Protein AF-A0A4V1NWZ0-F1 (afdb_monomer)

Radius of gyration: 25.22 Å; Cα contacts (8 Å, |Δi|>4): 873; chains: 1; bounding box: 67×53×66 Å

Solvent-accessible surface area (backbone atoms only — not comparable to full-atom values): 23850 Å² total; per-residue (Å²): 132,84,77,78,82,65,38,36,41,28,37,28,68,91,76,72,43,52,36,43,29,41,59,64,73,57,46,64,72,64,74,50,64,58,44,67,29,23,44,36,35,49,88,63,64,45,81,28,40,55,39,69,61,80,78,58,91,82,37,52,69,23,23,23,41,78,46,86,48,96,95,44,39,34,47,27,41,24,37,26,38,34,23,40,68,46,85,96,50,65,52,63,63,62,69,62,49,51,53,42,41,57,47,22,29,73,76,27,22,42,55,36,36,34,30,72,85,38,56,40,77,89,81,48,21,22,37,33,41,39,75,39,96,90,78,41,78,44,77,39,69,74,41,63,38,32,17,24,38,44,51,47,55,79,43,72,75,62,52,67,34,68,70,45,47,52,48,52,52,52,48,56,70,36,72,68,30,40,56,30,31,84,56,76,71,52,58,59,61,50,52,56,54,42,52,70,33,87,91,47,21,89,30,42,60,60,67,42,69,56,81,46,71,65,56,46,50,53,52,56,75,74,34,52,31,32,34,36,36,41,49,88,52,60,95,70,50,73,39,31,42,37,39,50,55,98,69,38,34,41,44,34,38,64,57,90,95,44,77,48,75,46,78,33,76,44,72,66,62,47,48,53,56,50,59,75,69,57,67,90,57,34,31,40,28,54,48,79,72,52,31,58,59,95,87,28,42,37,35,42,35,33,38,36,30,24,29,54,83,67,44,81,40,78,44,34,67,39,27,30,34,25,19,91,94,49,96,55,43,55,50,100,63,66,20,47,84,42,52,51,68,78,52,48,58,75,78,34,56,72,68,56,40,54,56,45,52,55,49,51,53,50,54,53,50,54,50,49,54,58,46,35,75,76,41,70,50,61,47,45,32,29,37,38,29,38,36,28,82,90,68,49,60,32,58,73,49,69,36,40,75,58,74,89,61,85,53,64,68,34,35,52,45,46,45,52,26,57,45,31,26,43,19,35,74,53,72,56,52,72,92,85,72,78,73,85,76,129

Nearest PDB structures (foldseek):
  8evv-assembly1_C  TM=6.107E-01  e=5.336E-11  Pseudomonas aeruginosa PAO1
  1pk8-assembly1_C  TM=5.436E-01  e=6.497E-09  Rattus norvegicus
  1px2-assembly1_A-2  TM=5.408E-01  e=1.016E-08  Rattus norvegicus
  5kkn-assembly2_C  TM=4.972E-01  e=2.555E-06  Homo sapiens
  4o7n-assembly1_A  TM=4.508E-01  e=3.433E-03  Pyrococcus horikoshii OT3

Mean predicted aligned error: 6.59 Å

Foldseek 3Di:
DDDPQFWKWKAQQVVRAIEIADAPVVVVVVVDQWDFEDAFLDPGTDIHGYDNDDDDPRIFMAGAHWDADVPGIYIFQEEEAEEADDPPHTDDDPVLQVLLCVLRSVVHHHYWYFYLVFQDPVLQWGWTWGADPVPGIDIHTGHHHGLEYEYCHPDQVVCPDPSNLVSLVVQCPRPSYAYFLSHKDFPVLLLVLQCPDPLRVQQAWDKDKPPDPVVVVVLVVVAQWKWKAARNDDPRQLIWIWGHDPQKIWIWHDDPLDIDIDIDSDSVVVVVVSVVRDDPGMMITHDADFDAFPNWGKKKKWKWFQALQRAIFTLAIWIQTQAVPDPDSRVVNRIDIDHCCVGVVVVDPPVRSVVLVVVVGVSVRSSVVSVCVVPPRQGIKMWIWGAHPVRRIHTDDMTSNDDQDPPVSSNSSVSNRVSSVSCNSSVVHPPPPPDDDD

Structure (mmCIF, N/CA/C/O backbone):
data_AF-A0A4V1NWZ0-F1
#
_entry.id   AF-A0A4V1NWZ0-F1
#
loop_
_atom_site.group_PDB
_atom_site.id
_atom_site.type_symbol
_atom_site.label_atom_id
_atom_site.label_alt_id
_atom_site.label_comp_id
_atom_site.label_asym_id
_atom_site.label_entity_id
_atom_site.label_seq_id
_atom_site.pdbx_PDB_ins_code
_atom_site.Cartn_x
_atom_site.Cartn_y
_atom_site.Cartn_z
_atom_site.occupancy
_atom_site.B_iso_or_equiv
_atom_site.auth_seq_id
_atom_site.auth_comp_id
_atom_site.auth_asym_id
_atom_site.auth_atom_id
_atom_site.pdbx_PDB_model_num
ATOM 1 N N . MET A 1 1 ? -30.745 -18.644 5.878 1.00 33.47 1 MET A N 1
ATOM 2 C CA . MET A 1 1 ? -30.372 -18.356 7.282 1.00 33.47 1 MET A CA 1
ATOM 3 C C . MET A 1 1 ? -30.128 -16.860 7.404 1.00 33.47 1 MET A C 1
ATOM 5 O O . MET A 1 1 ? -29.280 -16.344 6.692 1.00 33.47 1 MET A O 1
ATOM 9 N N . THR A 1 2 ? -30.915 -16.144 8.206 1.00 36.81 2 THR A N 1
ATOM 10 C CA . THR A 1 2 ? -30.749 -14.697 8.420 1.00 36.81 2 THR A CA 1
ATOM 11 C C . THR A 1 2 ? -29.469 -14.436 9.204 1.00 36.81 2 THR A C 1
ATOM 13 O O . THR A 1 2 ? -29.329 -14.918 10.327 1.00 36.81 2 THR A O 1
ATOM 16 N N . THR A 1 3 ? -28.535 -13.682 8.629 1.00 45.06 3 THR A N 1
ATOM 17 C CA . THR A 1 3 ? -27.326 -13.227 9.321 1.00 45.06 3 THR A CA 1
ATOM 18 C C . THR A 1 3 ? -27.743 -12.478 10.593 1.00 45.06 3 THR A C 1
ATOM 20 O O . THR A 1 3 ? -28.571 -11.566 10.493 1.00 45.06 3 THR A O 1
ATOM 23 N N . PRO A 1 4 ? -27.237 -12.837 11.787 1.00 58.69 4 PRO A N 1
ATOM 24 C CA . PRO A 1 4 ? -27.611 -12.138 13.011 1.00 58.69 4 PRO A CA 1
ATOM 25 C C . PRO A 1 4 ? -27.288 -10.645 12.873 1.00 58.69 4 PRO A C 1
ATOM 27 O O . PRO A 1 4 ? -26.206 -10.274 12.409 1.00 58.69 4 PRO A O 1
ATOM 30 N N . LYS A 1 5 ? -28.247 -9.781 13.232 1.00 78.62 5 LYS A N 1
ATOM 31 C CA . LYS A 1 5 ? -28.049 -8.326 13.206 1.00 78.62 5 LYS A CA 1
ATOM 32 C C . LYS A 1 5 ? -26.896 -7.974 14.147 1.00 78.62 5 LYS A C 1
ATOM 34 O O . LYS A 1 5 ? -26.942 -8.305 15.326 1.00 78.62 5 LYS A O 1
ATOM 39 N N . LEU A 1 6 ? -25.874 -7.303 13.618 1.00 87.50 6 LEU A N 1
ATOM 40 C CA . LEU A 1 6 ? -24.752 -6.823 14.422 1.00 87.50 6 LEU A CA 1
ATOM 41 C C . LEU A 1 6 ? -25.229 -5.757 15.425 1.00 87.50 6 LEU A C 1
ATOM 43 O O . LEU A 1 6 ? -26.001 -4.877 15.024 1.00 87.50 6 LEU A O 1
ATOM 47 N N . PRO A 1 7 ? -24.757 -5.793 16.684 1.00 91.81 7 PRO A N 1
ATOM 48 C CA . PRO A 1 7 ? -25.020 -4.732 17.644 1.00 91.81 7 PRO A CA 1
ATOM 49 C C . PRO A 1 7 ? -24.374 -3.419 17.196 1.00 91.81 7 PRO A C 1
ATOM 51 O O . PRO A 1 7 ? -23.411 -3.404 16.422 1.00 91.81 7 PRO A O 1
ATOM 54 N N . ILE A 1 8 ? -24.908 -2.306 17.692 1.00 94.94 8 ILE A N 1
ATOM 55 C CA . ILE A 1 8 ? -24.397 -0.967 17.392 1.00 94.94 8 ILE A CA 1
ATOM 56 C C . ILE A 1 8 ? -23.719 -0.430 18.645 1.00 94.94 8 ILE A C 1
ATOM 58 O O . ILE A 1 8 ? -24.335 -0.365 19.700 1.00 94.94 8 ILE A O 1
ATOM 62 N N . LEU A 1 9 ? -22.461 -0.022 18.536 1.00 95.62 9 LEU A N 1
ATOM 63 C CA . LEU A 1 9 ? -21.775 0.730 19.579 1.00 95.62 9 LEU A CA 1
ATOM 64 C C . LEU A 1 9 ? -21.863 2.211 19.238 1.00 95.62 9 LEU A C 1
ATOM 66 O O . LEU A 1 9 ? -21.487 2.604 18.131 1.00 95.62 9 LEU A O 1
ATOM 70 N N . SER A 1 10 ? -22.345 3.019 20.176 1.00 95.00 10 SER A N 1
ATOM 71 C CA . SER A 1 10 ? -22.303 4.472 20.074 1.00 95.00 10 SER A CA 1
ATOM 72 C C . SER A 1 10 ? -21.384 5.080 21.125 1.00 95.00 10 SER A C 1
ATOM 74 O O . SER A 1 10 ? -21.234 4.564 22.236 1.00 95.00 10 SER A O 1
ATOM 76 N N . PHE A 1 11 ? -20.758 6.185 20.740 1.00 94.31 11 PHE A N 1
ATOM 77 C CA . PHE A 1 11 ? -19.928 7.015 21.592 1.00 94.31 11 PHE A CA 1
ATOM 78 C C . PHE A 1 11 ? -20.433 8.448 21.540 1.00 94.31 11 PHE A C 1
ATOM 80 O O . PHE A 1 11 ? -20.595 9.005 20.452 1.00 94.31 11 PHE A O 1
ATOM 87 N N . ARG A 1 12 ? -20.664 9.052 22.702 1.00 91.19 12 ARG A N 1
ATOM 88 C CA . ARG A 1 12 ? -21.011 10.468 22.823 1.00 91.19 12 ARG A CA 1
ATOM 89 C C . ARG A 1 12 ? -19.756 11.277 23.172 1.00 91.19 12 ARG A C 1
ATOM 91 O O . ARG A 1 12 ? -19.294 11.178 24.309 1.00 91.19 12 ARG A O 1
ATOM 98 N N . PRO A 1 13 ? -19.228 12.110 22.253 1.00 86.81 13 PRO A N 1
ATOM 99 C CA . PRO A 1 13 ? -18.005 12.871 22.507 1.00 86.81 13 PRO A CA 1
ATOM 100 C C . PRO A 1 13 ? -18.106 13.863 23.670 1.00 86.81 13 PRO A C 1
ATOM 102 O O . PRO A 1 13 ? -17.110 14.104 24.334 1.00 86.81 13 PRO A O 1
ATOM 105 N N . THR A 1 14 ? -19.286 14.429 23.935 1.00 85.69 14 THR A N 1
ATOM 106 C CA . THR A 1 14 ? -19.479 15.463 24.969 1.00 85.69 14 THR A CA 1
ATOM 107 C C . THR A 1 14 ? -19.440 14.923 26.397 1.00 85.69 14 THR A C 1
ATOM 109 O O . THR A 1 14 ? -18.973 15.617 27.293 1.00 85.69 14 THR A O 1
ATOM 112 N N . SER A 1 15 ? -19.918 13.696 26.618 1.00 87.94 15 SER A N 1
ATOM 113 C CA . SER A 1 15 ? -19.969 13.058 27.941 1.00 87.94 15 SER A CA 1
ATOM 114 C C . SER A 1 15 ? -19.007 11.878 28.091 1.00 87.94 15 SER A C 1
ATOM 116 O O . SER A 1 15 ? -19.007 11.228 29.133 1.00 87.94 15 SER A O 1
ATOM 118 N N . HIS A 1 16 ? -18.236 11.560 27.045 1.00 88.56 16 HIS A N 1
ATOM 119 C CA . HIS A 1 16 ? -17.372 10.377 26.959 1.00 88.56 16 HIS A CA 1
ATOM 120 C C . HIS A 1 16 ? -18.087 9.058 27.302 1.00 88.56 16 HIS A C 1
ATOM 122 O O . HIS A 1 16 ? -17.499 8.128 27.852 1.00 88.56 16 HIS A O 1
ATOM 128 N N . GLN A 1 17 ? -19.374 8.963 26.961 1.00 91.50 17 GLN A N 1
ATOM 129 C CA . GLN A 1 17 ? -20.193 7.802 27.283 1.00 91.50 17 GLN A CA 1
ATOM 130 C C . GLN A 1 17 ? -20.250 6.816 26.114 1.00 91.50 17 GLN A C 1
ATOM 132 O O . GLN A 1 17 ? -20.628 7.176 24.996 1.00 91.50 17 GLN A O 1
ATOM 137 N N . TRP A 1 18 ? -19.954 5.551 26.409 1.00 94.31 18 TRP A N 1
ATOM 138 C CA . TRP A 1 18 ? -20.180 4.419 25.514 1.00 94.31 18 TRP A CA 1
ATOM 139 C C . TRP A 1 18 ? -21.538 3.772 25.789 1.00 94.31 18 TRP A C 1
ATOM 141 O O . TRP A 1 18 ? -21.898 3.529 26.944 1.00 94.31 18 TRP A O 1
ATOM 151 N N . THR A 1 19 ? -22.283 3.455 24.730 1.00 95.25 19 THR A N 1
ATOM 152 C CA . THR A 1 19 ? -23.537 2.691 24.815 1.00 95.25 19 THR A CA 1
ATOM 153 C C . THR A 1 19 ? -23.551 1.583 23.771 1.00 95.25 19 THR A C 1
ATOM 155 O O . THR A 1 19 ? -23.341 1.830 22.582 1.00 95.25 19 THR A O 1
ATOM 158 N N . LEU A 1 20 ? -23.808 0.352 24.206 1.00 94.69 20 LEU A N 1
ATOM 159 C CA . LEU A 1 20 ? -24.002 -0.792 23.327 1.00 94.69 20 LEU A CA 1
ATOM 160 C C . LEU A 1 20 ? -25.502 -1.024 23.130 1.00 94.69 20 LEU A C 1
ATOM 162 O O . LEU A 1 20 ? -26.246 -1.318 24.066 1.00 94.69 20 LEU A O 1
ATOM 166 N N . HIS A 1 21 ? -25.931 -0.885 21.884 1.00 93.81 21 HIS A N 1
ATOM 167 C CA . HIS A 1 21 ? -27.307 -1.040 21.459 1.00 93.81 21 HIS A CA 1
ATOM 168 C C . HIS A 1 21 ? -27.534 -2.470 20.969 1.00 93.81 21 HIS A C 1
ATOM 170 O O . HIS A 1 21 ? -26.957 -2.889 19.956 1.00 93.81 21 HIS A O 1
ATOM 176 N N . VAL A 1 22 ? -28.361 -3.216 21.701 1.00 88.38 22 VAL A N 1
ATOM 177 C CA . VAL A 1 22 ? -28.631 -4.644 21.479 1.00 88.38 22 VAL A CA 1
ATOM 178 C C . VAL A 1 22 ? -30.136 -4.905 21.352 1.00 88.38 22 VAL A C 1
ATOM 180 O O . VAL A 1 22 ? -30.938 -4.132 21.879 1.00 88.38 22 VAL A O 1
ATOM 183 N N . PRO A 1 23 ? -30.560 -5.987 20.673 1.00 83.50 23 PRO A N 1
ATOM 184 C CA . PRO A 1 23 ? -31.962 -6.394 20.662 1.00 83.50 23 PRO A CA 1
ATOM 185 C C . PRO A 1 23 ? -32.497 -6.649 22.079 1.00 83.50 23 PRO A C 1
ATOM 187 O O . PRO A 1 23 ? -31.765 -7.090 22.965 1.00 83.50 23 PRO A O 1
ATOM 190 N N . GLN A 1 24 ? -33.800 -6.445 22.285 1.00 78.75 24 GLN A N 1
ATOM 191 C CA . GLN A 1 24 ? -34.430 -6.585 23.604 1.00 78.75 24 GLN A CA 1
ATOM 192 C C . GLN A 1 24 ? -34.297 -7.990 24.204 1.00 78.75 24 GLN A C 1
ATOM 194 O O . GLN A 1 24 ? -34.100 -8.129 25.408 1.00 78.75 24 GLN A O 1
ATOM 199 N N . THR A 1 25 ? -34.307 -9.020 23.358 1.00 76.88 25 THR A N 1
ATOM 200 C CA . THR A 1 25 ? -34.054 -10.414 23.749 1.00 76.88 25 THR A CA 1
ATOM 201 C C . THR A 1 25 ? -32.658 -10.609 24.345 1.00 76.88 25 THR A C 1
ATOM 203 O O . THR A 1 25 ? -32.474 -11.392 25.273 1.00 76.88 25 THR A O 1
ATOM 206 N N . GLU A 1 26 ? -31.660 -9.886 23.836 1.00 75.62 26 GLU A N 1
ATOM 207 C CA . GLU A 1 26 ? -30.279 -9.981 24.304 1.00 75.62 26 GLU A CA 1
ATOM 208 C C . GLU A 1 26 ? -30.059 -9.165 25.582 1.00 75.62 26 GLU A C 1
ATOM 210 O O . GLU A 1 26 ? -29.352 -9.622 26.479 1.00 75.62 26 GLU A O 1
ATOM 215 N N . LEU A 1 27 ? -30.747 -8.026 25.726 1.00 74.81 27 LEU A N 1
ATOM 216 C CA . LEU A 1 27 ? -30.777 -7.265 26.978 1.00 74.81 27 LEU A CA 1
ATOM 217 C C . LEU A 1 27 ? -31.394 -8.081 28.126 1.00 74.81 27 LEU A C 1
ATOM 219 O O . LEU A 1 27 ? -30.818 -8.146 29.209 1.00 74.81 27 LEU A O 1
ATOM 223 N N . GLN A 1 28 ? -32.530 -8.744 27.881 1.00 70.31 28 GLN A N 1
ATOM 224 C CA . GLN A 1 28 ? -33.180 -9.615 28.869 1.00 70.31 28 GLN A CA 1
ATOM 225 C C . GLN A 1 28 ? -32.271 -10.774 29.292 1.00 70.31 28 GLN A C 1
ATOM 227 O O . GLN A 1 28 ? -32.199 -11.088 30.477 1.00 70.31 28 GLN A O 1
ATOM 232 N N . ARG A 1 29 ? -31.519 -11.361 28.348 1.00 72.31 29 ARG A N 1
ATOM 233 C CA . ARG A 1 29 ? -30.537 -12.416 28.646 1.00 72.31 29 ARG A CA 1
ATOM 234 C C . ARG A 1 29 ? -29.391 -11.926 29.534 1.00 72.31 29 ARG A C 1
ATOM 236 O O . ARG A 1 29 ? -28.884 -12.691 30.346 1.00 72.31 29 ARG A O 1
ATOM 243 N N . LEU A 1 30 ? -28.944 -10.684 29.346 1.00 71.25 30 LEU A N 1
ATOM 244 C CA . LEU A 1 30 ? -27.822 -10.113 30.097 1.00 71.25 30 LEU A CA 1
ATOM 245 C C . LEU A 1 30 ? -28.221 -9.630 31.500 1.00 71.25 30 LEU A C 1
ATOM 247 O O . LEU A 1 30 ? -27.341 -9.486 32.345 1.00 71.25 30 LEU A O 1
ATOM 251 N N . GLY A 1 31 ? -29.510 -9.373 31.756 1.00 61.38 31 GLY A N 1
ATOM 252 C CA . GLY A 1 31 ? -30.075 -9.078 33.084 1.00 61.38 31 GLY A CA 1
ATOM 253 C C . GLY A 1 31 ? -29.642 -7.753 33.736 1.00 61.38 31 GLY A C 1
ATOM 254 O O . GLY A 1 31 ? -30.262 -7.324 34.703 1.00 61.38 31 GLY A O 1
ATOM 255 N N . ASN A 1 32 ? -28.623 -7.076 33.199 1.00 71.88 32 ASN A N 1
ATOM 256 C CA . ASN A 1 32 ? -28.036 -5.848 33.737 1.00 71.88 32 ASN A CA 1
ATOM 257 C C . ASN A 1 32 ? -28.197 -4.664 32.776 1.00 71.88 32 ASN A C 1
ATOM 259 O O . ASN A 1 32 ? -28.222 -4.832 31.561 1.00 71.88 32 ASN A O 1
ATOM 263 N N . LYS A 1 33 ? -28.242 -3.439 33.321 1.00 76.62 33 LYS A N 1
ATOM 264 C CA . LYS A 1 33 ? -28.241 -2.187 32.532 1.00 76.62 33 LYS A CA 1
ATOM 265 C C . LYS A 1 33 ? -26.848 -1.775 32.037 1.00 76.62 33 LYS A C 1
ATOM 267 O O . LYS A 1 33 ? -26.735 -0.893 31.190 1.00 76.62 33 LYS A O 1
ATOM 272 N N . GLU A 1 34 ? -25.798 -2.410 32.551 1.00 83.50 34 GLU A N 1
ATOM 273 C CA . GLU A 1 34 ? -24.405 -2.176 32.172 1.00 83.50 34 GLU A CA 1
ATOM 274 C C . GLU A 1 34 ? -23.701 -3.497 31.870 1.00 83.50 34 GLU A C 1
ATOM 276 O O . GLU A 1 34 ? -23.976 -4.525 32.496 1.00 83.50 34 GLU A O 1
ATOM 281 N N . LEU A 1 35 ? -22.743 -3.449 30.948 1.00 86.00 35 LEU A N 1
ATOM 282 C CA . LEU A 1 35 ? -21.904 -4.576 30.571 1.00 86.00 35 LEU A CA 1
ATOM 283 C C . LEU A 1 35 ? -20.430 -4.219 30.753 1.00 86.00 35 LEU A C 1
ATOM 285 O O . LEU A 1 35 ? -19.977 -3.176 30.288 1.00 86.00 35 LEU A O 1
ATOM 289 N N . SER A 1 36 ? -19.675 -5.097 31.411 1.00 89.50 36 SER A N 1
ATOM 290 C CA . SER A 1 36 ? -18.220 -4.966 31.510 1.00 89.50 36 SER A CA 1
ATOM 291 C C . SER A 1 36 ? -17.575 -5.534 30.248 1.00 89.50 36 SER A C 1
ATOM 293 O O . SER A 1 36 ? -17.667 -6.739 29.990 1.00 89.50 36 SER A O 1
ATOM 295 N N . VAL A 1 37 ? -16.951 -4.673 29.445 1.00 91.12 37 VAL A N 1
ATOM 296 C CA . VAL A 1 37 ? -16.341 -5.048 28.163 1.00 91.12 37 VAL A CA 1
ATOM 297 C C . VAL A 1 37 ? -14.958 -4.439 27.994 1.00 91.12 37 VAL A C 1
ATOM 299 O O . VAL A 1 37 ? -14.645 -3.395 28.560 1.00 91.12 37 VAL A O 1
ATOM 302 N N . ARG A 1 38 ? -14.129 -5.076 27.173 1.00 91.75 38 ARG A N 1
ATOM 303 C CA . ARG A 1 38 ? -12.860 -4.514 26.699 1.00 91.75 38 ARG A CA 1
ATOM 304 C C . ARG A 1 38 ? -13.027 -3.888 25.320 1.00 91.75 38 ARG A C 1
ATOM 306 O O . ARG A 1 38 ? -13.687 -4.478 24.459 1.00 91.75 38 ARG A O 1
ATOM 313 N N . PHE A 1 39 ? -12.371 -2.751 25.116 1.00 92.06 39 PHE A N 1
ATOM 314 C CA . PHE A 1 39 ? -12.229 -2.096 23.819 1.00 92.06 39 PHE A CA 1
ATOM 315 C C . PHE A 1 39 ? -10.767 -2.081 23.389 1.00 92.06 39 PHE A C 1
ATOM 317 O O . PHE A 1 39 ? -9.879 -1.847 24.210 1.00 92.06 39 PHE A O 1
ATOM 324 N N . GLY A 1 40 ? -10.534 -2.275 22.091 1.00 90.06 40 GLY A N 1
ATOM 325 C CA . GLY A 1 40 ? -9.213 -2.122 21.500 1.00 90.06 40 GLY A CA 1
ATOM 326 C C . GLY A 1 40 ? -8.128 -2.960 22.183 1.00 90.06 40 GLY A C 1
ATOM 327 O O . GLY A 1 40 ? -8.366 -4.061 22.685 1.00 90.06 40 GLY A O 1
ATOM 328 N N . ALA A 1 41 ? -6.926 -2.393 22.254 1.00 87.50 41 ALA A N 1
ATOM 329 C CA . ALA A 1 41 ? -5.762 -3.026 22.871 1.00 87.50 41 ALA A CA 1
ATOM 330 C C . ALA A 1 41 ? -5.737 -2.932 24.413 1.00 87.50 41 ALA A C 1
ATOM 332 O O . ALA A 1 41 ? -4.726 -3.269 25.048 1.00 87.50 41 ALA A O 1
ATOM 333 N N . GLU A 1 42 ? -6.809 -2.454 25.053 1.00 81.31 42 GLU A N 1
ATOM 334 C CA . GLU A 1 42 ? -6.842 -2.312 26.505 1.00 81.31 42 GLU A CA 1
ATOM 335 C C . GLU A 1 42 ? -6.937 -3.658 27.230 1.00 81.31 42 GLU A C 1
ATOM 337 O O . GLU A 1 42 ? -7.621 -4.600 26.826 1.00 81.31 42 GLU A O 1
ATOM 342 N N . LYS A 1 43 ? -6.240 -3.745 28.370 1.00 73.50 43 LYS A N 1
ATOM 343 C CA . LYS A 1 43 ? -6.313 -4.918 29.253 1.00 73.50 43 LYS A CA 1
ATOM 344 C C . LYS A 1 43 ? -7.484 -4.842 30.229 1.00 73.50 43 LYS A C 1
ATOM 346 O O . LYS A 1 43 ? -7.975 -5.886 30.651 1.00 73.50 43 LYS A O 1
ATOM 351 N N . LYS A 1 44 ? -7.883 -3.631 30.622 1.00 81.94 44 LYS A N 1
ATOM 352 C CA . LYS A 1 44 ? -8.931 -3.408 31.618 1.00 81.94 44 LYS A CA 1
ATOM 353 C C . LYS A 1 44 ? -10.287 -3.364 30.928 1.00 81.94 44 LYS A C 1
ATOM 355 O O . LYS A 1 44 ? -10.419 -2.798 29.849 1.00 81.94 44 LYS A O 1
ATOM 360 N N . SER A 1 45 ? -11.281 -3.975 31.558 1.00 85.75 45 SER A N 1
ATOM 361 C CA . SER A 1 45 ? -12.667 -3.814 31.135 1.00 85.75 45 SER A CA 1
ATOM 362 C C . SER A 1 45 ? -13.207 -2.484 31.645 1.00 85.75 45 SER A C 1
ATOM 364 O O . SER A 1 45 ? -12.852 -2.042 32.740 1.00 85.75 45 SER A O 1
ATOM 366 N N . GLN A 1 46 ? -14.098 -1.880 30.874 1.00 88.19 46 GLN A N 1
ATOM 367 C CA . GLN A 1 46 ? -14.874 -0.714 31.267 1.00 88.19 46 GLN A CA 1
ATOM 368 C C . GLN A 1 46 ? -16.366 -1.030 31.199 1.00 88.19 46 GLN A C 1
ATOM 370 O O . GLN A 1 46 ? -16.803 -1.920 30.465 1.00 88.19 46 GLN A O 1
ATOM 375 N N . LYS A 1 47 ? -17.146 -0.313 32.006 1.00 90.38 47 LYS A N 1
ATOM 376 C CA . LYS A 1 47 ? -18.600 -0.436 32.021 1.00 90.38 47 LYS A CA 1
ATOM 377 C C . LYS A 1 47 ? -19.188 0.338 30.851 1.00 90.38 47 LYS A C 1
ATOM 379 O O . LYS A 1 47 ? -18.866 1.503 30.646 1.00 90.38 47 LYS A O 1
ATOM 384 N N . VAL A 1 48 ? -20.062 -0.321 30.105 1.00 92.31 48 VAL A N 1
ATOM 385 C CA . VAL A 1 48 ? -20.768 0.250 28.960 1.00 92.31 48 VAL A CA 1
ATOM 386 C C . VAL A 1 48 ? -22.259 0.141 29.214 1.00 92.31 48 VAL A C 1
ATOM 388 O O . VAL A 1 48 ? -22.745 -0.927 29.593 1.00 92.31 48 VAL A O 1
ATOM 391 N N . ALA A 1 49 ? -22.984 1.238 29.004 1.00 92.31 49 ALA A N 1
ATOM 392 C CA . ALA A 1 49 ? -24.434 1.240 29.132 1.00 92.31 49 ALA A CA 1
ATOM 393 C C . ALA A 1 49 ? -25.061 0.340 28.060 1.00 92.31 49 ALA A C 1
ATOM 395 O O . ALA A 1 49 ? -24.612 0.328 26.911 1.00 92.31 49 ALA A O 1
ATOM 396 N N . LEU A 1 50 ? -26.110 -0.395 28.417 1.00 91.75 50 LEU A N 1
ATOM 397 C CA . LEU A 1 50 ? -26.908 -1.160 27.465 1.00 91.75 50 LEU A CA 1
ATOM 398 C C . LEU A 1 50 ? -28.200 -0.414 27.135 1.00 91.75 50 LEU A C 1
ATOM 400 O O . LEU A 1 50 ? -28.845 0.162 28.009 1.00 91.75 50 LEU A O 1
ATOM 404 N N . SER A 1 51 ? -28.589 -0.438 25.863 1.00 91.25 51 SER A N 1
ATOM 405 C CA . SER A 1 51 ? -29.827 0.185 25.394 1.00 91.25 51 SER A CA 1
ATOM 406 C C . SER A 1 51 ? -30.473 -0.642 24.287 1.00 91.25 51 SER A C 1
ATOM 408 O O . SER A 1 51 ? -29.787 -1.287 23.499 1.00 91.25 51 SER A O 1
ATOM 410 N N . THR A 1 52 ? -31.800 -0.619 24.213 1.00 88.81 52 THR A N 1
ATOM 411 C CA . THR A 1 52 ? -32.568 -1.144 23.069 1.00 88.81 52 THR A CA 1
ATOM 412 C C . THR A 1 52 ? -32.982 -0.040 22.098 1.00 88.81 52 THR A C 1
ATOM 414 O O . THR A 1 52 ? -33.375 -0.328 20.969 1.00 88.81 52 THR A O 1
ATOM 417 N N . SER A 1 53 ? -32.883 1.224 22.518 1.00 90.62 53 SER A N 1
ATOM 418 C CA . SER A 1 53 ? -33.216 2.391 21.703 1.00 90.62 53 SER A CA 1
ATOM 419 C C . SER A 1 53 ? -32.148 2.648 20.646 1.00 90.62 53 SER A C 1
ATOM 421 O O . SER A 1 53 ? -30.996 2.248 20.801 1.00 90.62 53 SER A O 1
ATOM 423 N N . SER A 1 54 ? -32.500 3.377 19.589 1.00 89.06 54 SER A N 1
ATOM 424 C CA . SER A 1 54 ? -31.521 3.862 18.612 1.00 89.06 54 SER A CA 1
ATOM 425 C C . SER A 1 54 ? -30.486 4.805 19.254 1.00 89.06 54 SER A C 1
ATOM 427 O O . SER A 1 54 ? -30.803 5.477 20.241 1.00 89.06 54 SER A O 1
ATOM 429 N N . PRO A 1 55 ? -29.260 4.895 18.699 1.00 91.62 55 PRO A N 1
ATOM 430 C CA . PRO A 1 55 ? -28.267 5.879 19.126 1.00 91.62 55 PRO A CA 1
ATOM 431 C C . PRO A 1 55 ? -28.806 7.312 19.089 1.00 91.62 55 PRO A C 1
ATOM 433 O O . PRO A 1 55 ? -29.586 7.670 18.204 1.00 91.62 55 PRO A O 1
ATOM 436 N N . GLN A 1 56 ? -28.365 8.134 20.040 1.00 89.06 56 GLN A N 1
ATOM 437 C CA . GLN A 1 56 ? -28.755 9.544 20.114 1.00 89.06 56 GLN A CA 1
ATOM 438 C C . GLN A 1 56 ? -28.121 10.342 18.958 1.00 89.06 56 GLN A C 1
ATOM 440 O O . GLN A 1 56 ? -27.083 9.949 18.424 1.00 89.06 56 GLN A O 1
ATOM 445 N N . ALA A 1 57 ? -28.749 11.443 18.539 1.00 86.38 57 ALA A N 1
ATOM 446 C CA . ALA A 1 57 ? -28.380 12.154 17.306 1.00 86.38 57 ALA A CA 1
ATOM 447 C C . ALA A 1 57 ? -26.964 12.762 17.319 1.00 86.38 57 ALA A C 1
ATOM 449 O O . ALA A 1 57 ? -26.336 12.880 16.271 1.00 86.38 57 ALA A O 1
ATOM 450 N N . ASP A 1 58 ? -26.464 13.117 18.498 1.00 87.25 58 ASP A N 1
ATOM 451 C CA . ASP A 1 58 ? -25.128 13.662 18.758 1.00 87.25 58 ASP A CA 1
ATOM 452 C C . ASP A 1 58 ? -24.065 12.573 19.010 1.00 87.25 58 ASP A C 1
ATOM 454 O O . ASP A 1 58 ? -22.903 12.880 19.281 1.00 87.25 58 ASP A O 1
ATOM 458 N N . SER A 1 59 ? -24.453 11.296 18.945 1.00 91.00 59 SER A N 1
ATOM 459 C CA . SER A 1 59 ? -23.547 10.165 19.133 1.00 91.00 59 SER A CA 1
ATOM 460 C C . SER A 1 59 ? -22.964 9.668 17.813 1.00 91.00 59 SER A C 1
ATOM 462 O O . SER A 1 59 ? -23.592 9.710 16.754 1.00 91.00 59 SER A O 1
ATOM 464 N N . ILE A 1 60 ? -21.748 9.140 17.891 1.00 92.69 60 ILE A N 1
ATOM 465 C CA . ILE A 1 60 ? -21.055 8.511 16.773 1.00 92.69 60 ILE A CA 1
ATOM 466 C C . ILE A 1 60 ? -21.236 7.011 16.911 1.00 92.69 60 ILE A C 1
ATOM 468 O O . ILE A 1 60 ? -20.756 6.407 17.868 1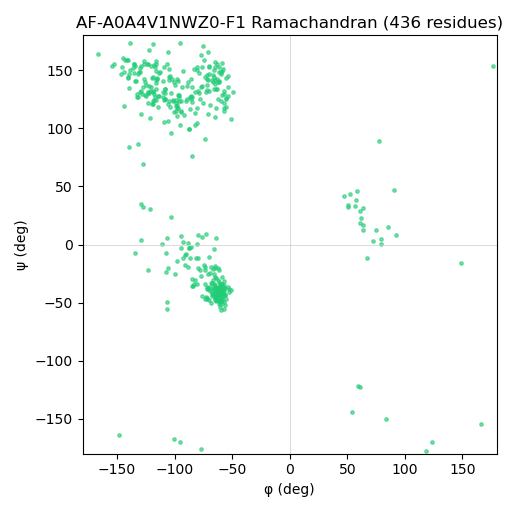.00 92.69 60 ILE A O 1
ATOM 472 N N . ALA A 1 61 ? -21.948 6.422 15.956 1.00 93.81 61 ALA A N 1
ATOM 473 C CA . ALA A 1 61 ? -22.373 5.034 16.020 1.00 93.81 61 ALA A CA 1
ATOM 474 C C . ALA A 1 61 ? -21.755 4.183 14.908 1.00 93.81 61 ALA A C 1
ATOM 476 O O . ALA A 1 61 ? -21.640 4.606 13.754 1.00 93.81 61 ALA A O 1
ATOM 477 N N . SER A 1 62 ? -21.402 2.949 15.256 1.00 94.88 62 SER A N 1
ATOM 478 C CA . SER A 1 62 ? -20.908 1.944 14.321 1.00 94.88 62 SER A CA 1
ATOM 479 C C . SER A 1 62 ? -21.474 0.572 14.658 1.00 94.88 62 SER A C 1
ATOM 481 O O . SER A 1 62 ? -21.616 0.241 15.836 1.00 94.88 62 SER A O 1
ATOM 483 N N . LYS A 1 63 ? -21.762 -0.259 13.647 1.00 94.94 63 LYS A N 1
ATOM 484 C CA . LYS A 1 63 ? -21.947 -1.690 13.916 1.00 94.94 63 LYS A CA 1
ATOM 485 C C . LYS A 1 63 ? -20.628 -2.244 14.439 1.00 94.94 63 LYS A C 1
ATOM 487 O O . LYS A 1 63 ? -19.558 -1.883 13.950 1.00 94.94 63 LYS A O 1
ATOM 492 N N . VAL A 1 64 ? -20.710 -3.152 15.395 1.00 94.62 64 VAL A N 1
ATOM 493 C CA . VAL A 1 64 ? -19.556 -3.828 15.992 1.00 94.62 64 VAL A CA 1
ATOM 494 C C . VAL A 1 64 ? -19.871 -5.301 16.197 1.00 94.62 64 VAL A C 1
ATOM 496 O O . VAL A 1 64 ? -20.997 -5.759 16.005 1.00 94.62 64 VAL A O 1
ATOM 499 N N . ARG A 1 65 ? -18.862 -6.057 16.600 1.00 92.69 65 ARG A N 1
ATOM 500 C CA . ARG A 1 65 ? -18.970 -7.450 17.006 1.00 92.69 65 ARG A CA 1
ATOM 501 C C . ARG A 1 65 ? -18.674 -7.561 18.492 1.00 92.69 65 ARG A C 1
ATOM 503 O O . ARG A 1 65 ? -17.863 -6.813 19.033 1.00 92.69 65 ARG A O 1
ATOM 510 N N . VAL A 1 66 ? -19.321 -8.526 19.131 1.00 90.88 66 VAL A N 1
ATOM 511 C CA . VAL A 1 66 ? -19.110 -8.864 20.538 1.00 90.88 66 VAL A CA 1
ATOM 512 C C . VAL A 1 66 ? -18.595 -10.293 20.588 1.00 90.88 66 VAL A C 1
ATOM 514 O O . VAL A 1 66 ? -19.216 -11.199 20.031 1.00 90.88 66 VAL A O 1
ATOM 517 N N . ILE A 1 67 ? -17.442 -10.496 21.217 1.00 89.44 67 ILE A N 1
ATOM 518 C CA . ILE A 1 67 ? -16.809 -11.810 21.341 1.00 89.44 67 ILE A CA 1
ATOM 519 C C . ILE A 1 67 ? -16.423 -12.082 22.791 1.00 89.44 67 ILE A C 1
ATOM 521 O O . ILE A 1 67 ? -16.071 -11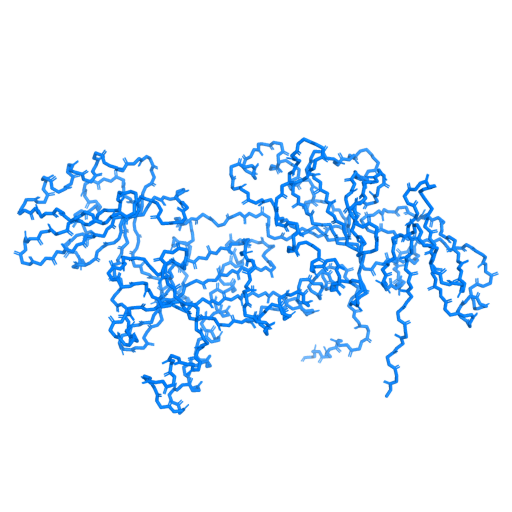.176 23.542 1.00 89.44 67 ILE A O 1
ATOM 525 N N . GLN A 1 68 ? -16.459 -13.354 23.177 1.00 86.88 68 GLN A N 1
ATOM 526 C CA . GLN A 1 68 ? -15.931 -13.811 24.456 1.00 86.88 68 GLN A CA 1
ATOM 527 C C . GLN A 1 68 ? -14.427 -14.067 24.314 1.00 86.88 68 GLN A C 1
ATOM 529 O O . GLN A 1 68 ? -14.013 -14.821 23.434 1.00 86.88 68 GLN A O 1
ATOM 534 N N . ARG A 1 69 ? -13.614 -13.471 25.189 1.00 83.50 69 ARG A N 1
ATOM 535 C CA . ARG A 1 69 ? -12.176 -13.753 25.319 1.00 83.50 69 ARG A CA 1
ATOM 536 C C . ARG A 1 69 ? -11.857 -14.211 26.745 1.00 83.50 69 ARG A C 1
ATOM 538 O O . ARG A 1 69 ? -12.663 -14.035 27.661 1.00 83.50 69 ARG A O 1
ATOM 545 N N . GLN A 1 70 ? -10.653 -14.745 26.961 1.00 75.94 70 GLN A N 1
ATOM 546 C CA . GLN A 1 70 ? -10.137 -14.972 28.316 1.00 75.94 70 GLN A CA 1
ATOM 547 C C . GLN A 1 70 ? -10.128 -13.642 29.086 1.00 75.94 70 GLN A C 1
ATOM 549 O O . GLN A 1 70 ? -9.551 -12.659 28.614 1.00 75.94 70 GLN A O 1
ATOM 554 N N . GLY A 1 71 ? -10.832 -13.583 30.219 1.00 75.88 71 GLY A N 1
ATOM 555 C CA . GLY A 1 71 ? -11.004 -12.363 31.022 1.00 75.88 71 GLY A CA 1
ATOM 556 C C . GLY A 1 71 ? -12.244 -11.514 30.703 1.00 75.88 71 GLY A C 1
ATOM 557 O O . GLY A 1 71 ? -12.350 -10.408 31.219 1.00 75.88 71 GLY A O 1
ATOM 558 N N . GLY A 1 72 ? -13.174 -11.991 29.864 1.00 85.75 72 GLY A N 1
ATOM 559 C CA . GLY A 1 72 ? -14.483 -11.353 29.657 1.00 85.75 72 GLY A CA 1
ATOM 560 C C . GLY A 1 72 ? -14.788 -10.978 28.207 1.00 85.75 72 GLY A C 1
ATOM 561 O O . GLY A 1 72 ? -14.068 -11.360 27.279 1.00 85.75 72 GLY A O 1
ATOM 562 N N . LEU A 1 73 ? -15.864 -10.214 28.023 1.00 90.56 73 LEU A N 1
ATOM 563 C CA . LEU A 1 73 ? -16.347 -9.783 26.713 1.00 90.56 73 LEU A CA 1
ATOM 564 C C . LEU A 1 73 ? -15.455 -8.693 26.107 1.00 90.56 73 LEU A C 1
ATOM 566 O O . LEU A 1 73 ? -14.942 -7.817 26.804 1.00 90.56 73 LEU A O 1
ATOM 570 N N . SER A 1 74 ? -15.301 -8.738 24.790 1.00 92.12 74 SER A N 1
ATOM 571 C CA . SER A 1 74 ? -14.629 -7.718 23.988 1.00 92.12 74 SER A CA 1
ATOM 572 C C . SER A 1 74 ? -15.564 -7.242 22.886 1.00 92.12 74 SER A C 1
ATOM 574 O O . SER A 1 74 ? -16.236 -8.053 22.243 1.00 92.12 74 SER A O 1
ATOM 576 N N . VAL A 1 75 ? -15.589 -5.933 22.661 1.00 94.12 75 VAL A N 1
ATOM 577 C CA . VAL A 1 75 ? -16.430 -5.283 21.652 1.00 94.12 75 VAL A CA 1
ATOM 578 C C . VAL A 1 75 ? -15.524 -4.589 20.643 1.00 94.12 75 VAL A C 1
ATOM 580 O O . VAL A 1 75 ? -14.621 -3.856 21.038 1.00 94.12 75 VAL A O 1
ATOM 583 N N . GLY A 1 76 ? -15.742 -4.818 19.350 1.00 94.38 76 GLY A N 1
ATOM 584 C CA . GLY A 1 76 ? -14.850 -4.298 18.315 1.00 94.38 76 GLY A CA 1
ATOM 585 C C . GLY A 1 76 ? -15.054 -4.929 16.929 1.00 94.38 76 GLY A C 1
ATOM 586 O O . GLY A 1 76 ? -16.158 -5.389 16.633 1.00 94.38 76 GLY A O 1
ATOM 587 N N . PRO A 1 77 ? -14.019 -4.937 16.068 1.00 96.62 77 PRO A N 1
ATOM 588 C CA . PRO A 1 77 ? -12.700 -4.383 16.343 1.00 96.62 77 PRO A CA 1
ATOM 589 C C . PRO A 1 77 ? -12.691 -2.860 16.253 1.00 96.62 77 PRO A C 1
ATOM 591 O O . PRO A 1 77 ? -13.469 -2.254 15.510 1.00 96.62 77 PRO A O 1
ATOM 594 N N . PHE A 1 78 ? -11.768 -2.262 16.990 1.00 98.00 78 PHE A N 1
ATOM 595 C CA . PHE A 1 78 ? -11.369 -0.874 16.853 1.00 98.00 78 PHE A CA 1
ATOM 596 C C . PHE A 1 78 ? -10.211 -0.812 15.856 1.00 98.00 78 PHE A C 1
ATOM 598 O O . PHE A 1 78 ? -9.189 -1.476 16.042 1.00 98.00 78 PHE A O 1
ATOM 605 N N . ILE A 1 79 ? -10.365 -0.020 14.796 1.00 98.62 79 ILE A N 1
ATOM 606 C CA . ILE A 1 79 ? -9.332 0.193 13.777 1.00 98.62 79 ILE A CA 1
ATOM 607 C C . ILE A 1 79 ? -8.900 1.655 13.841 1.00 98.62 79 ILE A C 1
ATOM 609 O O . ILE A 1 79 ? -9.700 2.561 13.602 1.00 98.62 79 ILE A O 1
ATOM 613 N N . GLY A 1 80 ? -7.628 1.888 14.142 1.00 98.62 80 GLY A N 1
ATOM 614 C CA . GLY A 1 80 ? -7.045 3.221 14.135 1.00 98.62 80 GLY A CA 1
ATOM 615 C C . GLY A 1 80 ? -6.285 3.467 12.840 1.00 98.62 80 GLY A C 1
ATOM 616 O O . GLY A 1 80 ? -5.303 2.785 12.548 1.00 98.62 80 GLY A O 1
ATOM 617 N N . ILE A 1 81 ? -6.706 4.469 12.075 1.00 98.75 81 ILE A N 1
ATOM 618 C CA . ILE A 1 81 ? -5.933 4.987 10.945 1.00 98.75 81 ILE A CA 1
ATOM 619 C C . ILE A 1 81 ? -4.871 5.930 11.520 1.00 98.75 81 ILE A C 1
ATOM 621 O O . ILE A 1 81 ? -5.193 7.048 11.928 1.00 98.75 81 ILE A O 1
ATOM 625 N N . LEU A 1 82 ? -3.617 5.479 11.566 1.00 98.69 82 LEU A N 1
ATOM 626 C CA . LEU A 1 82 ? -2.502 6.265 12.099 1.00 98.69 82 LEU A CA 1
ATOM 627 C C . LEU A 1 82 ? -1.966 7.228 11.038 1.00 98.69 82 LEU A C 1
ATOM 629 O O . LEU A 1 82 ? -1.671 6.831 9.908 1.00 98.69 82 LEU A O 1
ATOM 633 N N . THR A 1 83 ? -1.797 8.491 11.414 1.00 98.31 83 THR A N 1
ATOM 634 C CA . THR A 1 83 ? -1.210 9.535 10.564 1.00 98.31 83 THR A CA 1
ATOM 635 C C . THR A 1 83 ? -0.443 10.568 11.406 1.00 98.31 83 THR A C 1
ATOM 637 O O . THR A 1 83 ? -0.099 10.310 12.554 1.00 98.31 83 THR A O 1
ATOM 640 N N . MET A 1 84 ? -0.145 11.733 10.837 1.00 97.94 84 MET A N 1
ATOM 641 C CA . MET A 1 84 ? 0.530 12.855 11.494 1.00 97.94 84 MET A CA 1
ATOM 642 C C . MET A 1 84 ? -0.440 14.010 11.724 1.00 97.94 84 MET A C 1
ATOM 644 O O . MET A 1 84 ? -1.359 14.218 10.925 1.00 97.94 84 MET A O 1
ATOM 648 N N . SER A 1 85 ? -0.181 14.823 12.737 1.00 96.12 85 SER A N 1
ATOM 649 C CA . SER A 1 85 ? -0.875 16.095 12.949 1.00 96.12 85 SER A CA 1
ATOM 650 C C . SER A 1 85 ? -0.602 17.132 11.841 1.00 96.12 85 SER A C 1
ATOM 652 O O . SER A 1 85 ? 0.426 17.128 11.148 1.00 96.12 85 SER A O 1
ATOM 654 N N . ARG A 1 86 ? -1.566 18.038 11.645 1.00 93.75 86 ARG A N 1
ATOM 655 C CA . ARG A 1 86 ? -1.470 19.244 10.809 1.00 93.75 86 ARG A CA 1
ATOM 656 C C . ARG A 1 86 ? -2.177 20.396 11.525 1.00 93.75 86 ARG A C 1
ATOM 658 O O . ARG A 1 86 ? -3.343 20.682 11.257 1.00 93.75 86 ARG A O 1
ATOM 665 N N . GLY A 1 87 ? -1.468 21.052 12.440 1.00 91.31 87 GLY A N 1
ATOM 666 C CA . GLY A 1 87 ? -2.078 22.038 13.332 1.00 91.31 87 GLY A CA 1
ATOM 667 C C . GLY A 1 87 ? -3.151 21.360 14.178 1.00 91.31 87 GLY A C 1
ATOM 668 O O . GLY A 1 87 ? -2.871 20.368 14.842 1.00 91.31 87 GLY A O 1
ATOM 669 N N . SER A 1 88 ? -4.389 21.847 14.104 1.00 89.31 88 SER A N 1
ATOM 670 C CA . SER A 1 88 ? -5.509 21.200 14.790 1.00 89.31 88 SER A CA 1
ATOM 671 C C . SER A 1 88 ? -6.084 20.000 14.009 1.00 89.31 88 SER A C 1
ATOM 673 O O . SER A 1 88 ? -6.879 19.242 14.557 1.00 89.31 88 SER A O 1
ATOM 675 N N . GLU A 1 89 ? -5.709 19.799 12.746 1.00 94.50 89 GLU A N 1
ATOM 676 C CA . GLU A 1 89 ? -6.182 18.692 11.907 1.00 94.50 89 GLU A CA 1
ATOM 677 C C . GLU A 1 89 ? -5.159 17.545 11.812 1.00 94.50 89 GLU A C 1
ATOM 679 O O . GLU A 1 89 ? -4.168 17.498 12.538 1.00 94.50 89 GLU A O 1
ATOM 684 N N . PHE A 1 90 ? -5.377 16.625 10.870 1.00 96.81 90 PHE A N 1
ATOM 685 C CA . PHE A 1 90 ? -4.474 15.526 10.540 1.00 96.81 90 PHE A CA 1
ATOM 686 C C . PHE A 1 90 ? -4.071 15.542 9.056 1.00 96.81 90 PHE A C 1
ATOM 688 O O . PHE A 1 90 ? -4.790 16.054 8.191 1.00 96.81 90 PHE A O 1
ATOM 695 N N . LYS A 1 91 ? -2.912 14.958 8.737 1.00 97.31 91 LYS A N 1
ATOM 696 C CA . LYS A 1 91 ? -2.433 14.758 7.361 1.00 97.31 91 LYS A CA 1
ATOM 697 C C . LYS A 1 91 ? -3.095 13.535 6.714 1.00 97.31 91 LYS A C 1
ATOM 699 O O . LYS A 1 91 ? -3.430 12.559 7.381 1.00 97.31 91 LYS A O 1
ATOM 704 N N . GLY A 1 92 ? -3.202 13.545 5.387 1.00 94.88 92 GLY A N 1
ATOM 705 C CA . GLY A 1 92 ? -3.705 12.418 4.595 1.00 94.88 92 GLY A CA 1
ATOM 706 C C . GLY A 1 92 ? -4.969 12.751 3.806 1.00 94.88 92 GLY A C 1
ATOM 707 O O . GLY A 1 92 ? -5.442 13.885 3.797 1.00 94.88 92 GLY A O 1
ATOM 708 N N . ASN A 1 93 ? -5.502 11.755 3.098 1.00 94.38 93 ASN A N 1
ATOM 709 C CA . ASN A 1 93 ? -6.679 11.927 2.250 1.00 94.38 93 ASN A CA 1
ATOM 710 C C . ASN A 1 93 ? -7.961 11.706 3.072 1.00 94.38 93 ASN A C 1
ATOM 712 O O . ASN A 1 93 ? -8.369 10.563 3.282 1.00 94.38 93 ASN A O 1
ATOM 716 N N . LYS A 1 94 ? -8.600 12.803 3.507 1.00 95.38 94 LYS A N 1
ATOM 717 C CA . LYS A 1 94 ? -9.834 12.767 4.312 1.00 95.38 94 LYS A CA 1
ATOM 718 C C . LYS A 1 94 ? -10.952 11.979 3.624 1.00 95.38 94 LYS A C 1
ATOM 720 O O . LYS A 1 94 ? -11.563 11.143 4.274 1.00 95.38 94 LYS A O 1
ATOM 725 N N . ASN A 1 95 ? -11.158 12.164 2.317 1.00 94.81 95 ASN A N 1
ATOM 726 C CA . ASN A 1 95 ? -12.180 11.432 1.555 1.00 94.81 95 ASN A CA 1
ATOM 727 C C . ASN A 1 95 ? -11.939 9.922 1.594 1.00 94.81 95 ASN A C 1
ATOM 729 O O . ASN A 1 95 ? -12.863 9.149 1.819 1.00 94.81 95 ASN A O 1
ATOM 733 N N . ASN A 1 96 ? -10.682 9.493 1.458 1.00 96.06 96 ASN A N 1
ATOM 734 C CA . ASN A 1 96 ? -10.349 8.079 1.585 1.00 96.06 96 ASN A CA 1
ATOM 735 C C . ASN A 1 96 ? -10.661 7.532 2.986 1.00 96.06 96 ASN A C 1
ATOM 737 O O . ASN A 1 96 ? -11.142 6.409 3.095 1.00 96.06 96 ASN A O 1
ATOM 741 N N . TYR A 1 97 ? -10.395 8.302 4.043 1.00 97.44 97 TYR A N 1
ATOM 742 C CA . TYR A 1 97 ? -10.677 7.874 5.417 1.00 97.44 97 TYR A CA 1
ATOM 743 C C . TYR A 1 97 ? -12.179 7.856 5.718 1.00 97.44 97 TYR A C 1
ATOM 745 O O . TYR A 1 97 ? -12.636 6.925 6.372 1.00 97.44 97 TYR A O 1
ATOM 753 N N . MET A 1 98 ? -12.955 8.807 5.185 1.00 97.25 98 MET A N 1
ATOM 754 C CA . MET A 1 98 ? -14.421 8.792 5.275 1.00 97.25 98 MET A CA 1
ATOM 755 C C . MET A 1 98 ? -15.003 7.521 4.642 1.00 97.25 98 MET A C 1
ATOM 757 O O . MET A 1 98 ? -15.789 6.835 5.293 1.00 97.25 98 MET A O 1
ATOM 761 N N . ASP A 1 99 ? -14.553 7.153 3.437 1.00 97.12 99 ASP A N 1
ATOM 762 C CA . ASP A 1 99 ? -14.991 5.927 2.752 1.00 97.12 99 ASP A CA 1
ATOM 763 C C . ASP A 1 99 ? -14.675 4.658 3.584 1.00 97.12 99 ASP A C 1
ATOM 765 O O . ASP A 1 99 ? -15.502 3.746 3.683 1.00 97.12 99 ASP A O 1
ATOM 769 N N . ILE A 1 100 ? -13.489 4.594 4.214 1.00 98.00 100 ILE A N 1
ATOM 770 C CA . ILE A 1 100 ? -13.095 3.475 5.095 1.00 98.00 100 ILE A CA 1
ATOM 771 C C . ILE A 1 100 ? -14.002 3.418 6.327 1.00 98.00 100 ILE A C 1
ATOM 773 O O . ILE A 1 100 ? -14.528 2.352 6.645 1.00 98.00 100 ILE A O 1
ATOM 777 N N . ILE A 1 101 ? -14.223 4.553 6.997 1.00 98.06 101 ILE A N 1
ATOM 778 C CA . ILE A 1 101 ? -15.074 4.646 8.193 1.00 98.06 101 ILE A CA 1
ATOM 779 C C . ILE A 1 101 ? -16.507 4.210 7.865 1.00 98.06 101 ILE A C 1
ATOM 781 O O . ILE A 1 101 ? -17.093 3.409 8.593 1.00 98.06 101 ILE A O 1
ATOM 785 N N . GLN A 1 102 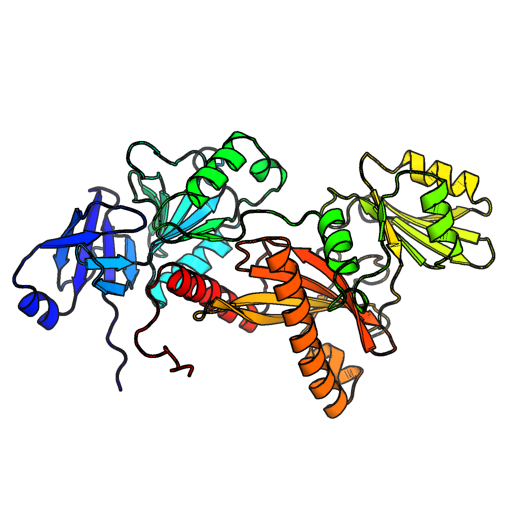? -17.069 4.681 6.752 1.00 96.81 102 GLN A N 1
ATOM 786 C CA . GLN A 1 102 ? -18.417 4.308 6.315 1.00 96.81 102 GLN A CA 1
ATOM 787 C C . GLN A 1 102 ? -18.532 2.816 5.980 1.00 96.81 102 GLN A C 1
ATOM 789 O O . GLN A 1 102 ? -19.506 2.174 6.376 1.00 96.81 102 GLN A O 1
ATOM 794 N N . THR A 1 103 ? -17.533 2.247 5.304 1.00 97.44 103 THR A N 1
ATOM 795 C CA . THR A 1 103 ? -17.513 0.811 4.987 1.00 97.44 103 THR A CA 1
ATOM 796 C C . THR A 1 103 ? -17.427 -0.026 6.261 1.00 97.44 103 THR A C 1
ATOM 798 O O . THR A 1 103 ? -18.203 -0.962 6.459 1.00 97.44 103 THR A O 1
ATOM 801 N N . ALA A 1 104 ? -16.543 0.353 7.182 1.00 97.50 104 ALA A N 1
ATOM 802 C CA . ALA A 1 104 ? -16.368 -0.333 8.455 1.00 97.50 104 ALA A CA 1
ATOM 803 C C . ALA A 1 104 ? -17.625 -0.301 9.333 1.00 97.50 104 ALA A C 1
ATOM 805 O O . ALA A 1 104 ? -17.984 -1.322 9.926 1.00 97.50 104 ALA A O 1
ATOM 806 N N . ARG A 1 105 ? -18.359 0.821 9.324 1.00 95.19 105 ARG A N 1
ATOM 807 C CA . ARG A 1 105 ? -19.667 0.940 9.987 1.00 95.19 105 ARG A CA 1
ATOM 808 C C . ARG A 1 105 ? -20.679 -0.089 9.517 1.00 95.19 105 ARG A C 1
ATOM 810 O O . ARG A 1 105 ? -21.530 -0.491 10.306 1.00 95.19 105 ARG A O 1
ATOM 817 N N . GLN A 1 106 ? -20.606 -0.518 8.260 1.00 93.94 106 GLN A N 1
ATOM 818 C CA . GLN A 1 106 ? -21.487 -1.561 7.738 1.00 93.94 106 GLN A CA 1
ATOM 819 C C . GLN A 1 106 ? -20.967 -2.967 8.024 1.00 93.94 106 GLN A C 1
ATOM 821 O O . GLN A 1 106 ? -21.768 -3.858 8.307 1.00 93.94 106 GLN A O 1
ATOM 826 N N . LEU A 1 107 ? -19.647 -3.153 7.994 1.00 95.50 107 LEU A N 1
ATOM 827 C CA . LEU A 1 107 ? -18.994 -4.454 8.154 1.00 95.50 107 LEU A CA 1
ATOM 828 C C . LEU A 1 107 ? -18.737 -4.867 9.609 1.00 95.50 107 LEU A C 1
ATOM 830 O O . LEU A 1 107 ? -18.265 -5.981 9.849 1.00 95.50 107 LEU A O 1
ATOM 834 N N . GLY A 1 108 ? -19.072 -4.016 10.579 1.00 95.69 108 GLY A N 1
ATOM 835 C CA . GLY A 1 108 ? -18.987 -4.357 11.995 1.00 95.69 108 GLY A CA 1
ATOM 836 C C . GLY A 1 108 ? -17.642 -4.019 12.624 1.00 95.69 108 GLY A C 1
ATOM 837 O O . GLY A 1 108 ? -17.072 -4.882 13.286 1.00 95.69 108 GLY A O 1
ATOM 838 N N . ALA A 1 109 ? -17.114 -2.820 12.379 1.00 97.06 109 ALA A N 1
ATOM 839 C CA . ALA A 1 109 ? -15.905 -2.308 13.019 1.00 97.06 109 ALA A CA 1
ATOM 840 C C . ALA A 1 109 ? -16.044 -0.818 13.373 1.00 97.06 109 ALA A C 1
ATOM 842 O O . ALA A 1 109 ? -16.689 -0.048 12.659 1.00 97.06 109 ALA A O 1
ATOM 843 N N . PHE A 1 110 ? -15.417 -0.396 14.470 1.00 97.62 110 PHE A N 1
ATOM 844 C CA . PHE A 1 110 ? -15.370 1.004 14.896 1.00 97.62 110 PHE A CA 1
ATOM 845 C C . PHE A 1 110 ? -14.045 1.623 14.440 1.00 97.62 110 PHE A C 1
ATOM 847 O O . PHE A 1 110 ? -12.979 1.135 14.803 1.00 97.62 110 PHE A O 1
ATOM 854 N N . VAL A 1 111 ? -14.090 2.676 13.621 1.00 98.38 111 VAL A N 1
ATOM 855 C CA . VAL A 1 111 ? -12.886 3.248 12.992 1.00 98.38 111 VAL A CA 1
ATOM 856 C C . VAL A 1 111 ? -12.733 4.710 13.348 1.00 98.38 111 VAL A C 1
ATOM 858 O O . VAL A 1 111 ? -13.697 5.473 13.283 1.00 98.38 111 VAL A O 1
ATOM 861 N N . TYR A 1 112 ? -11.506 5.099 13.665 1.00 98.25 112 TYR A N 1
ATOM 862 C CA . TYR A 1 112 ? -11.143 6.481 13.934 1.00 98.25 112 TYR A CA 1
ATOM 863 C C . TYR A 1 112 ? -9.752 6.800 13.386 1.00 98.25 112 TYR A C 1
ATOM 865 O O . TYR A 1 112 ? -8.939 5.909 13.135 1.00 98.25 112 TYR A O 1
ATOM 873 N N . VAL A 1 113 ? -9.482 8.084 13.170 1.00 98.69 113 VAL A N 1
ATOM 874 C CA . VAL A 1 113 ? -8.154 8.570 12.776 1.00 98.69 113 VAL A CA 1
ATOM 875 C C . VAL A 1 113 ? -7.464 9.111 14.019 1.00 98.69 113 VAL A C 1
ATOM 877 O O . VAL A 1 113 ? -8.090 9.816 14.805 1.00 98.69 113 VAL A O 1
ATOM 880 N N . PHE A 1 114 ? -6.187 8.809 14.200 1.00 98.50 114 PHE A N 1
ATOM 881 C CA . PHE A 1 114 ? -5.386 9.360 15.292 1.00 98.50 114 PHE A CA 1
ATOM 882 C C . PHE A 1 114 ? -3.976 9.673 14.801 1.00 98.50 114 PHE A C 1
ATOM 884 O O . PHE A 1 114 ? -3.540 9.176 13.754 1.00 98.50 114 PHE A O 1
ATOM 891 N N . THR A 1 115 ? -3.282 10.550 15.518 1.00 98.44 115 THR A N 1
ATOM 892 C CA . THR A 1 115 ? -1.946 10.993 15.121 1.00 98.44 115 THR A CA 1
ATOM 893 C C . THR A 1 115 ? -0.877 10.383 16.011 1.00 98.44 115 THR A C 1
ATOM 895 O O . THR A 1 115 ? -1.140 10.029 17.160 1.00 98.44 115 THR A O 1
ATOM 898 N N . VAL A 1 116 ? 0.343 10.270 15.483 1.00 98.00 116 VAL A N 1
ATOM 899 C CA . VAL A 1 116 ? 1.524 9.869 16.264 1.00 98.00 116 VAL A CA 1
ATOM 900 C C . VAL A 1 116 ? 1.684 10.753 17.505 1.00 98.00 116 VAL A C 1
ATOM 902 O O . VAL A 1 116 ? 2.039 10.257 18.572 1.00 98.00 116 VAL A O 1
ATOM 905 N N . GLU A 1 117 ? 1.407 12.050 17.370 1.00 97.44 117 GLU A N 1
ATOM 906 C CA . GLU A 1 117 ? 1.565 13.036 18.439 1.00 97.44 117 GLU A CA 1
ATOM 907 C C . GLU A 1 117 ? 0.493 12.933 19.539 1.00 97.44 117 GLU A C 1
ATOM 909 O O . GLU A 1 117 ? 0.727 13.366 20.665 1.00 97.44 117 GLU A O 1
ATOM 914 N N . ASP A 1 118 ? -0.665 12.344 19.239 1.00 97.12 118 ASP A N 1
ATOM 915 C CA . ASP A 1 118 ? -1.833 12.324 20.126 1.00 97.12 118 ASP A CA 1
ATOM 916 C C . ASP A 1 118 ? -1.926 11.069 21.010 1.00 97.12 118 ASP A C 1
ATOM 918 O O . ASP A 1 118 ? -2.945 10.853 21.674 1.00 97.12 118 ASP A O 1
ATOM 922 N N . ILE A 1 119 ? -0.909 10.203 21.016 1.00 97.38 119 ILE A N 1
ATOM 923 C CA . ILE A 1 119 ? -0.907 8.981 21.831 1.00 97.38 119 ILE A CA 1
ATOM 924 C C . ILE A 1 119 ? -0.521 9.309 23.276 1.00 97.38 119 ILE A C 1
ATOM 926 O O . ILE A 1 119 ? 0.613 9.692 23.569 1.00 97.38 119 ILE A O 1
ATOM 930 N N . ASN A 1 120 ? -1.441 9.063 24.208 1.00 95.88 120 ASN A N 1
ATOM 931 C CA . ASN A 1 120 ? -1.145 9.049 25.633 1.00 95.88 120 ASN A CA 1
ATOM 932 C C . ASN A 1 120 ? -0.688 7.648 26.048 1.00 95.88 120 ASN A C 1
ATOM 934 O O . ASN A 1 120 ? -1.477 6.735 26.296 1.00 95.88 120 ASN A O 1
ATOM 938 N N . TRP A 1 121 ? 0.624 7.492 26.164 1.00 94.62 121 TRP A N 1
ATOM 939 C CA . TRP A 1 121 ? 1.250 6.221 26.499 1.00 94.62 121 TRP A CA 1
ATOM 940 C C . TRP A 1 121 ? 1.023 5.736 27.932 1.00 94.62 121 TRP A C 1
ATOM 942 O O . TRP A 1 121 ? 1.114 4.529 28.170 1.00 94.62 121 TRP A O 1
ATOM 952 N N . ASN A 1 122 ? 0.743 6.645 28.868 1.00 92.50 122 ASN A N 1
ATOM 953 C CA . ASN A 1 122 ? 0.505 6.297 30.270 1.00 92.50 122 ASN A CA 1
ATOM 954 C C . ASN A 1 122 ? -0.857 5.619 30.414 1.00 92.50 122 ASN A C 1
ATOM 956 O O . ASN A 1 122 ? -0.969 4.555 31.022 1.00 92.50 122 ASN A O 1
ATOM 960 N N . ASN A 1 123 ? -1.867 6.200 29.765 1.00 89.94 123 ASN A N 1
ATOM 961 C CA . ASN A 1 123 ? -3.245 5.723 29.842 1.00 89.94 123 ASN A CA 1
ATOM 962 C C . ASN A 1 123 ? -3.595 4.731 28.725 1.00 89.94 123 ASN A C 1
ATOM 964 O O . ASN A 1 123 ? -4.620 4.068 28.811 1.00 89.94 123 ASN A O 1
ATOM 968 N N . ARG A 1 124 ? -2.732 4.589 27.706 1.00 92.69 124 ARG A N 1
ATOM 969 C CA . ARG A 1 124 ? -2.981 3.809 26.477 1.00 92.69 124 ARG A CA 1
ATOM 970 C C . ARG A 1 124 ? -4.226 4.279 25.723 1.00 92.69 124 ARG A C 1
ATOM 972 O O . ARG A 1 124 ? -4.949 3.477 25.135 1.00 92.69 124 ARG A O 1
ATOM 979 N N . THR A 1 125 ? -4.416 5.591 25.706 1.00 94.62 125 THR A N 1
ATOM 980 C CA . THR A 1 125 ? -5.492 6.269 24.990 1.00 94.62 125 THR A CA 1
ATOM 981 C C . THR A 1 125 ? -4.926 7.221 23.941 1.00 94.62 125 THR A C 1
ATOM 983 O O . THR A 1 125 ? -3.714 7.443 23.864 1.00 94.62 125 THR A O 1
ATOM 986 N N . THR A 1 126 ? -5.786 7.794 23.106 1.00 96.44 126 THR A N 1
ATOM 987 C CA . THR A 1 126 ? -5.387 8.799 22.124 1.00 96.44 126 THR A CA 1
ATOM 988 C C . THR A 1 126 ? -6.468 9.847 21.907 1.00 96.44 126 THR A C 1
ATOM 990 O O . THR A 1 126 ? -7.661 9.570 22.064 1.00 96.44 126 THR A O 1
ATOM 993 N N . LYS A 1 127 ? -6.059 11.061 21.520 1.00 96.56 127 LYS A N 1
ATOM 994 C CA . LYS A 1 127 ? -6.998 11.986 20.883 1.00 96.56 127 LYS A CA 1
ATOM 995 C C . LYS A 1 127 ? -7.298 11.475 19.480 1.00 96.56 127 LYS A C 1
ATOM 997 O O . LYS A 1 127 ? -6.396 11.116 18.726 1.00 9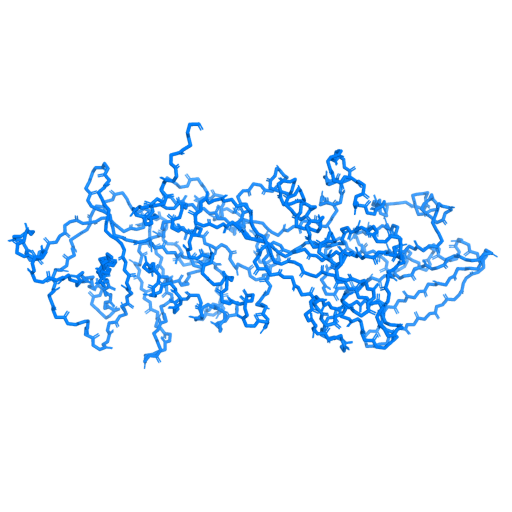6.56 127 LYS A O 1
ATOM 1002 N N . ALA A 1 128 ? -8.575 11.445 19.136 1.00 96.69 128 ALA A N 1
ATOM 1003 C CA . ALA A 1 128 ? -9.045 10.837 17.907 1.00 96.69 128 ALA A CA 1
ATOM 1004 C C . ALA A 1 128 ? -9.971 11.774 17.138 1.00 96.69 128 ALA A C 1
ATOM 1006 O O . ALA A 1 128 ? -10.695 12.596 17.704 1.00 96.69 128 ALA A O 1
ATOM 1007 N N . PHE A 1 129 ? -9.968 11.594 15.825 1.00 97.31 129 PHE A N 1
ATOM 1008 C CA . PHE A 1 129 ? -10.903 12.200 14.899 1.00 97.31 129 PHE A CA 1
ATOM 1009 C C . PHE A 1 129 ? -11.911 11.136 14.484 1.00 97.31 129 PHE A C 1
ATOM 1011 O O . PHE A 1 129 ? -11.567 10.113 13.880 1.00 97.31 129 PHE A O 1
ATOM 1018 N N . LEU A 1 130 ? -13.165 11.402 14.811 1.00 95.75 130 LEU A N 1
ATOM 1019 C CA . LEU A 1 130 ? -14.309 10.581 14.472 1.00 95.75 130 LEU A CA 1
ATOM 1020 C C . LEU A 1 130 ? -15.079 11.265 13.345 1.00 95.75 130 LEU A C 1
ATOM 1022 O O . LEU A 1 130 ? -15.198 12.486 13.327 1.00 95.75 130 LEU A O 1
ATOM 1026 N N . TYR A 1 131 ? -15.596 10.488 12.401 1.00 94.81 131 TYR A N 1
ATOM 1027 C CA . TYR A 1 131 ? -16.394 11.018 11.299 1.00 94.81 131 TYR A CA 1
ATOM 1028 C C . TYR A 1 131 ? -17.794 10.426 11.332 1.00 94.81 131 TYR A C 1
ATOM 1030 O O . TYR A 1 131 ? -17.933 9.203 11.417 1.00 94.81 131 TYR A O 1
ATOM 1038 N N . ASP A 1 132 ? -18.805 11.283 11.212 1.00 90.50 132 ASP A N 1
ATOM 1039 C CA . ASP A 1 132 ? -20.190 10.917 10.943 1.00 90.50 132 ASP A CA 1
ATOM 1040 C C . ASP A 1 132 ? -20.731 11.704 9.737 1.00 90.50 132 ASP A C 1
ATOM 1042 O O . ASP A 1 132 ? -20.513 12.909 9.670 1.00 90.50 132 ASP A O 1
ATOM 1046 N N . PRO A 1 133 ? -21.455 11.086 8.787 1.00 89.25 133 PRO A N 1
ATOM 1047 C CA . PRO A 1 133 ? -22.017 11.814 7.649 1.00 89.25 133 PRO A CA 1
ATOM 1048 C C . PRO A 1 133 ? -22.971 12.954 8.028 1.00 89.25 133 PRO A C 1
ATOM 1050 O O . PRO A 1 133 ? -23.091 13.905 7.263 1.00 89.25 133 PRO A O 1
ATOM 1053 N N . LYS A 1 134 ? -23.653 12.865 9.179 1.00 87.44 134 LYS A N 1
ATOM 1054 C CA . LYS A 1 134 ? -24.622 13.871 9.640 1.00 87.44 134 LYS A CA 1
ATOM 1055 C C . LYS A 1 134 ? -23.954 15.036 10.366 1.00 87.44 134 LYS A C 1
ATOM 1057 O O . LYS A 1 134 ? -24.421 16.161 10.251 1.00 87.44 134 LYS A O 1
ATOM 1062 N N . VAL A 1 135 ? -22.889 14.759 11.122 1.00 84.19 135 VAL A N 1
ATOM 1063 C CA . VAL A 1 135 ? -22.234 15.738 12.018 1.00 84.19 135 VAL A CA 1
ATOM 1064 C C . VAL A 1 135 ? -20.891 16.233 11.461 1.00 84.19 135 VAL A C 1
ATOM 1066 O O . VAL A 1 135 ? -20.401 17.293 11.836 1.00 84.19 135 VAL A O 1
ATOM 1069 N N . GLY A 1 136 ? -20.285 15.496 10.533 1.00 91.19 136 GLY A N 1
ATOM 1070 C CA . GLY A 1 136 ? -18.948 15.758 10.013 1.00 91.19 136 GLY A CA 1
ATOM 1071 C C . GLY A 1 136 ? -17.845 15.169 10.895 1.00 91.19 136 GLY A C 1
ATOM 1072 O O . GLY A 1 136 ? -18.005 14.116 11.514 1.00 91.19 136 GLY A O 1
ATOM 1073 N N . TRP A 1 137 ? -16.681 15.822 10.899 1.00 93.69 137 TRP A N 1
ATOM 1074 C CA . TRP A 1 137 ? -15.536 15.417 11.715 1.00 93.69 137 TRP A CA 1
ATOM 1075 C C . TRP A 1 137 ? -15.638 16.006 13.123 1.00 93.69 137 TRP A C 1
ATOM 1077 O O . TRP A 1 137 ? -15.691 17.222 13.282 1.00 93.69 137 TRP A O 1
ATOM 1087 N N . ALA A 1 138 ? -15.576 15.149 14.137 1.00 91.31 138 ALA A N 1
ATOM 1088 C CA . ALA A 1 138 ? -15.501 15.523 15.542 1.00 91.31 138 ALA A CA 1
ATOM 1089 C C . ALA A 1 138 ? -14.160 15.083 16.134 1.00 91.31 138 ALA A C 1
ATOM 1091 O O . ALA A 1 138 ? -13.643 14.013 15.805 1.00 91.31 138 ALA A O 1
ATOM 1092 N N . LYS A 1 139 ? -13.601 15.900 17.028 1.00 92.00 139 LYS A N 1
ATOM 1093 C CA . LYS A 1 139 ? -12.438 15.519 17.834 1.00 92.00 139 LYS A CA 1
ATOM 1094 C C . LYS A 1 139 ? -12.903 15.067 19.204 1.00 92.00 139 LYS A C 1
ATOM 1096 O O . LYS A 1 139 ? -13.820 15.654 19.769 1.00 92.00 139 LYS A O 1
ATOM 1101 N N . THR A 1 140 ? -12.242 14.058 19.739 1.00 92.00 140 THR A N 1
ATOM 1102 C CA . THR A 1 140 ? -12.469 13.568 21.097 1.00 92.00 140 THR A CA 1
ATOM 1103 C C . THR A 1 140 ? -11.141 13.197 21.738 1.00 92.00 140 THR A C 1
ATOM 1105 O O . THR A 1 140 ? -10.145 12.981 21.039 1.00 92.00 140 THR A O 1
ATOM 1108 N N . THR A 1 141 ? -11.112 13.163 23.063 1.00 89.31 141 THR A N 1
ATOM 1109 C CA . THR A 1 141 ? -9.956 12.721 23.836 1.00 89.31 141 THR A CA 1
ATOM 1110 C C . THR A 1 141 ? -10.216 11.334 24.409 1.00 89.31 141 THR A C 1
ATOM 1112 O O . THR A 1 141 ? -11.339 10.841 24.401 1.00 89.31 141 THR A O 1
ATOM 1115 N N . ASP A 1 142 ? -9.149 10.696 24.883 1.00 89.94 142 ASP A N 1
ATOM 1116 C CA . ASP A 1 142 ? -9.234 9.494 25.715 1.00 89.94 142 ASP A CA 1
ATOM 1117 C C . ASP A 1 142 ? -9.920 8.279 25.066 1.00 89.94 142 ASP A C 1
ATOM 1119 O O . ASP A 1 142 ? -10.452 7.409 25.754 1.00 89.94 142 ASP A O 1
ATOM 1123 N N . LEU A 1 143 ? -9.849 8.165 23.735 1.00 94.38 143 LEU A N 1
ATOM 1124 C CA . LEU A 1 143 ? -10.256 6.945 23.036 1.00 94.38 143 LEU A CA 1
ATOM 1125 C C . LEU A 1 143 ? -9.232 5.830 23.287 1.00 94.38 143 LEU A C 1
ATOM 1127 O O . LEU A 1 143 ? -8.029 6.098 23.204 1.00 94.38 143 LEU A O 1
ATOM 1131 N N . PRO A 1 144 ? -9.671 4.584 23.546 1.00 94.81 144 PRO A N 1
ATOM 1132 C CA . PRO A 1 144 ? -8.766 3.457 23.744 1.00 94.81 144 PRO A CA 1
ATOM 1133 C C . PRO A 1 144 ? -7.937 3.229 22.483 1.00 94.81 144 PRO A C 1
ATOM 1135 O O . PRO A 1 144 ? -8.476 3.294 21.372 1.00 94.81 144 PRO A O 1
ATOM 1138 N N . LEU A 1 145 ? -6.646 2.916 22.634 1.00 97.19 145 LEU A N 1
ATOM 1139 C CA . LEU A 1 145 ? -5.824 2.485 21.499 1.00 97.19 145 LEU A CA 1
ATOM 1140 C C . LEU A 1 145 ? -6.459 1.270 20.793 1.00 97.19 145 LEU A C 1
ATOM 1142 O O . LEU A 1 145 ? -7.058 0.417 21.451 1.00 97.19 145 LEU A O 1
ATOM 1146 N N . PRO A 1 146 ? -6.359 1.181 19.456 1.00 97.88 146 PRO A N 1
ATOM 1147 C CA . PRO A 1 146 ? -7.187 0.273 18.667 1.00 97.88 146 PRO A CA 1
ATOM 1148 C C . PRO A 1 146 ? -6.687 -1.174 18.757 1.00 97.88 146 PRO A C 1
ATOM 1150 O O . PRO A 1 146 ? -5.531 -1.412 19.100 1.00 97.88 146 PRO A O 1
ATOM 1153 N N . ASP A 1 147 ? -7.525 -2.142 18.375 1.00 97.62 147 ASP A N 1
ATOM 1154 C CA . ASP A 1 147 ? -7.081 -3.529 18.162 1.00 97.62 147 ASP A CA 1
ATOM 1155 C C . ASP A 1 147 ? -6.089 -3.607 16.989 1.00 97.62 147 ASP A C 1
ATOM 1157 O O . ASP A 1 147 ? -5.135 -4.387 17.006 1.00 97.62 147 ASP A O 1
ATOM 1161 N N . VAL A 1 148 ? -6.324 -2.796 15.950 1.00 98.62 148 VAL A N 1
ATOM 1162 C CA . VAL A 1 148 ? -5.500 -2.754 14.737 1.00 98.62 148 VAL A CA 1
ATOM 1163 C C . VAL A 1 148 ? -5.143 -1.321 14.380 1.00 98.62 148 VAL A C 1
ATOM 1165 O O . VAL A 1 148 ? -6.015 -0.471 14.200 1.00 98.62 148 VAL A O 1
ATOM 1168 N N . VAL A 1 149 ? -3.852 -1.064 14.205 1.00 98.81 149 VAL A N 1
ATOM 1169 C CA . VAL A 1 149 ? -3.324 0.169 13.637 1.00 98.81 149 VAL A CA 1
ATOM 1170 C C . VAL A 1 149 ? -3.038 -0.039 12.155 1.00 98.81 149 VAL A C 1
ATOM 1172 O O . VAL A 1 149 ? -2.180 -0.829 11.758 1.00 98.81 149 VAL A O 1
ATOM 1175 N N . TYR A 1 150 ? -3.742 0.727 11.331 1.00 98.62 150 TYR A N 1
ATOM 1176 C CA . TYR A 1 150 ? -3.482 0.855 9.907 1.00 98.62 150 TYR A CA 1
ATOM 1177 C C . TYR A 1 150 ? -2.598 2.084 9.676 1.00 98.62 150 TYR A C 1
ATOM 1179 O O . TYR A 1 150 ? -3.074 3.222 9.732 1.00 98.62 150 TYR A O 1
ATOM 1187 N N . ASN A 1 151 ? -1.298 1.870 9.444 1.00 98.38 151 ASN A N 1
ATOM 1188 C CA . ASN A 1 151 ? -0.362 2.973 9.225 1.00 98.38 151 ASN A CA 1
ATOM 1189 C C . ASN A 1 151 ? -0.603 3.641 7.862 1.00 98.38 151 ASN A C 1
ATOM 1191 O O . ASN A 1 151 ? -0.316 3.074 6.804 1.00 98.38 151 ASN A O 1
ATOM 1195 N N . ARG A 1 152 ? -1.076 4.891 7.898 1.00 97.69 152 ARG A N 1
ATOM 1196 C CA . ARG A 1 152 ? -1.327 5.749 6.734 1.00 97.69 152 ARG A CA 1
ATOM 1197 C C . ARG A 1 152 ? -0.651 7.111 6.837 1.00 97.69 152 ARG A C 1
ATOM 1199 O O . ARG A 1 152 ? -1.135 8.082 6.250 1.00 97.69 152 ARG A O 1
ATOM 1206 N N . ILE A 1 153 ? 0.513 7.168 7.488 1.00 97.69 153 ILE A N 1
ATOM 1207 C CA . ILE A 1 153 ? 1.407 8.327 7.413 1.00 97.69 153 ILE A CA 1
ATOM 1208 C C . ILE A 1 153 ? 1.718 8.601 5.928 1.00 97.69 153 ILE A C 1
ATOM 1210 O O . ILE A 1 153 ? 2.245 7.729 5.234 1.00 97.69 153 ILE A O 1
ATOM 1214 N N . PRO A 1 154 ? 1.356 9.781 5.388 1.00 94.31 154 PRO A N 1
ATOM 1215 C CA . PRO A 1 154 ? 1.326 9.989 3.939 1.00 94.31 154 PRO A CA 1
ATOM 1216 C C . PRO A 1 154 ? 2.705 10.228 3.315 1.00 94.31 154 PRO A C 1
ATOM 1218 O O . PRO A 1 154 ? 2.878 10.037 2.110 1.00 94.31 154 PRO A O 1
ATOM 1221 N N . TYR A 1 155 ? 3.687 10.657 4.110 1.00 93.19 155 TYR A N 1
ATOM 1222 C CA . TYR A 1 155 ? 4.992 11.085 3.620 1.00 93.19 155 TYR A CA 1
ATOM 1223 C C . TYR A 1 155 ? 6.114 10.282 4.273 1.00 93.19 155 TYR A C 1
ATOM 1225 O O . TYR A 1 155 ? 6.187 10.182 5.495 1.00 93.19 155 TYR A O 1
ATOM 1233 N N . ARG A 1 156 ? 7.025 9.754 3.445 1.00 91.69 156 ARG A N 1
ATOM 1234 C CA . ARG A 1 156 ? 8.215 9.017 3.898 1.00 91.69 156 ARG A CA 1
ATOM 1235 C C . ARG A 1 156 ? 9.071 9.845 4.856 1.00 91.69 156 ARG A C 1
ATOM 1237 O O . ARG A 1 156 ? 9.610 9.302 5.805 1.00 91.69 156 ARG A O 1
ATOM 1244 N N . GLU A 1 157 ? 9.182 11.145 4.614 1.00 92.25 157 GLU A N 1
ATOM 1245 C CA . GLU A 1 157 ? 9.989 12.065 5.416 1.00 92.25 157 GLU A CA 1
ATOM 1246 C C . GLU A 1 157 ? 9.407 12.252 6.820 1.00 92.25 157 GLU A C 1
ATOM 1248 O O . GLU A 1 157 ? 10.159 12.407 7.773 1.00 92.25 157 GLU A O 1
ATOM 1253 N N . ASP A 1 158 ? 8.078 12.209 6.955 1.00 95.62 158 ASP A N 1
ATOM 1254 C CA . ASP A 1 158 ? 7.429 12.209 8.264 1.00 95.62 158 ASP A CA 1
ATOM 1255 C C . ASP A 1 158 ? 7.626 10.862 8.964 1.00 95.62 158 ASP A C 1
ATOM 1257 O O . ASP A 1 158 ? 8.021 10.839 10.124 1.00 95.62 158 ASP A O 1
ATOM 1261 N N . GLU A 1 159 ? 7.408 9.749 8.254 1.00 95.81 159 GLU A N 1
ATOM 1262 C CA . GLU A 1 159 ? 7.566 8.407 8.826 1.00 95.81 159 GLU A CA 1
ATOM 1263 C C . GLU A 1 159 ? 8.992 8.162 9.333 1.00 95.81 159 GLU A C 1
ATOM 1265 O O . GLU A 1 159 ? 9.168 7.495 10.345 1.00 95.81 159 GLU A O 1
ATOM 1270 N N . MET A 1 160 ? 10.006 8.733 8.675 1.00 94.50 160 MET A N 1
ATOM 1271 C CA . MET A 1 160 ? 11.416 8.528 9.022 1.00 94.50 160 MET A CA 1
ATOM 1272 C C . MET A 1 160 ? 11.938 9.370 10.185 1.00 94.50 160 MET A C 1
ATOM 1274 O O . MET A 1 160 ? 13.102 9.228 10.544 1.00 94.50 160 MET A O 1
ATOM 1278 N N . LYS A 1 161 ? 11.108 10.212 10.802 1.00 97.19 161 LYS A N 1
ATOM 1279 C CA . LYS A 1 161 ? 11.494 10.938 12.018 1.00 97.19 161 LYS A CA 1
ATOM 1280 C C . LYS A 1 161 ? 11.677 9.967 13.187 1.00 97.19 161 LYS A C 1
ATOM 1282 O O . LYS A 1 161 ? 10.862 9.063 13.374 1.00 97.19 161 LYS A O 1
ATOM 1287 N N . ASP A 1 162 ? 12.682 10.204 14.025 1.00 98.00 162 ASP A N 1
ATOM 1288 C CA . ASP A 1 162 ? 13.044 9.292 15.122 1.00 98.00 162 ASP A CA 1
ATOM 1289 C C . ASP A 1 162 ? 11.894 9.031 16.102 1.00 98.00 162 ASP A C 1
ATOM 1291 O O . ASP A 1 162 ? 11.643 7.885 16.485 1.00 98.00 162 ASP A O 1
ATOM 1295 N N . TYR A 1 163 ? 11.131 10.068 16.467 1.00 97.69 163 TYR A N 1
ATOM 1296 C CA . TYR A 1 163 ? 9.977 9.911 17.361 1.00 97.69 163 TYR A CA 1
ATOM 1297 C C . TYR A 1 163 ? 8.844 9.089 16.722 1.00 97.69 163 TYR A C 1
ATOM 1299 O O . TYR A 1 163 ? 8.133 8.359 17.418 1.00 97.69 163 TYR A O 1
ATOM 1307 N N . VAL A 1 164 ? 8.697 9.159 15.395 1.00 98.25 164 VAL A N 1
ATOM 1308 C CA . VAL A 1 164 ? 7.709 8.378 14.642 1.00 98.25 164 VAL A CA 1
ATOM 1309 C C . VAL A 1 164 ? 8.146 6.923 14.570 1.00 98.25 164 VAL A C 1
ATOM 1311 O O . VAL A 1 164 ? 7.363 6.037 14.901 1.00 98.25 164 VAL A O 1
ATOM 1314 N N . GLN A 1 165 ? 9.414 6.662 14.246 1.00 98.00 165 GLN A N 1
ATOM 1315 C CA . GLN A 1 165 ? 9.980 5.310 14.275 1.00 98.00 165 GLN A CA 1
ATOM 1316 C C . GLN A 1 165 ? 9.893 4.683 15.673 1.00 98.00 165 GLN A C 1
ATOM 1318 O O . GLN A 1 165 ? 9.537 3.512 15.806 1.00 98.00 165 GLN A O 1
ATOM 1323 N N . THR A 1 166 ? 10.147 5.464 16.724 1.00 97.94 166 THR A N 1
ATOM 1324 C CA . THR A 1 166 ? 9.989 5.029 18.121 1.00 97.94 166 THR A CA 1
ATOM 1325 C C . THR A 1 166 ? 8.535 4.678 18.435 1.00 97.94 166 THR A C 1
ATOM 1327 O O . THR A 1 166 ? 8.265 3.627 19.016 1.00 97.94 166 THR A O 1
ATOM 1330 N N . THR A 1 167 ? 7.588 5.509 17.995 1.00 98.19 167 THR A N 1
ATOM 1331 C CA . THR A 1 167 ? 6.149 5.256 18.159 1.00 98.19 167 THR A CA 1
ATOM 1332 C C . THR A 1 167 ? 5.711 3.983 17.444 1.00 98.19 167 THR A C 1
ATOM 1334 O O . THR A 1 167 ? 5.052 3.142 18.049 1.00 98.19 167 THR A O 1
ATOM 1337 N N . LEU A 1 168 ? 6.114 3.800 16.187 1.00 97.81 168 LEU A N 1
ATOM 1338 C CA . LEU A 1 168 ? 5.784 2.616 15.396 1.00 97.81 168 LEU A CA 1
ATOM 1339 C C . LEU A 1 168 ? 6.337 1.333 16.029 1.00 97.81 168 LEU A C 1
ATOM 1341 O O . LEU A 1 168 ? 5.597 0.362 16.175 1.00 97.81 168 LEU A O 1
ATOM 1345 N N . LYS A 1 169 ? 7.597 1.344 16.487 1.00 97.19 169 LYS A N 1
ATOM 1346 C CA . LYS A 1 169 ? 8.196 0.218 17.228 1.00 97.19 169 LYS A CA 1
ATOM 1347 C C . LYS A 1 169 ? 7.433 -0.087 18.515 1.00 97.19 169 LYS A C 1
ATOM 1349 O O . LYS A 1 169 ? 7.204 -1.252 18.829 1.00 97.19 169 LYS A O 1
ATOM 1354 N N . ARG A 1 170 ? 7.022 0.951 19.251 1.00 97.25 170 ARG A N 1
ATOM 1355 C CA . ARG A 1 170 ? 6.256 0.794 20.491 1.00 97.25 170 ARG A CA 1
ATOM 1356 C C . ARG A 1 170 ? 4.860 0.233 20.235 1.00 97.25 170 ARG A C 1
ATOM 1358 O O . ARG A 1 170 ? 4.445 -0.649 20.970 1.00 97.25 170 ARG A O 1
ATOM 1365 N N . LEU A 1 171 ? 4.159 0.695 19.199 1.00 97.19 171 LEU A N 1
ATOM 1366 C CA . LEU A 1 171 ? 2.879 0.113 18.780 1.00 97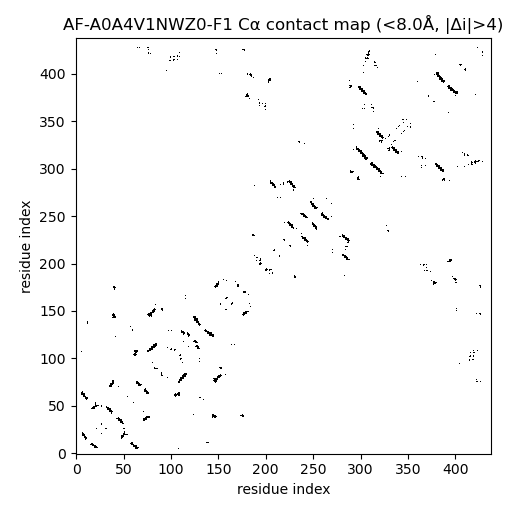.19 171 LEU A CA 1
ATOM 1367 C C . LEU A 1 171 ? 3.056 -1.355 18.375 1.00 97.19 171 LEU A C 1
ATOM 1369 O O . LEU A 1 171 ? 2.301 -2.206 18.827 1.00 97.19 171 LEU A O 1
ATOM 1373 N N . GLN A 1 172 ? 4.082 -1.671 17.584 1.00 96.06 172 GLN A N 1
ATOM 1374 C CA . GLN A 1 172 ? 4.346 -3.035 17.123 1.00 96.06 172 GLN A CA 1
ATOM 1375 C C . GLN A 1 172 ? 4.622 -4.022 18.268 1.00 96.06 172 GLN A C 1
ATOM 1377 O O . GLN A 1 172 ? 4.281 -5.195 18.151 1.00 96.06 172 GLN A O 1
ATOM 1382 N N . SER A 1 173 ? 5.231 -3.569 19.367 1.00 95.25 173 SER A N 1
ATOM 1383 C CA . SER A 1 173 ? 5.520 -4.414 20.532 1.00 95.25 173 SER A CA 1
ATOM 1384 C C . SER A 1 173 ? 4.376 -4.488 21.550 1.00 95.25 173 SER A C 1
ATOM 1386 O O . SER A 1 173 ? 4.485 -5.213 22.544 1.00 95.25 173 SER A O 1
ATOM 1388 N N . MET A 1 174 ? 3.276 -3.755 21.345 1.00 93.88 174 MET A N 1
ATOM 1389 C CA . MET A 1 174 ? 2.154 -3.773 22.279 1.00 93.88 174 MET A CA 1
ATOM 1390 C C . MET A 1 174 ? 1.371 -5.092 22.200 1.00 93.88 174 MET A C 1
ATOM 1392 O O . MET A 1 174 ? 0.945 -5.502 21.122 1.00 93.88 174 MET A O 1
ATOM 1396 N N . PRO A 1 175 ? 1.078 -5.737 23.346 1.00 89.75 175 PRO A N 1
ATOM 1397 C CA . PRO A 1 175 ? 0.207 -6.903 23.355 1.00 89.75 175 PRO A CA 1
ATOM 1398 C C . PRO A 1 175 ? -1.216 -6.504 22.953 1.00 89.75 175 PRO A C 1
ATOM 1400 O O . PRO A 1 175 ? -1.701 -5.451 23.367 1.00 89.75 175 PRO A O 1
ATOM 1403 N N . ASN A 1 176 ? -1.901 -7.387 22.223 1.00 88.88 176 ASN A N 1
ATOM 1404 C CA . ASN A 1 176 ? -3.275 -7.204 21.733 1.00 88.88 176 ASN A CA 1
ATOM 1405 C C . ASN A 1 176 ? -3.472 -6.045 20.738 1.00 88.88 176 ASN A C 1
ATOM 1407 O O . ASN A 1 176 ? -4.615 -5.698 20.455 1.00 88.88 176 ASN A O 1
ATOM 1411 N N . LEU A 1 177 ? -2.391 -5.476 20.198 1.00 95.94 177 LEU A N 1
ATOM 1412 C CA . LEU A 1 177 ? -2.431 -4.492 19.122 1.00 95.94 177 LEU A CA 1
ATOM 1413 C C . LEU A 1 177 ? -1.686 -5.050 17.912 1.00 95.94 177 LEU A C 1
ATOM 1415 O O . LEU A 1 177 ? -0.561 -5.526 18.040 1.00 95.94 177 LEU A O 1
ATOM 1419 N N . GLN A 1 178 ? -2.298 -4.981 16.735 1.00 97.62 178 GLN A N 1
ATOM 1420 C CA . GLN A 1 178 ? -1.650 -5.353 15.478 1.00 97.62 178 GLN A CA 1
ATOM 1421 C C . GLN A 1 178 ? -1.357 -4.105 14.650 1.00 97.62 178 GLN A C 1
ATOM 1423 O O . GLN A 1 178 ? -2.241 -3.285 14.432 1.00 97.62 178 GLN A O 1
ATOM 1428 N N . LEU A 1 179 ? -0.128 -3.964 14.158 1.00 97.94 179 LEU A N 1
ATOM 1429 C CA . LEU A 1 179 ? 0.282 -2.879 13.264 1.00 97.94 179 LEU A CA 1
ATOM 1430 C C . LEU A 1 179 ? 0.633 -3.466 11.898 1.00 97.94 179 LEU A C 1
ATOM 1432 O O . LEU A 1 179 ? 1.472 -4.363 11.821 1.00 97.94 179 LEU A O 1
ATOM 1436 N N . TYR A 1 180 ? 0.045 -2.933 10.825 1.00 97.56 180 TYR A N 1
ATOM 1437 C CA . TYR A 1 180 ? 0.416 -3.319 9.462 1.00 97.56 180 TYR A CA 1
ATOM 1438 C C . TYR A 1 180 ? 0.785 -2.120 8.580 1.00 97.56 180 TYR A C 1
ATOM 1440 O O . TYR A 1 180 ? 0.417 -0.973 8.852 1.00 97.56 180 TYR A O 1
ATOM 1448 N N . ASN A 1 181 ? 1.548 -2.408 7.522 1.00 95.81 181 ASN A N 1
ATOM 1449 C CA . ASN A 1 181 ? 2.173 -1.453 6.603 1.00 95.81 181 ASN A CA 1
ATOM 1450 C C . ASN A 1 181 ? 3.125 -0.472 7.300 1.00 95.81 181 ASN A C 1
ATOM 1452 O O . ASN A 1 181 ? 3.119 0.739 7.047 1.00 95.81 181 ASN A O 1
ATOM 1456 N N . ASN A 1 182 ? 3.975 -1.019 8.170 1.00 92.31 182 ASN A N 1
ATOM 1457 C CA . ASN A 1 182 ? 4.842 -0.249 9.058 1.00 92.31 182 ASN A CA 1
ATOM 1458 C C . ASN A 1 182 ? 5.851 0.657 8.322 1.00 92.31 182 ASN A C 1
ATOM 1460 O O . ASN A 1 182 ? 6.296 1.661 8.868 1.00 92.31 182 ASN A O 1
ATOM 1464 N N . HIS A 1 183 ? 6.172 0.351 7.062 1.00 90.06 183 HIS A N 1
ATOM 1465 C CA . HIS A 1 183 ? 7.222 1.047 6.322 1.00 90.06 183 HIS A CA 1
ATOM 1466 C C . HIS A 1 183 ? 6.813 1.380 4.886 1.00 90.06 183 HIS A C 1
ATOM 1468 O O . HIS A 1 183 ? 6.008 0.688 4.260 1.00 90.06 183 HIS A O 1
ATOM 1474 N N . PHE A 1 184 ? 7.387 2.444 4.330 1.00 92.38 184 PHE A N 1
ATOM 1475 C CA . PHE A 1 184 ? 7.493 2.601 2.879 1.00 92.38 184 PHE A CA 1
ATOM 1476 C C . PHE A 1 184 ? 8.525 1.627 2.305 1.00 92.38 184 PHE A C 1
ATOM 1478 O O . PHE A 1 184 ? 9.588 1.424 2.889 1.00 92.38 184 PHE A O 1
ATOM 1485 N N . PHE A 1 185 ? 8.285 1.123 1.094 1.00 91.75 185 PHE A N 1
ATOM 1486 C CA . PHE A 1 185 ? 9.322 0.392 0.369 1.00 91.75 185 PHE A CA 1
ATOM 1487 C C . PHE A 1 185 ? 10.523 1.285 0.067 1.00 91.75 185 PHE A C 1
ATOM 1489 O O . PHE A 1 185 ? 10.369 2.454 -0.312 1.00 91.75 185 PHE A O 1
ATOM 1496 N N . ASN A 1 186 ? 11.722 0.720 0.198 1.00 88.06 186 ASN A N 1
ATOM 1497 C CA . ASN A 1 186 ? 12.944 1.310 -0.328 1.00 88.06 186 ASN A CA 1
ATOM 1498 C C . ASN A 1 186 ? 13.199 0.714 -1.713 1.00 88.06 186 ASN A C 1
ATOM 1500 O O . ASN A 1 186 ? 13.291 -0.498 -1.857 1.00 88.06 186 ASN A O 1
ATOM 1504 N N . LYS A 1 187 ? 13.319 1.576 -2.724 1.00 86.88 187 LYS A N 1
ATOM 1505 C CA . LYS A 1 187 ? 13.431 1.165 -4.126 1.00 86.88 187 LYS A CA 1
ATOM 1506 C C . LYS A 1 187 ? 14.619 0.239 -4.385 1.00 86.88 187 LYS A C 1
ATOM 1508 O O . LYS A 1 187 ? 14.459 -0.749 -5.086 1.00 86.88 187 LYS A O 1
ATOM 1513 N N . TRP A 1 188 ? 15.790 0.560 -3.833 1.00 89.56 188 TRP A N 1
ATOM 1514 C CA . TRP A 1 188 ? 16.977 -0.270 -4.025 1.00 89.56 188 TRP A CA 1
ATOM 1515 C C . TRP A 1 188 ? 16.822 -1.613 -3.318 1.00 89.56 188 TRP A C 1
ATOM 1517 O O . TRP A 1 188 ? 16.986 -2.642 -3.961 1.00 89.56 188 TRP A O 1
ATOM 1527 N N . ASN A 1 189 ? 16.450 -1.595 -2.034 1.00 90.19 189 ASN A N 1
ATOM 1528 C CA . ASN A 1 189 ? 16.284 -2.830 -1.266 1.00 90.19 189 ASN A CA 1
ATOM 1529 C C . ASN A 1 189 ? 15.252 -3.745 -1.926 1.00 90.19 189 ASN A C 1
ATOM 1531 O O . ASN A 1 189 ? 15.449 -4.946 -1.967 1.00 90.19 189 ASN A O 1
ATOM 1535 N N . LEU A 1 190 ? 14.188 -3.179 -2.500 1.00 91.69 190 LEU A N 1
ATOM 1536 C CA . LEU A 1 190 ? 13.184 -3.954 -3.209 1.00 91.69 190 LEU A CA 1
ATOM 1537 C C . LEU A 1 190 ? 13.793 -4.708 -4.402 1.00 91.69 190 LEU A C 1
ATOM 1539 O O . LEU A 1 190 ? 13.635 -5.923 -4.481 1.00 91.69 190 LEU A O 1
ATOM 1543 N N . TYR A 1 191 ? 14.499 -4.026 -5.312 1.00 92.00 191 TYR A N 1
ATOM 1544 C CA . TYR A 1 191 ? 15.118 -4.705 -6.459 1.00 92.00 191 TYR A CA 1
ATOM 1545 C C . TYR A 1 191 ? 16.219 -5.674 -6.032 1.00 92.00 191 TYR A C 1
ATOM 1547 O O . TYR A 1 191 ? 16.324 -6.755 -6.599 1.00 92.00 191 TYR A O 1
ATOM 1555 N N . GLU A 1 192 ? 17.014 -5.312 -5.026 1.00 91.75 192 GLU A N 1
ATOM 1556 C CA . GLU A 1 192 ? 18.063 -6.179 -4.498 1.00 91.75 192 GLU A CA 1
ATOM 1557 C C . GLU A 1 192 ? 17.483 -7.459 -3.883 1.00 91.75 192 GLU A C 1
ATOM 1559 O O . GLU A 1 192 ? 17.980 -8.550 -4.153 1.00 91.75 192 GLU A O 1
ATOM 1564 N N . THR A 1 193 ? 16.427 -7.346 -3.077 1.00 92.25 193 THR A N 1
ATOM 1565 C CA . THR A 1 193 ? 15.799 -8.498 -2.430 1.00 92.25 193 THR A CA 1
ATOM 1566 C C . THR A 1 193 ? 15.065 -9.376 -3.437 1.00 92.25 193 THR A C 1
ATOM 1568 O O . THR A 1 193 ? 15.266 -10.588 -3.436 1.00 92.25 193 THR A O 1
ATOM 1571 N N . LEU A 1 194 ? 14.249 -8.795 -4.323 1.00 95.00 194 LEU A N 1
ATOM 1572 C CA . LEU A 1 194 ? 13.517 -9.587 -5.314 1.00 95.00 194 LEU A CA 1
ATOM 1573 C C . LEU A 1 194 ? 14.448 -10.187 -6.377 1.00 95.00 194 LEU A C 1
ATOM 1575 O O . LEU A 1 194 ? 14.244 -11.327 -6.776 1.00 95.00 194 LEU A O 1
ATOM 1579 N N . GLY A 1 195 ? 15.492 -9.466 -6.793 1.00 94.38 195 GLY A N 1
ATOM 1580 C CA . GLY A 1 195 ? 16.472 -9.958 -7.766 1.00 94.38 195 GLY A CA 1
ATOM 1581 C C . GLY A 1 195 ? 17.327 -11.119 -7.248 1.00 94.38 195 GLY A C 1
ATOM 1582 O O . GLY A 1 195 ? 17.854 -11.886 -8.045 1.00 94.38 195 GLY A O 1
ATOM 1583 N N . LYS A 1 196 ? 17.441 -11.285 -5.923 1.00 93.44 196 LYS A N 1
ATOM 1584 C CA . LYS A 1 196 ? 18.117 -12.431 -5.285 1.00 93.44 196 LYS A CA 1
ATOM 1585 C C . LYS A 1 196 ? 17.175 -13.599 -4.975 1.00 93.44 196 LYS A C 1
ATOM 1587 O O . LYS A 1 196 ? 17.648 -14.660 -4.578 1.00 93.44 196 LYS A O 1
ATOM 1592 N N . ASN A 1 197 ? 15.859 -13.426 -5.116 1.00 95.19 197 ASN A N 1
ATOM 1593 C CA . ASN A 1 197 ? 14.885 -14.471 -4.817 1.00 95.19 197 ASN A CA 1
ATOM 1594 C C . ASN A 1 197 ? 14.585 -15.287 -6.087 1.00 95.19 197 ASN A C 1
ATOM 1596 O O . ASN A 1 197 ? 13.926 -14.770 -6.991 1.00 95.19 197 ASN A O 1
ATOM 1600 N N . PRO A 1 198 ? 14.989 -16.569 -6.158 1.00 95.19 198 PRO A N 1
ATOM 1601 C CA . PRO A 1 198 ? 14.877 -17.371 -7.377 1.00 95.19 198 PRO A CA 1
ATOM 1602 C C . PRO A 1 198 ? 13.431 -17.585 -7.844 1.00 95.19 198 PRO A C 1
ATOM 1604 O O . PRO A 1 198 ? 13.216 -17.863 -9.017 1.00 95.19 198 PRO A O 1
ATOM 1607 N N . ARG A 1 199 ? 12.426 -17.418 -6.969 1.00 95.50 199 ARG A N 1
ATOM 1608 C CA . ARG A 1 199 ? 11.007 -17.532 -7.353 1.00 95.50 199 ARG A CA 1
ATOM 1609 C C . ARG A 1 199 ? 10.530 -16.374 -8.226 1.00 95.50 199 ARG A C 1
ATOM 1611 O O . ARG A 1 199 ? 9.546 -16.523 -8.937 1.00 95.50 199 ARG A O 1
ATOM 1618 N N . VAL A 1 200 ? 11.175 -15.210 -8.132 1.00 96.81 200 VAL A N 1
ATOM 1619 C CA . VAL A 1 200 ? 10.689 -13.978 -8.773 1.00 96.81 200 VAL A CA 1
ATOM 1620 C C . VAL A 1 200 ? 11.761 -13.184 -9.516 1.00 96.81 200 VAL A C 1
ATOM 1622 O O . VAL A 1 200 ? 11.409 -12.230 -10.207 1.00 96.81 200 VAL A O 1
ATOM 1625 N N . ALA A 1 201 ? 13.037 -13.570 -9.412 1.00 96.50 201 ALA A N 1
ATOM 1626 C CA . ALA A 1 201 ? 14.171 -12.872 -10.018 1.00 96.50 201 ALA A CA 1
ATOM 1627 C C . ALA A 1 201 ? 13.998 -12.654 -11.529 1.00 96.50 201 ALA A C 1
ATOM 1629 O O . ALA A 1 201 ? 14.307 -11.574 -12.024 1.00 96.50 201 ALA A O 1
ATOM 1630 N N . ASP A 1 202 ? 13.400 -13.614 -12.241 1.00 96.19 202 ASP A N 1
ATOM 1631 C CA . ASP A 1 202 ? 13.162 -13.532 -13.689 1.00 96.19 202 ASP A CA 1
ATOM 1632 C C . ASP A 1 202 ? 12.197 -12.416 -14.111 1.00 96.19 202 ASP A C 1
ATOM 1634 O O . ASP A 1 202 ? 12.177 -12.028 -15.286 1.00 96.19 202 ASP A O 1
ATOM 1638 N N . TYR A 1 203 ? 11.401 -11.895 -13.172 1.00 97.19 203 TYR A N 1
ATOM 1639 C CA . TYR A 1 203 ? 10.518 -10.752 -13.390 1.00 97.19 203 TYR A CA 1
ATOM 1640 C C . TYR A 1 203 ? 11.202 -9.415 -13.077 1.00 97.19 203 TYR A C 1
ATOM 1642 O O . TYR A 1 203 ? 10.608 -8.366 -13.322 1.00 97.19 203 TYR A O 1
ATOM 1650 N N . ILE A 1 204 ? 12.405 -9.403 -12.499 1.00 96.44 204 ILE A N 1
ATOM 1651 C CA . ILE A 1 204 ? 13.057 -8.180 -12.019 1.00 96.44 204 ILE A CA 1
ATOM 1652 C C . ILE A 1 204 ? 14.072 -7.689 -13.060 1.00 96.44 204 ILE A C 1
ATOM 1654 O O . ILE A 1 204 ? 15.002 -8.423 -13.381 1.00 96.44 204 ILE A O 1
ATOM 1658 N N . PRO A 1 205 ? 13.951 -6.448 -13.574 1.00 95.50 205 PRO A N 1
ATOM 1659 C CA . PRO A 1 205 ? 14.960 -5.879 -14.464 1.00 95.50 205 PRO A CA 1
ATOM 1660 C C . PRO A 1 205 ? 16.315 -5.777 -13.767 1.00 95.50 205 PRO A C 1
ATOM 1662 O O . PRO A 1 205 ? 16.379 -5.355 -12.600 1.00 95.50 205 PRO A O 1
ATOM 1665 N N . GLU A 1 206 ? 17.401 -6.072 -14.482 1.00 95.31 206 GLU A N 1
ATOM 1666 C CA . GLU A 1 206 ? 18.734 -5.967 -13.892 1.00 95.31 206 GLU A CA 1
ATOM 1667 C C . GLU A 1 206 ? 18.986 -4.538 -13.401 1.00 95.31 206 GLU A C 1
ATOM 1669 O O . GLU A 1 206 ? 18.752 -3.553 -14.107 1.00 95.31 206 GLU A O 1
ATOM 1674 N N . SER A 1 207 ? 19.405 -4.412 -12.143 1.00 93.69 207 SER A N 1
ATOM 1675 C CA . SER A 1 207 ? 19.480 -3.132 -11.444 1.00 93.69 207 SER A CA 1
ATOM 1676 C C . SER A 1 207 ? 20.745 -3.055 -10.606 1.00 93.69 207 SER A C 1
ATOM 1678 O O . SER A 1 207 ? 21.053 -3.979 -9.858 1.00 93.69 207 SER A O 1
ATOM 1680 N N . GLN A 1 208 ? 21.449 -1.927 -10.674 1.00 92.38 208 GLN A N 1
ATOM 1681 C CA . GLN A 1 208 ? 22.671 -1.691 -9.905 1.00 92.38 208 GLN A CA 1
ATOM 1682 C C . GLN A 1 208 ? 22.665 -0.291 -9.294 1.00 92.38 208 GLN A C 1
ATOM 1684 O O . GLN A 1 208 ? 22.129 0.659 -9.875 1.00 92.38 208 GLN A O 1
ATOM 1689 N N . LYS A 1 209 ? 23.273 -0.137 -8.114 1.00 92.38 209 LYS A N 1
ATOM 1690 C CA . LYS A 1 209 ? 23.559 1.196 -7.573 1.00 92.38 209 LYS A CA 1
ATOM 1691 C C . LYS A 1 209 ? 24.525 1.907 -8.513 1.00 92.38 209 LYS A C 1
ATOM 1693 O O . LYS A 1 209 ? 25.527 1.340 -8.927 1.00 92.38 209 LYS A O 1
ATOM 1698 N N . LEU A 1 210 ? 24.225 3.160 -8.825 1.00 91.31 210 LEU A N 1
ATOM 1699 C CA . LEU A 1 210 ? 25.096 4.011 -9.622 1.00 91.31 210 LEU A CA 1
ATOM 1700 C C . LEU A 1 210 ? 26.140 4.662 -8.706 1.00 91.31 210 LEU A C 1
ATOM 1702 O O . LEU A 1 210 ? 25.997 5.829 -8.337 1.00 91.31 210 LEU A O 1
ATOM 1706 N N . SER A 1 211 ? 27.149 3.897 -8.292 1.00 88.06 211 SER A N 1
ATOM 1707 C CA . SER A 1 211 ? 28.175 4.345 -7.334 1.00 88.06 211 SER A CA 1
ATOM 1708 C C . SER A 1 211 ? 29.464 4.772 -8.034 1.00 88.06 211 SER A C 1
ATOM 1710 O O . SER A 1 211 ? 30.214 5.599 -7.518 1.00 88.06 211 SER A O 1
ATOM 1712 N N . SER A 1 212 ? 29.728 4.235 -9.227 1.00 90.69 212 SER A N 1
ATOM 1713 C CA . SER A 1 212 ? 30.957 4.486 -9.976 1.00 90.69 212 SER A CA 1
ATOM 1714 C C . SER A 1 212 ? 30.744 4.533 -11.491 1.00 90.69 212 SER A C 1
ATOM 1716 O O . SER A 1 212 ? 29.789 3.980 -12.037 1.00 90.69 212 SER A O 1
ATOM 1718 N N . ARG A 1 213 ? 31.709 5.141 -12.193 1.00 93.88 213 ARG A N 1
ATOM 1719 C CA . ARG A 1 213 ? 31.774 5.130 -13.664 1.00 93.88 213 ARG A CA 1
ATOM 1720 C C . ARG A 1 213 ? 31.848 3.706 -14.226 1.00 93.88 213 ARG A C 1
ATOM 1722 O O . ARG A 1 213 ? 31.296 3.435 -15.284 1.00 93.88 213 ARG A O 1
ATOM 1729 N N . ARG A 1 214 ? 32.520 2.796 -13.511 1.00 94.06 214 ARG A N 1
ATOM 1730 C CA . ARG A 1 214 ? 32.681 1.394 -13.918 1.00 94.06 214 ARG A CA 1
ATOM 1731 C C . ARG A 1 214 ? 31.336 0.667 -13.972 1.00 94.06 214 ARG A C 1
ATOM 1733 O O . ARG A 1 214 ? 31.043 0.033 -14.975 1.00 94.06 214 ARG A O 1
ATOM 1740 N N . GLU A 1 215 ? 30.522 0.789 -12.925 1.00 89.88 215 GLU A N 1
ATOM 1741 C CA . GLU A 1 215 ? 29.178 0.182 -12.868 1.00 89.88 215 GLU A CA 1
ATOM 1742 C C . GLU A 1 215 ? 28.257 0.755 -13.951 1.00 89.88 215 GLU A C 1
ATOM 1744 O O . GLU A 1 215 ? 27.511 0.021 -14.596 1.00 89.88 215 GLU A O 1
ATOM 1749 N N . PHE A 1 216 ? 28.351 2.066 -14.200 1.00 94.62 216 PHE A N 1
ATOM 1750 C CA . PHE A 1 216 ? 27.619 2.702 -15.290 1.00 94.62 216 PHE A CA 1
ATOM 1751 C C . PHE A 1 216 ? 27.983 2.104 -16.653 1.00 94.62 216 PHE A C 1
ATOM 1753 O O . PHE A 1 216 ? 27.090 1.701 -17.395 1.00 94.62 216 PHE A O 1
ATOM 1760 N N . TYR A 1 217 ? 29.278 2.015 -16.974 1.00 95.19 217 TYR A N 1
ATOM 1761 C CA . TYR A 1 217 ? 29.729 1.462 -18.252 1.00 95.19 217 TYR A CA 1
ATOM 1762 C C . TYR A 1 217 ? 29.421 -0.025 -18.402 1.00 95.19 217 TYR A C 1
ATOM 1764 O O . TYR A 1 217 ? 29.086 -0.453 -19.502 1.00 95.19 217 TYR 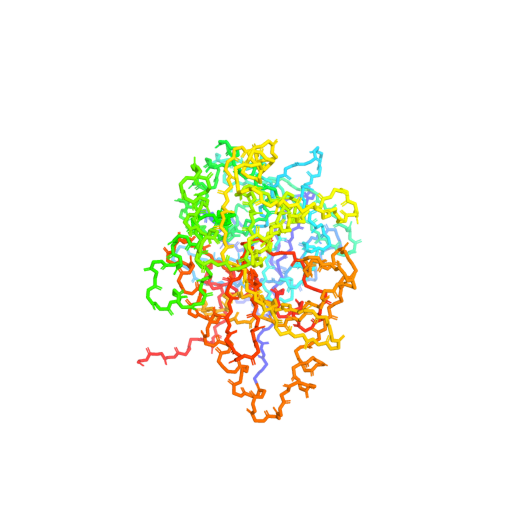A O 1
ATOM 1772 N N . TYR A 1 218 ? 29.459 -0.800 -17.314 1.00 95.31 218 TYR A N 1
ATOM 1773 C CA . TYR A 1 218 ? 29.005 -2.189 -17.343 1.00 95.31 218 TYR A CA 1
ATOM 1774 C C . TYR A 1 218 ? 27.556 -2.288 -17.844 1.00 95.31 218 TYR A C 1
ATOM 1776 O O . TYR A 1 218 ? 27.284 -2.997 -18.811 1.00 95.31 218 TYR A O 1
ATOM 1784 N N . MET A 1 219 ? 26.639 -1.520 -17.244 1.00 96.69 219 MET A N 1
ATOM 1785 C CA . MET A 1 219 ? 25.232 -1.510 -17.659 1.00 96.69 219 MET A CA 1
ATOM 1786 C C . MET A 1 219 ? 25.047 -0.955 -19.075 1.00 96.69 219 MET A C 1
ATOM 1788 O O . MET A 1 219 ? 24.230 -1.478 -19.829 1.00 96.69 219 MET A O 1
ATOM 1792 N N . LEU A 1 220 ? 25.805 0.083 -19.444 1.00 95.44 220 LEU A N 1
ATOM 1793 C CA . LEU A 1 220 ? 25.742 0.724 -20.763 1.00 95.44 220 LEU A CA 1
ATOM 1794 C C . LEU A 1 220 ? 26.152 -0.217 -21.898 1.00 95.44 220 LEU A C 1
ATOM 1796 O O . LEU A 1 220 ? 25.547 -0.187 -22.964 1.00 95.44 220 LEU A O 1
ATOM 1800 N N . ASN A 1 221 ? 27.166 -1.050 -21.664 1.00 94.38 221 ASN A N 1
ATOM 1801 C CA . ASN A 1 221 ? 27.647 -2.012 -22.653 1.00 94.38 221 ASN A CA 1
ATOM 1802 C C . ASN A 1 221 ? 26.729 -3.233 -22.765 1.00 94.38 221 ASN A C 1
ATOM 1804 O O . ASN A 1 221 ? 26.681 -3.871 -23.813 1.00 94.38 221 ASN A O 1
ATOM 1808 N N . LYS A 1 222 ? 26.015 -3.570 -21.686 1.00 96.44 222 LYS A N 1
ATOM 1809 C CA . LYS A 1 222 ? 25.128 -4.735 -21.633 1.00 96.44 222 LYS A CA 1
ATOM 1810 C C . LYS A 1 222 ? 23.745 -4.461 -22.223 1.00 96.44 222 LYS A C 1
ATOM 1812 O O . LYS A 1 222 ? 23.158 -5.357 -22.820 1.00 96.44 222 LYS A O 1
ATOM 1817 N N . TYR A 1 223 ? 23.229 -3.240 -22.073 1.00 96.94 223 TYR A N 1
ATOM 1818 C CA . TYR A 1 223 ? 21.860 -2.898 -22.456 1.00 96.94 223 TYR A CA 1
ATOM 1819 C C . TYR A 1 223 ? 21.791 -1.647 -23.331 1.00 96.94 223 TYR A C 1
ATOM 1821 O O . TYR A 1 223 ? 22.319 -0.592 -22.986 1.00 96.94 223 TYR A O 1
ATOM 1829 N N . SER A 1 224 ? 21.038 -1.735 -24.430 1.00 95.00 224 SER A N 1
ATOM 1830 C CA . SER A 1 224 ? 20.785 -0.606 -25.336 1.00 95.00 224 SER A CA 1
ATOM 1831 C C . SER A 1 224 ? 19.796 0.421 -24.776 1.00 95.00 224 SER A C 1
ATOM 1833 O O . SER A 1 224 ? 19.751 1.559 -25.239 1.00 95.00 224 SER A O 1
ATOM 1835 N N . LEU A 1 225 ? 19.006 0.056 -23.764 1.00 95.50 225 LEU A N 1
ATOM 1836 C CA . LEU A 1 225 ? 18.090 0.958 -23.074 1.00 95.50 225 LEU A CA 1
ATOM 1837 C C . LEU A 1 225 ? 18.333 0.869 -21.570 1.00 95.50 225 LEU A C 1
ATOM 1839 O O . LEU A 1 225 ? 18.313 -0.216 -20.996 1.00 95.50 225 LEU A O 1
ATOM 1843 N N . LEU A 1 226 ? 18.501 2.019 -20.925 1.00 96.31 226 LEU A N 1
ATOM 1844 C CA . LEU A 1 226 ? 18.678 2.139 -19.482 1.00 96.31 226 LEU A CA 1
ATOM 1845 C C . LEU A 1 226 ? 17.764 3.216 -18.900 1.00 96.31 226 LEU A C 1
ATOM 1847 O O . LEU A 1 226 ? 17.520 4.266 -19.505 1.00 96.31 226 LEU A O 1
ATOM 1851 N N . TYR A 1 227 ? 17.320 2.988 -17.669 1.00 93.56 227 TYR A N 1
ATOM 1852 C CA . TYR A 1 227 ? 16.709 4.007 -16.827 1.00 93.56 227 TYR A CA 1
ATOM 1853 C C . TYR A 1 227 ? 17.592 4.296 -15.622 1.00 93.56 227 TYR A C 1
ATOM 1855 O O . TYR A 1 227 ? 17.938 3.400 -14.856 1.00 93.56 227 TYR A O 1
ATOM 1863 N N . LEU A 1 228 ? 17.891 5.573 -15.405 1.00 93.19 228 LEU A N 1
ATOM 1864 C CA . LEU A 1 228 ? 18.547 6.046 -14.195 1.00 93.19 228 LEU A CA 1
ATOM 1865 C C . LEU A 1 228 ? 17.485 6.668 -13.294 1.00 93.19 228 LEU A C 1
ATOM 1867 O O . LEU A 1 228 ? 16.756 7.570 -13.715 1.00 93.19 228 LEU A O 1
ATOM 1871 N N . LYS A 1 229 ? 17.363 6.171 -12.062 1.00 90.44 229 LYS A N 1
ATOM 1872 C CA . LYS A 1 229 ? 16.283 6.533 -11.134 1.00 90.44 229 LYS A CA 1
ATOM 1873 C C . LYS A 1 229 ? 16.861 6.909 -9.762 1.00 90.44 229 LYS A C 1
ATOM 1875 O O . LYS A 1 229 ? 17.619 6.117 -9.203 1.00 90.44 229 LYS A O 1
ATOM 1880 N N . PRO A 1 230 ? 16.463 8.041 -9.152 1.00 89.38 230 PRO A N 1
ATOM 1881 C CA . PRO A 1 230 ? 16.852 8.340 -7.778 1.00 89.38 230 PRO A CA 1
ATOM 1882 C C . PRO A 1 230 ? 16.212 7.343 -6.801 1.00 89.38 230 PRO A C 1
ATOM 1884 O O . PRO A 1 230 ? 15.023 7.012 -6.931 1.00 89.38 230 PRO A O 1
ATOM 1887 N N . ILE A 1 231 ? 16.963 6.901 -5.789 1.00 87.38 231 ILE A N 1
ATOM 1888 C CA . ILE A 1 231 ? 16.487 5.942 -4.772 1.00 87.38 231 ILE A CA 1
ATOM 1889 C C . ILE A 1 231 ? 15.333 6.549 -3.960 1.00 87.38 231 ILE A C 1
ATOM 1891 O O . ILE A 1 231 ? 14.282 5.925 -3.794 1.00 87.38 231 ILE A O 1
ATOM 1895 N N . SER A 1 232 ? 15.486 7.799 -3.520 1.00 78.94 232 SER A N 1
ATOM 1896 C CA . SER A 1 232 ? 14.502 8.537 -2.715 1.00 78.94 232 SER A CA 1
ATOM 1897 C C . SER A 1 232 ? 13.450 9.293 -3.542 1.00 78.94 232 SER A C 1
ATOM 1899 O O . SER A 1 232 ? 12.526 9.875 -2.975 1.00 78.94 232 SER A O 1
ATOM 1901 N N . GLY A 1 233 ? 13.547 9.269 -4.876 1.00 71.69 233 GLY A N 1
ATOM 1902 C CA . GLY A 1 233 ? 12.675 10.037 -5.767 1.00 71.69 233 GLY A CA 1
ATOM 1903 C C . GLY A 1 233 ? 11.209 9.585 -5.748 1.00 71.69 233 GLY A C 1
ATOM 1904 O O . GLY A 1 233 ? 10.919 8.391 -5.646 1.00 71.69 233 GLY A O 1
ATOM 1905 N N . LYS A 1 234 ? 10.288 10.546 -5.915 1.00 70.38 234 LYS A N 1
ATOM 1906 C CA . LYS A 1 234 ? 8.829 10.345 -6.008 1.00 70.38 234 LYS A CA 1
ATOM 1907 C C . LYS A 1 234 ? 8.292 10.797 -7.368 1.00 70.38 234 LYS A C 1
ATOM 1909 O O . LYS A 1 234 ? 8.877 11.670 -8.014 1.00 70.38 234 LYS A O 1
ATOM 1914 N N . ALA A 1 235 ? 7.162 10.223 -7.792 1.00 66.44 235 ALA A N 1
ATOM 1915 C CA . ALA A 1 235 ? 6.430 10.605 -9.007 1.00 66.44 235 ALA A CA 1
ATOM 1916 C C . ALA A 1 235 ? 7.311 10.675 -10.274 1.00 66.44 235 ALA A C 1
ATOM 1918 O O . ALA A 1 235 ? 7.127 11.535 -11.134 1.00 66.44 235 ALA A O 1
ATOM 1919 N N . GLY A 1 236 ? 8.340 9.836 -10.380 1.00 72.56 236 GLY A N 1
ATOM 1920 C CA . GLY A 1 236 ? 9.287 9.850 -11.498 1.00 72.56 236 GLY A CA 1
ATOM 1921 C C . GLY A 1 236 ? 10.095 11.144 -11.689 1.00 72.56 236 GLY A C 1
ATOM 1922 O O . GLY A 1 236 ? 10.620 11.368 -12.778 1.00 72.56 236 GLY A O 1
ATOM 1923 N N . LYS A 1 237 ? 10.191 12.021 -10.678 1.00 77.00 237 LYS A N 1
ATOM 1924 C CA . LYS A 1 237 ? 11.112 13.169 -10.713 1.00 77.00 237 LYS A CA 1
ATOM 1925 C C . LYS A 1 237 ? 12.557 12.655 -10.703 1.00 77.00 237 LYS A C 1
ATOM 1927 O O . LYS A 1 237 ? 12.881 11.777 -9.910 1.00 77.00 237 LYS A O 1
ATOM 1932 N N . GLY A 1 238 ? 13.400 13.202 -11.579 1.00 83.19 238 GLY A N 1
ATOM 1933 C CA . GLY A 1 238 ? 14.812 12.816 -11.698 1.00 83.19 238 GLY A CA 1
ATOM 1934 C C . GLY A 1 238 ? 15.067 11.521 -12.476 1.00 83.19 238 GLY A C 1
ATOM 1935 O O . GLY A 1 238 ? 16.212 11.096 -12.552 1.00 83.19 238 GLY A O 1
ATOM 1936 N N . ILE A 1 239 ? 14.038 10.891 -13.063 1.00 87.31 239 ILE A N 1
ATOM 1937 C CA . ILE A 1 239 ? 14.253 9.747 -13.958 1.00 87.31 239 ILE A CA 1
ATOM 1938 C C . ILE A 1 239 ? 14.893 10.234 -15.260 1.00 87.31 239 ILE A C 1
ATOM 1940 O O . ILE A 1 239 ? 14.401 11.180 -15.883 1.00 87.31 239 ILE A O 1
ATOM 1944 N N . MET A 1 240 ? 15.952 9.548 -15.679 1.00 91.62 240 MET A N 1
ATOM 1945 C CA . MET A 1 240 ? 16.598 9.732 -16.975 1.00 91.62 240 MET A CA 1
ATOM 1946 C C . MET A 1 240 ? 16.462 8.448 -17.786 1.00 91.62 240 MET A C 1
ATOM 1948 O O . MET A 1 240 ? 16.588 7.353 -17.237 1.00 91.62 240 MET A O 1
ATOM 1952 N N . ARG A 1 241 ? 16.190 8.584 -19.082 1.00 93.69 241 ARG A N 1
ATOM 1953 C CA . ARG A 1 241 ? 16.150 7.476 -20.040 1.00 93.69 241 ARG A CA 1
ATOM 1954 C C . ARG A 1 241 ? 17.342 7.610 -20.967 1.00 93.69 241 ARG A C 1
ATOM 1956 O O . ARG A 1 241 ? 17.528 8.672 -21.555 1.00 93.69 241 ARG A O 1
ATOM 1963 N N . LEU A 1 242 ? 18.124 6.555 -21.085 1.00 95.44 242 LEU A N 1
ATOM 1964 C CA . LEU A 1 242 ? 19.326 6.510 -21.897 1.00 95.44 242 LEU A CA 1
ATOM 1965 C C . LEU A 1 242 ? 19.164 5.417 -22.949 1.00 95.44 242 LEU A C 1
ATOM 1967 O O . LEU A 1 242 ? 18.936 4.264 -22.604 1.00 95.44 242 LEU A O 1
ATOM 1971 N N . GLU A 1 243 ? 19.245 5.805 -24.214 1.00 95.69 243 GLU A N 1
ATOM 1972 C CA . GLU A 1 243 ? 19.250 4.903 -25.368 1.00 95.69 243 GLU A CA 1
ATOM 1973 C C . GLU A 1 243 ? 20.658 4.895 -25.967 1.00 95.69 243 GLU A C 1
ATOM 1975 O O . GLU A 1 243 ? 21.248 5.962 -26.132 1.00 95.69 243 GLU A O 1
ATOM 1980 N N . SER A 1 244 ? 21.185 3.715 -26.271 1.00 94.56 244 SER A N 1
ATOM 1981 C CA . SER A 1 244 ? 22.468 3.496 -26.936 1.00 94.56 244 SER A CA 1
ATOM 1982 C C . SER A 1 244 ? 22.217 2.772 -28.252 1.00 94.56 244 SER A C 1
ATOM 1984 O O . SER A 1 244 ? 21.596 1.707 -28.259 1.00 94.56 244 SER A O 1
ATOM 1986 N N . ASP A 1 245 ? 22.678 3.359 -29.352 1.00 93.06 245 ASP A N 1
ATOM 1987 C CA . ASP A 1 245 ? 22.577 2.790 -30.693 1.00 93.06 245 ASP A CA 1
ATOM 1988 C C . ASP A 1 245 ? 23.836 3.136 -31.495 1.00 93.06 245 ASP A C 1
ATOM 1990 O O . ASP A 1 245 ? 24.156 4.310 -31.666 1.00 93.06 245 ASP A O 1
ATOM 1994 N N . GLN A 1 246 ? 24.580 2.117 -31.933 1.00 89.19 246 GLN A N 1
ATOM 1995 C CA . GLN A 1 246 ? 25.793 2.257 -32.757 1.00 89.19 246 GLN A CA 1
ATOM 1996 C C . GLN A 1 246 ? 26.794 3.324 -32.254 1.00 89.19 246 GLN A C 1
ATOM 1998 O O . GLN A 1 246 ? 27.348 4.100 -33.028 1.00 89.19 246 GLN A O 1
ATOM 2003 N N . GLY A 1 247 ? 27.018 3.392 -30.935 1.00 86.75 247 GLY A N 1
ATOM 2004 C CA . GLY A 1 247 ? 27.937 4.361 -30.315 1.00 86.75 247 GLY A CA 1
ATOM 2005 C C . GLY A 1 247 ? 27.367 5.776 -30.140 1.00 86.75 247 GLY A C 1
ATOM 2006 O O . GLY A 1 247 ? 28.042 6.648 -29.594 1.00 86.75 247 GLY A O 1
ATOM 2007 N N . ILE A 1 248 ? 26.117 6.008 -30.546 1.00 94.69 248 ILE A N 1
ATOM 2008 C CA . ILE A 1 248 ? 25.369 7.235 -30.276 1.00 94.69 248 ILE A CA 1
ATOM 2009 C C . ILE A 1 248 ? 24.490 7.018 -29.046 1.00 94.69 248 ILE A C 1
ATOM 2011 O O . ILE A 1 248 ? 23.616 6.151 -29.007 1.00 94.69 248 ILE A O 1
ATOM 2015 N N . TYR A 1 249 ? 24.670 7.877 -28.051 1.00 96.31 249 TYR A N 1
ATOM 2016 C CA . TYR A 1 249 ? 23.917 7.849 -26.808 1.00 96.31 249 TYR A CA 1
ATOM 2017 C C . TYR A 1 249 ? 22.903 8.986 -26.770 1.00 96.31 249 TYR A C 1
ATOM 2019 O O . TYR A 1 249 ? 23.269 10.160 -26.817 1.00 96.31 249 TYR A O 1
ATOM 2027 N N . THR A 1 250 ? 21.621 8.665 -26.632 1.00 96.00 250 THR A N 1
ATOM 2028 C CA . THR A 1 250 ? 20.548 9.649 -26.461 1.00 96.00 250 THR A CA 1
ATOM 2029 C C . THR A 1 250 ? 20.073 9.655 -25.011 1.00 96.00 25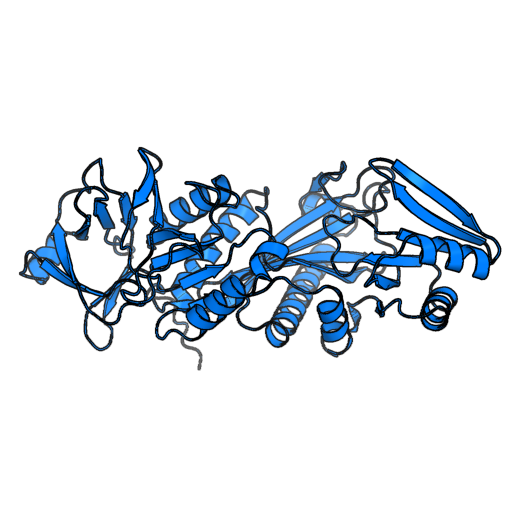0 THR A C 1
ATOM 2031 O O . THR A 1 250 ? 19.356 8.757 -24.571 1.00 96.00 250 THR A O 1
ATOM 2034 N N . LEU A 1 251 ? 20.436 10.701 -24.268 1.00 94.88 251 LEU A N 1
ATOM 2035 C CA . LEU A 1 251 ? 19.995 10.929 -22.895 1.00 94.88 251 LEU A CA 1
ATOM 2036 C C . LEU A 1 251 ? 18.761 11.834 -22.886 1.00 94.88 251 LEU A C 1
ATOM 2038 O O . LEU A 1 251 ? 18.825 13.011 -23.244 1.00 94.88 251 LEU A O 1
ATOM 2042 N N . LYS A 1 252 ? 17.631 11.294 -22.439 1.00 92.06 252 LYS A N 1
ATOM 2043 C CA . LYS A 1 252 ? 16.369 12.014 -22.266 1.00 92.06 252 LYS A CA 1
ATOM 2044 C C . LYS A 1 252 ? 16.114 12.274 -20.786 1.00 92.06 252 LYS A C 1
ATOM 2046 O O . LYS A 1 252 ? 16.042 11.347 -19.979 1.00 92.06 252 LYS A O 1
ATOM 2051 N N . ILE A 1 253 ? 15.937 13.544 -20.436 1.00 86.75 253 ILE A N 1
ATOM 2052 C CA . ILE A 1 253 ? 15.710 14.003 -19.063 1.00 86.75 253 ILE A CA 1
ATOM 2053 C C . ILE A 1 253 ? 14.439 14.836 -19.024 1.00 86.75 253 ILE A C 1
ATOM 2055 O O . ILE A 1 253 ? 14.180 15.663 -19.900 1.00 86.75 253 ILE A O 1
ATOM 2059 N N . ARG A 1 254 ? 13.651 14.654 -17.968 1.00 74.62 254 ARG A N 1
ATOM 2060 C CA . ARG A 1 254 ? 12.479 15.489 -17.728 1.00 74.62 254 ARG A CA 1
ATOM 2061 C C . ARG A 1 254 ? 12.866 16.773 -16.993 1.00 74.62 254 ARG A C 1
ATOM 2063 O O . ARG A 1 254 ? 13.381 16.709 -15.879 1.00 74.62 254 ARG A O 1
ATOM 2070 N N . GLN A 1 255 ? 12.552 17.924 -17.584 1.00 71.31 255 GLN A N 1
ATOM 2071 C CA . GLN A 1 255 ? 12.679 19.247 -16.966 1.00 71.31 255 GLN A CA 1
ATOM 2072 C C . GLN A 1 255 ? 11.302 19.925 -16.945 1.00 71.31 255 GLN A C 1
ATOM 2074 O O . GLN A 1 255 ? 10.739 20.276 -17.982 1.00 71.31 255 GLN A O 1
ATOM 2079 N N . GLY A 1 256 ? 10.713 20.051 -15.751 1.00 70.25 256 GLY A N 1
ATOM 2080 C CA . GLY A 1 256 ? 9.331 20.514 -15.597 1.00 70.25 256 GLY A CA 1
ATOM 2081 C C . GLY A 1 256 ? 8.334 19.601 -16.327 1.00 70.25 256 GLY A C 1
ATOM 2082 O O . GLY A 1 256 ? 8.266 18.398 -16.053 1.00 70.25 256 GLY A O 1
ATOM 2083 N N . ASN A 1 257 ? 7.574 20.175 -17.264 1.00 65.62 257 ASN A N 1
ATOM 2084 C CA . ASN A 1 257 ? 6.608 19.455 -18.104 1.00 65.62 257 ASN A CA 1
ATOM 2085 C C . ASN A 1 257 ? 7.172 19.005 -19.460 1.00 65.62 257 ASN A C 1
ATOM 2087 O O . ASN A 1 257 ? 6.464 18.326 -20.199 1.00 65.62 257 ASN A O 1
ATOM 2091 N N . LYS A 1 258 ? 8.428 19.338 -19.783 1.00 69.06 258 LYS A N 1
ATOM 2092 C CA . LYS A 1 258 ? 9.066 18.980 -21.055 1.00 69.06 258 LYS A CA 1
ATOM 2093 C C . LYS A 1 258 ? 10.075 17.845 -20.872 1.00 69.06 258 LYS A C 1
ATOM 2095 O O . LYS A 1 258 ? 10.690 17.687 -19.815 1.00 69.06 258 LYS A O 1
ATOM 2100 N N . THR A 1 259 ? 10.250 17.066 -21.931 1.00 78.38 259 THR A N 1
ATOM 2101 C CA . THR A 1 259 ? 11.335 16.093 -22.071 1.00 78.38 259 THR A CA 1
ATOM 2102 C C . THR A 1 259 ? 12.396 16.710 -22.967 1.00 78.38 259 THR A C 1
ATOM 2104 O O . THR A 1 259 ? 12.087 17.103 -24.088 1.00 78.38 259 THR A O 1
ATOM 2107 N N . ILE A 1 260 ? 13.633 16.782 -22.486 1.00 84.69 260 ILE A N 1
ATOM 2108 C CA . ILE A 1 260 ? 14.780 17.264 -23.255 1.00 84.69 260 ILE A CA 1
ATOM 2109 C C . ILE A 1 260 ? 15.656 16.062 -23.586 1.00 84.69 260 ILE A C 1
ATOM 2111 O O . ILE A 1 260 ? 16.041 15.319 -22.684 1.00 84.69 260 ILE A O 1
ATOM 2115 N N . GLY A 1 261 ? 15.945 15.863 -24.871 1.00 89.31 261 GLY A N 1
ATOM 2116 C CA . GLY A 1 261 ? 16.887 14.859 -25.355 1.00 89.31 261 GLY A CA 1
ATOM 2117 C C . GLY A 1 261 ? 18.205 15.512 -25.752 1.00 89.31 261 GLY A C 1
ATOM 2118 O O . GLY A 1 261 ? 18.197 16.484 -26.501 1.00 89.31 261 GLY A O 1
ATOM 2119 N N . LYS A 1 262 ? 19.324 14.975 -25.269 1.00 93.31 262 LYS A N 1
ATOM 2120 C CA . LYS A 1 262 ? 20.676 15.326 -25.715 1.00 93.31 262 LYS A CA 1
ATOM 2121 C C . LYS A 1 262 ? 21.360 14.086 -26.280 1.00 93.31 262 LYS A C 1
ATOM 2123 O O . LYS A 1 262 ? 21.152 12.989 -25.761 1.00 93.31 262 LYS A O 1
ATOM 2128 N N . ARG A 1 263 ? 22.159 14.263 -27.331 1.00 95.38 263 ARG A N 1
ATOM 2129 C CA . ARG A 1 263 ? 22.957 13.195 -27.942 1.00 95.38 263 ARG A CA 1
ATOM 2130 C C . ARG A 1 263 ? 24.426 13.348 -27.568 1.00 95.38 263 ARG A C 1
ATOM 2132 O O . ARG A 1 263 ? 24.916 14.469 -27.477 1.00 95.38 263 ARG A O 1
ATOM 2139 N N . TYR A 1 264 ? 25.100 12.224 -27.386 1.00 96.00 264 TYR A N 1
ATOM 2140 C CA . TYR A 1 264 ? 26.524 12.125 -27.089 1.00 96.00 264 TYR A CA 1
ATOM 2141 C C . TYR A 1 264 ? 27.124 11.038 -27.981 1.00 96.00 264 TYR A C 1
ATOM 2143 O O . TYR A 1 264 ? 26.493 10.007 -28.186 1.00 96.00 264 TYR A O 1
ATOM 2151 N N . GLN A 1 265 ? 28.328 11.266 -28.498 1.00 94.44 265 GLN A N 1
ATOM 2152 C CA . GLN A 1 265 ? 29.121 10.255 -29.219 1.00 94.44 265 GLN A CA 1
ATOM 2153 C C . GLN A 1 265 ? 30.315 9.762 -28.381 1.00 94.44 265 GLN A C 1
ATOM 2155 O O . GLN A 1 265 ? 30.987 8.809 -28.748 1.00 94.44 265 GLN A O 1
ATOM 2160 N N . ASP A 1 266 ? 30.553 10.391 -27.224 1.00 93.75 266 ASP A N 1
ATOM 2161 C CA . ASP A 1 266 ? 31.561 9.996 -26.243 1.00 93.75 266 ASP A CA 1
ATOM 2162 C C . ASP A 1 266 ? 30.882 9.585 -24.928 1.00 93.75 266 ASP A C 1
ATOM 2164 O O . ASP A 1 266 ? 30.126 10.353 -24.318 1.00 93.75 266 ASP A O 1
ATOM 2168 N N . ALA A 1 267 ? 31.174 8.364 -24.479 1.00 93.06 267 ALA A N 1
ATOM 2169 C CA . ALA A 1 267 ? 30.659 7.814 -23.230 1.00 93.06 267 ALA A CA 1
ATOM 2170 C C . ALA A 1 267 ? 31.172 8.585 -21.998 1.00 93.06 267 ALA A C 1
ATOM 2172 O O . ALA A 1 267 ? 30.469 8.661 -20.986 1.00 93.06 267 ALA A O 1
ATOM 2173 N N . THR A 1 268 ? 32.356 9.204 -22.079 1.00 94.31 268 THR A N 1
ATOM 2174 C CA . THR A 1 268 ? 32.921 10.007 -20.984 1.00 94.31 268 THR A CA 1
ATOM 2175 C C . THR A 1 268 ? 32.173 11.325 -20.820 1.00 94.31 268 THR A C 1
ATOM 2177 O O . THR A 1 268 ? 31.773 11.662 -19.702 1.00 94.31 268 THR A O 1
ATOM 2180 N N . ALA A 1 269 ? 31.898 12.037 -21.914 1.00 94.88 269 ALA A N 1
ATOM 2181 C CA . ALA A 1 269 ? 31.036 13.216 -21.908 1.00 94.88 269 ALA A CA 1
ATOM 2182 C C . ALA A 1 269 ? 29.625 12.898 -21.378 1.00 94.88 269 ALA A C 1
ATOM 2184 O O . ALA A 1 269 ? 29.103 13.630 -20.532 1.00 94.88 269 ALA A O 1
ATOM 2185 N N . LEU A 1 270 ? 29.037 11.774 -21.806 1.00 95.94 270 LEU A N 1
ATOM 2186 C CA . LEU A 1 270 ? 27.751 11.294 -21.290 1.00 95.94 270 LEU A CA 1
ATOM 2187 C C . LEU A 1 270 ? 27.796 11.063 -19.774 1.00 95.94 270 LEU A C 1
ATOM 2189 O O . LEU A 1 270 ? 26.911 11.521 -19.046 1.00 95.94 270 LEU A O 1
ATOM 2193 N N . TRP A 1 271 ? 28.823 10.360 -19.291 1.00 95.31 271 TRP A N 1
ATOM 2194 C CA . TRP A 1 271 ? 29.004 10.103 -17.866 1.00 95.31 271 TRP A CA 1
ATOM 2195 C C . TRP A 1 271 ? 29.124 11.404 -17.068 1.00 95.31 271 TRP A C 1
ATOM 2197 O O . TRP A 1 271 ? 28.487 11.534 -16.024 1.00 95.31 271 TRP A O 1
ATOM 2207 N N . ASN A 1 272 ? 29.884 12.383 -17.561 1.00 93.81 272 ASN A N 1
ATOM 2208 C CA . ASN A 1 272 ? 30.036 13.678 -16.899 1.00 93.81 272 ASN A CA 1
ATOM 2209 C C . ASN A 1 272 ? 28.705 14.447 -16.828 1.00 93.81 272 ASN A C 1
ATOM 2211 O O . ASN A 1 272 ? 28.375 14.994 -15.771 1.00 93.81 272 ASN A O 1
ATOM 2215 N N . GLU A 1 273 ? 27.893 14.429 -17.895 1.00 93.19 273 GLU A N 1
ATOM 2216 C CA . GLU A 1 273 ? 26.542 15.005 -17.858 1.00 93.19 273 GLU A CA 1
ATOM 2217 C C . GLU A 1 273 ? 25.684 14.304 -16.797 1.00 93.19 273 GLU A C 1
ATOM 2219 O O . GLU A 1 273 ? 25.075 14.980 -15.967 1.00 93.19 273 GLU A O 1
ATOM 2224 N N . ILE A 1 274 ? 25.643 12.968 -16.783 1.00 92.75 274 ILE A N 1
ATOM 2225 C CA . ILE A 1 274 ? 24.867 12.199 -15.798 1.00 92.75 274 ILE A CA 1
ATOM 2226 C C . ILE A 1 274 ? 25.341 12.525 -14.381 1.00 92.75 274 ILE A C 1
ATOM 2228 O O . ILE A 1 274 ? 24.518 12.873 -13.533 1.00 92.75 274 ILE A O 1
ATOM 2232 N N . LYS A 1 275 ? 26.656 12.489 -14.138 1.00 91.50 275 LYS A N 1
ATOM 2233 C CA . LYS A 1 275 ? 27.272 12.769 -12.836 1.00 91.50 275 LYS A CA 1
ATOM 2234 C C . LYS A 1 275 ? 26.901 14.160 -12.314 1.00 91.50 275 LYS A C 1
ATOM 2236 O O . LYS A 1 275 ? 26.649 14.307 -11.125 1.00 91.50 275 LYS A O 1
ATOM 2241 N N . SER A 1 276 ? 26.796 15.159 -13.196 1.00 90.44 276 SER A N 1
ATOM 2242 C CA . SER A 1 276 ? 26.374 16.519 -12.821 1.00 90.44 276 SER A CA 1
ATOM 2243 C C . SER A 1 276 ? 24.904 16.625 -12.386 1.00 90.44 276 SER A C 1
ATOM 2245 O O . SER A 1 276 ? 24.520 17.605 -11.750 1.00 90.44 276 SER A O 1
ATOM 2247 N N . LYS A 1 277 ? 24.061 15.644 -12.740 1.00 86.88 277 LYS A N 1
ATOM 2248 C CA . LYS A 1 277 ? 22.609 15.655 -12.473 1.00 86.88 277 LYS A CA 1
ATOM 2249 C C . LYS A 1 277 ? 22.171 14.689 -11.387 1.00 86.88 277 LYS A C 1
ATOM 2251 O O . LYS A 1 277 ? 21.097 14.870 -10.810 1.00 86.88 277 LYS A O 1
ATOM 2256 N N . VAL A 1 278 ? 22.950 13.643 -11.142 1.00 85.75 278 VAL A N 1
ATOM 2257 C CA . VAL A 1 278 ? 22.662 12.691 -10.072 1.00 85.75 278 VAL A CA 1
ATOM 2258 C C . VAL A 1 278 ? 23.013 13.321 -8.727 1.00 85.75 278 VAL A C 1
ATOM 2260 O O . VAL A 1 278 ? 24.138 13.737 -8.478 1.00 85.75 278 VAL A O 1
ATOM 2263 N N . SER A 1 279 ? 22.022 13.402 -7.845 1.00 76.00 279 SER A N 1
ATOM 2264 C CA . SER A 1 279 ? 22.241 13.632 -6.417 1.00 76.00 279 SER A CA 1
ATOM 2265 C C . SER A 1 279 ? 22.710 12.338 -5.735 1.00 76.00 279 SER A C 1
ATOM 2267 O O . SER A 1 279 ? 22.865 11.299 -6.380 1.00 76.00 279 SER A O 1
ATOM 2269 N N . THR A 1 280 ? 22.873 12.356 -4.412 1.00 76.62 280 THR A N 1
ATOM 2270 C CA . THR A 1 280 ? 23.167 11.144 -3.637 1.00 76.62 280 THR A CA 1
ATOM 2271 C C . THR A 1 280 ? 22.092 10.064 -3.849 1.00 76.62 280 THR A C 1
ATOM 2273 O O . THR A 1 280 ? 20.892 10.321 -3.740 1.00 76.62 280 THR A O 1
ATOM 2276 N N . GLY A 1 281 ? 22.537 8.843 -4.171 1.00 85.12 281 GLY A N 1
ATOM 2277 C CA . GLY A 1 281 ? 21.701 7.642 -4.284 1.00 85.12 281 GLY A CA 1
ATOM 2278 C C . GLY A 1 281 ? 20.879 7.525 -5.576 1.00 85.12 281 GLY A C 1
ATOM 2279 O O . GLY A 1 281 ? 19.701 7.890 -5.611 1.00 85.12 281 GLY A O 1
ATOM 2280 N N . TYR A 1 282 ? 21.461 6.910 -6.610 1.00 91.81 282 TYR A N 1
ATOM 2281 C CA . TYR A 1 282 ? 20.789 6.543 -7.865 1.00 91.81 282 TYR A CA 1
ATOM 2282 C C . TYR A 1 282 ? 20.926 5.048 -8.167 1.00 91.81 282 TYR A C 1
ATOM 2284 O O . TYR A 1 282 ? 21.870 4.394 -7.731 1.00 91.81 282 TYR A O 1
ATOM 2292 N N . VAL A 1 283 ? 19.976 4.527 -8.940 1.00 92.50 283 VAL A N 1
ATOM 2293 C CA . VAL A 1 283 ? 19.996 3.178 -9.517 1.00 92.50 283 VAL A CA 1
ATOM 2294 C C . VAL A 1 283 ? 20.043 3.311 -11.032 1.00 92.50 283 VAL A C 1
ATOM 2296 O O . VAL A 1 283 ? 19.281 4.101 -11.595 1.00 92.50 283 VAL A O 1
ATOM 2299 N N . VAL A 1 284 ? 20.917 2.543 -11.676 1.00 94.56 284 VAL A N 1
ATOM 2300 C CA . VAL A 1 284 ? 20.882 2.270 -13.115 1.00 94.56 284 VAL A CA 1
ATOM 2301 C C . VAL A 1 284 ? 20.187 0.929 -13.320 1.00 94.56 284 VAL A C 1
ATOM 2303 O O . VAL A 1 284 ? 20.505 -0.051 -12.651 1.00 94.56 284 VAL A O 1
ATOM 2306 N N . GLN A 1 285 ? 19.187 0.908 -14.189 1.00 95.12 285 GLN A N 1
ATOM 2307 C CA . GLN A 1 285 ? 18.317 -0.241 -14.396 1.00 95.12 285 GLN A CA 1
ATOM 2308 C C . GLN A 1 285 ? 18.144 -0.515 -15.887 1.00 95.12 285 GLN A C 1
ATOM 2310 O O . GLN A 1 285 ? 17.992 0.426 -16.669 1.00 95.12 285 GLN A O 1
ATOM 2315 N N . GLU A 1 286 ? 18.120 -1.794 -16.250 1.00 96.19 286 GLU A N 1
ATOM 2316 C CA . GLU A 1 286 ? 17.733 -2.282 -17.569 1.00 96.19 286 GLU A CA 1
ATOM 2317 C C . GLU A 1 286 ? 16.400 -1.667 -18.025 1.00 96.19 286 GLU A C 1
ATOM 2319 O O . GLU A 1 286 ? 15.397 -1.618 -17.306 1.00 96.19 286 GLU A O 1
ATOM 2324 N N . GLY A 1 287 ? 16.387 -1.169 -19.254 1.00 94.44 287 GLY A N 1
ATOM 2325 C CA . GLY A 1 287 ? 15.198 -0.641 -19.884 1.00 94.44 287 GLY A CA 1
ATOM 2326 C C . GLY A 1 287 ? 14.380 -1.714 -20.578 1.00 94.44 287 GLY A C 1
ATOM 2327 O O . GLY A 1 287 ? 14.788 -2.260 -21.595 1.00 94.44 287 GLY A O 1
ATOM 2328 N N . ILE A 1 288 ? 13.161 -1.923 -20.089 1.00 94.56 288 ILE A N 1
ATOM 2329 C CA . ILE A 1 288 ? 12.221 -2.874 -20.680 1.00 94.56 288 ILE A CA 1
ATOM 2330 C C . ILE A 1 288 ? 11.370 -2.196 -21.760 1.00 94.56 288 ILE A C 1
ATOM 2332 O O . ILE A 1 288 ? 10.699 -1.188 -21.511 1.00 94.56 288 ILE A O 1
ATOM 2336 N N . THR A 1 289 ? 11.373 -2.769 -22.967 1.00 92.00 289 THR A N 1
ATOM 2337 C CA . THR A 1 289 ? 10.543 -2.296 -24.085 1.00 92.00 289 THR A CA 1
ATOM 2338 C C . THR A 1 289 ? 9.130 -2.858 -23.975 1.00 92.00 289 THR A C 1
ATOM 2340 O O . THR A 1 289 ? 8.868 -4.017 -24.290 1.00 92.00 289 THR A O 1
ATOM 2343 N N . LEU A 1 290 ? 8.209 -2.009 -23.530 1.00 92.56 290 LEU A N 1
ATOM 2344 C CA . LEU A 1 290 ? 6.819 -2.375 -23.287 1.00 92.56 290 LEU A CA 1
ATOM 2345 C C . LEU A 1 290 ? 6.031 -2.654 -24.569 1.00 92.56 290 LEU A C 1
ATOM 2347 O O . LEU A 1 290 ? 6.204 -1.996 -25.597 1.00 92.56 290 LEU A O 1
ATOM 2351 N N . LEU A 1 291 ? 5.093 -3.590 -24.456 1.00 93.12 291 LEU A N 1
ATOM 2352 C CA . LEU A 1 291 ? 3.995 -3.772 -25.387 1.00 93.12 291 LEU A CA 1
ATOM 2353 C C . LEU A 1 291 ? 3.149 -2.495 -25.433 1.00 93.12 291 LEU A C 1
ATOM 2355 O O . LEU A 1 291 ? 3.009 -1.763 -24.449 1.00 93.12 291 LEU A O 1
ATOM 2359 N N . THR A 1 292 ? 2.593 -2.219 -26.606 1.00 91.75 292 THR A N 1
ATOM 2360 C CA . THR A 1 292 ? 1.824 -1.007 -26.855 1.00 91.75 292 THR A CA 1
ATOM 2361 C C . THR A 1 292 ? 0.372 -1.330 -27.168 1.00 91.75 292 THR A C 1
ATOM 2363 O O . THR A 1 292 ? 0.045 -2.365 -27.745 1.00 91.75 292 THR A O 1
ATOM 2366 N N . TYR A 1 293 ? -0.506 -0.407 -26.794 1.00 89.12 293 TYR A N 1
ATOM 2367 C CA . TYR A 1 293 ? -1.905 -0.368 -27.187 1.00 89.12 293 TYR A CA 1
ATOM 2368 C C . TYR A 1 293 ? -2.138 0.927 -27.963 1.00 89.12 293 TYR A C 1
ATOM 2370 O O . TYR A 1 293 ? -1.863 2.017 -27.455 1.00 89.12 293 TYR A O 1
ATOM 2378 N N . GLN A 1 294 ? -2.584 0.815 -29.219 1.00 88.81 294 GLN A N 1
ATOM 2379 C CA . GLN A 1 294 ? -2.725 1.959 -30.134 1.00 88.81 294 GLN A CA 1
ATOM 2380 C C . GLN A 1 294 ? -1.430 2.793 -30.238 1.00 88.81 294 GLN A C 1
ATOM 2382 O O . GLN A 1 294 ? -1.447 4.019 -30.136 1.00 88.81 294 GLN A O 1
ATOM 2387 N N . GLY A 1 295 ? -0.280 2.115 -30.339 1.00 86.69 295 GLY A N 1
ATOM 2388 C CA . GLY A 1 295 ? 1.038 2.755 -30.421 1.00 86.69 295 GLY A CA 1
ATOM 2389 C C . GLY A 1 295 ? 1.545 3.387 -29.118 1.00 86.69 295 GLY A C 1
ATOM 2390 O O . GLY A 1 295 ? 2.622 3.978 -29.114 1.00 86.69 295 GLY A O 1
ATOM 2391 N N . ARG A 1 296 ? 0.814 3.261 -28.001 1.00 86.31 296 ARG A N 1
ATOM 2392 C CA . ARG A 1 296 ? 1.199 3.823 -26.698 1.00 86.31 296 ARG A CA 1
ATOM 2393 C C . ARG A 1 296 ? 1.575 2.718 -25.711 1.00 86.31 296 ARG A C 1
ATOM 2395 O O . ARG A 1 296 ? 0.807 1.767 -25.575 1.00 86.31 296 ARG A O 1
ATOM 2402 N N . PRO A 1 297 ? 2.720 2.813 -25.015 1.00 88.88 297 PRO A N 1
ATOM 2403 C CA . PRO A 1 297 ? 3.081 1.834 -23.997 1.00 88.88 297 PRO A CA 1
ATOM 2404 C C . PRO A 1 297 ? 2.100 1.892 -22.825 1.00 88.88 297 PRO A C 1
ATOM 2406 O O . PRO A 1 297 ? 1.554 2.956 -22.514 1.00 88.88 297 PRO A O 1
ATOM 2409 N N . PHE A 1 298 ? 1.898 0.758 -22.164 1.00 91.44 298 PHE A N 1
ATOM 2410 C CA . PHE A 1 298 ? 1.077 0.675 -20.963 1.00 91.44 298 PHE A CA 1
ATOM 2411 C C . PHE A 1 298 ? 1.754 -0.162 -19.877 1.00 91.44 298 PHE A C 1
ATOM 2413 O O . PHE A 1 298 ? 2.582 -1.022 -20.176 1.00 91.44 298 PHE A O 1
ATOM 2420 N N . ASP A 1 299 ? 1.384 0.091 -18.624 1.00 92.00 299 ASP A N 1
ATOM 2421 C CA . ASP A 1 299 ? 1.682 -0.792 -17.495 1.00 92.00 299 ASP A CA 1
ATOM 2422 C C . ASP A 1 299 ? 0.398 -1.353 -16.879 1.00 92.00 299 ASP A C 1
ATOM 2424 O O . ASP A 1 299 ? -0.698 -0.807 -17.051 1.00 92.00 299 ASP A O 1
ATOM 2428 N N . ILE A 1 300 ? 0.555 -2.478 -16.192 1.00 95.50 300 ILE A N 1
ATOM 2429 C CA . ILE A 1 300 ? -0.478 -3.169 -15.438 1.00 95.50 300 ILE A CA 1
ATOM 2430 C C . ILE A 1 300 ? -0.278 -2.813 -13.973 1.00 95.50 300 ILE A C 1
ATOM 2432 O O . ILE A 1 300 ? 0.702 -3.218 -13.349 1.00 95.50 300 ILE A O 1
ATOM 2436 N N . ARG A 1 301 ? -1.234 -2.094 -13.399 1.00 95.50 301 ARG A N 1
ATOM 2437 C CA . ARG A 1 301 ? -1.241 -1.770 -11.981 1.00 95.50 301 ARG A CA 1
ATOM 2438 C C . ARG A 1 301 ? -2.157 -2.715 -11.235 1.00 95.50 301 ARG A C 1
ATOM 2440 O O . ARG A 1 301 ? -3.351 -2.780 -11.510 1.00 95.50 301 ARG A O 1
ATOM 2447 N N . VAL A 1 302 ? -1.618 -3.385 -10.230 1.00 97.38 302 VAL A N 1
ATOM 2448 C CA . VAL A 1 302 ? -2.362 -4.338 -9.411 1.00 97.38 302 VAL A CA 1
ATOM 2449 C C . VAL A 1 302 ? -2.405 -3.839 -7.977 1.00 97.38 302 VAL A C 1
ATOM 2451 O O . VAL A 1 302 ? -1.365 -3.538 -7.392 1.00 97.38 302 VAL A O 1
ATOM 2454 N N . LEU A 1 303 ? -3.602 -3.743 -7.401 1.00 98.19 303 LEU A N 1
ATOM 2455 C CA . LEU A 1 303 ? -3.770 -3.615 -5.954 1.00 98.19 303 LEU A CA 1
ATOM 2456 C C . LEU A 1 303 ? -3.801 -5.017 -5.353 1.00 98.19 303 LEU A C 1
ATOM 2458 O O . LEU A 1 303 ? -4.615 -5.841 -5.771 1.00 98.19 303 LEU A O 1
ATOM 2462 N N . VAL A 1 304 ? -2.958 -5.276 -4.359 1.00 98.19 304 VAL A N 1
ATOM 2463 C CA . VAL A 1 304 ? -2.906 -6.553 -3.644 1.00 98.19 304 VAL A CA 1
ATOM 2464 C C . VAL A 1 304 ? -3.140 -6.286 -2.166 1.00 98.19 304 VAL A C 1
ATOM 2466 O O . VAL A 1 304 ? -2.534 -5.385 -1.584 1.00 98.19 304 VAL A O 1
ATOM 2469 N N . GLN A 1 305 ? -4.050 -7.041 -1.564 1.00 98.56 305 GLN A N 1
ATOM 2470 C CA . GLN A 1 305 ? -4.393 -6.918 -0.150 1.00 98.56 305 GLN A CA 1
ATOM 2471 C C . GLN A 1 305 ? -4.555 -8.300 0.456 1.00 98.56 305 GLN A C 1
ATOM 2473 O O . GLN A 1 305 ? -4.964 -9.240 -0.233 1.00 98.56 305 GLN A O 1
ATOM 2478 N N . LYS A 1 306 ? -4.259 -8.411 1.747 1.00 98.12 306 LYS A N 1
ATOM 2479 C CA . LYS A 1 306 ? -4.721 -9.552 2.523 1.00 98.12 306 LYS A CA 1
ATOM 2480 C C . LYS A 1 306 ? -6.228 -9.452 2.730 1.00 98.12 306 LYS A C 1
ATOM 2482 O O . LYS A 1 306 ? -6.771 -8.357 2.873 1.00 98.12 306 LYS A O 1
ATOM 2487 N N . ASP A 1 307 ? -6.905 -10.587 2.674 1.00 96.81 307 ASP A N 1
ATOM 2488 C CA . ASP A 1 307 ? -8.345 -10.686 2.899 1.00 96.81 307 ASP A CA 1
ATOM 2489 C C . ASP A 1 307 ? -8.678 -11.053 4.357 1.00 96.81 307 ASP A C 1
ATOM 2491 O O . ASP A 1 307 ? -7.822 -11.033 5.245 1.00 96.81 307 ASP A O 1
ATOM 2495 N N . GLY A 1 308 ? -9.949 -11.375 4.616 1.00 96.31 308 GLY A N 1
ATOM 2496 C CA . GLY A 1 308 ? -10.440 -11.783 5.936 1.00 96.31 308 GLY A CA 1
ATOM 2497 C C . GLY A 1 308 ? -9.895 -13.115 6.458 1.00 96.31 308 GLY A C 1
ATOM 2498 O O . GLY A 1 308 ? -10.185 -13.467 7.600 1.00 96.31 308 GLY A O 1
ATOM 2499 N N . THR A 1 309 ? -9.100 -13.840 5.666 1.00 96.44 309 THR A N 1
ATOM 2500 C CA . THR A 1 309 ? -8.376 -15.041 6.108 1.00 96.44 309 THR A CA 1
ATOM 2501 C C . THR A 1 309 ? -6.877 -14.778 6.261 1.00 96.44 309 THR A C 1
ATOM 2503 O O . THR A 1 309 ? -6.108 -15.712 6.472 1.00 96.44 309 THR A O 1
ATOM 2506 N N . GLY A 1 310 ? -6.439 -13.524 6.106 1.00 96.06 310 GLY A N 1
ATOM 2507 C CA . GLY A 1 310 ? -5.033 -13.143 6.183 1.00 96.06 310 GLY A CA 1
ATOM 2508 C C . GLY A 1 310 ? -4.204 -13.533 4.959 1.00 96.06 310 GLY A C 1
ATOM 2509 O O . GLY A 1 310 ? -2.976 -13.459 5.025 1.00 96.06 310 GLY A O 1
ATOM 2510 N N . THR A 1 311 ? -4.837 -13.930 3.849 1.00 97.12 311 THR A N 1
ATOM 2511 C CA . THR A 1 311 ? -4.134 -14.400 2.645 1.00 97.12 311 THR A CA 1
ATOM 2512 C C . THR A 1 311 ? -4.099 -13.335 1.557 1.00 97.12 311 THR A C 1
ATOM 2514 O O . THR A 1 311 ? -5.061 -12.594 1.364 1.00 97.12 311 THR A O 1
ATOM 2517 N N . TRP A 1 312 ? -2.988 -13.245 0.821 1.00 98.19 312 TRP A N 1
ATOM 2518 C CA . TRP A 1 312 ? -2.851 -12.296 -0.283 1.00 98.19 312 TRP A CA 1
ATOM 2519 C C . TRP A 1 312 ? -3.837 -12.591 -1.415 1.00 98.19 312 TRP A C 1
ATOM 2521 O O . TRP A 1 312 ? -3.951 -13.727 -1.881 1.00 98.19 312 TRP A O 1
ATOM 2531 N N . LYS A 1 313 ? -4.510 -11.546 -1.904 1.00 97.94 313 LYS A N 1
ATOM 2532 C CA . LYS A 1 313 ? -5.379 -11.584 -3.086 1.00 97.94 313 LYS A CA 1
ATOM 2533 C C . LYS A 1 313 ? -5.202 -10.308 -3.918 1.00 97.94 313 LYS A C 1
ATOM 2535 O O . LYS A 1 313 ? -5.129 -9.214 -3.350 1.00 97.94 313 LYS A O 1
ATOM 2540 N N . PRO A 1 314 ? -5.241 -10.387 -5.260 1.00 97.50 314 PRO A N 1
ATOM 2541 C CA . PRO A 1 314 ? -5.462 -9.204 -6.083 1.00 97.50 314 PRO A CA 1
ATOM 2542 C C . PRO A 1 314 ? -6.847 -8.622 -5.771 1.00 97.50 314 PRO A C 1
ATOM 2544 O O . PRO A 1 314 ? -7.850 -9.340 -5.800 1.00 97.50 314 PRO A O 1
ATOM 2547 N N . SER A 1 315 ? -6.915 -7.344 -5.407 1.00 96.81 315 SER A N 1
ATOM 2548 C CA . SER A 1 315 ? -8.167 -6.591 -5.194 1.00 96.81 315 SER A CA 1
ATOM 2549 C C . SER A 1 315 ? -8.648 -5.896 -6.455 1.00 96.81 315 SER A C 1
ATOM 2551 O O . SER A 1 315 ? -9.810 -5.514 -6.545 1.00 96.81 315 SER A O 1
ATOM 2553 N N . GLY A 1 316 ? -7.757 -5.739 -7.427 1.00 95.38 316 GLY A N 1
ATOM 2554 C CA . GLY A 1 316 ? -8.086 -5.174 -8.718 1.00 95.38 316 GLY A CA 1
ATOM 2555 C C . GLY A 1 316 ? -6.863 -5.042 -9.603 1.00 95.38 316 GLY A C 1
ATOM 2556 O O . GLY A 1 316 ? -5.740 -4.907 -9.112 1.00 95.38 316 GLY A O 1
ATOM 2557 N N . VAL A 1 317 ? -7.111 -5.075 -10.906 1.00 95.94 317 VAL A N 1
ATOM 2558 C CA . VAL A 1 317 ? -6.111 -4.875 -11.951 1.00 95.94 317 VAL A CA 1
ATOM 2559 C C . VAL A 1 317 ? -6.596 -3.723 -12.820 1.00 95.94 317 VAL A C 1
ATOM 2561 O O . VAL A 1 317 ? -7.692 -3.785 -13.373 1.00 95.94 317 VAL A O 1
ATOM 2564 N N . GLY A 1 318 ? -5.788 -2.677 -12.928 1.00 93.31 318 GLY A N 1
ATOM 2565 C CA . GLY A 1 318 ? -5.997 -1.555 -13.835 1.00 93.31 318 GLY A CA 1
ATOM 2566 C C . GLY A 1 318 ? -4.870 -1.481 -14.859 1.00 93.31 318 GLY A C 1
ATOM 2567 O O . GLY A 1 318 ? -3.757 -1.945 -14.611 1.00 93.31 318 GLY A O 1
ATOM 2568 N N . ILE A 1 319 ? -5.144 -0.881 -16.012 1.00 92.12 319 ILE A N 1
ATOM 2569 C CA . ILE A 1 319 ? -4.136 -0.571 -17.025 1.00 92.12 319 ILE A CA 1
ATOM 2570 C C . ILE A 1 319 ? -3.900 0.932 -17.048 1.00 92.12 319 ILE A C 1
ATOM 2572 O O . ILE A 1 319 ? -4.846 1.722 -17.097 1.00 92.12 319 ILE A O 1
ATOM 2576 N N . ARG A 1 320 ? -2.630 1.334 -17.060 1.00 87.44 320 ARG A N 1
ATOM 2577 C CA . ARG A 1 320 ? -2.214 2.724 -17.250 1.00 87.44 320 ARG A CA 1
ATOM 2578 C C . ARG A 1 320 ? -1.580 2.878 -18.615 1.00 87.44 320 ARG A C 1
ATOM 2580 O O . ARG A 1 320 ? -0.446 2.463 -18.835 1.00 87.44 320 ARG A O 1
ATOM 2587 N N . VAL A 1 321 ? -2.308 3.499 -19.536 1.00 85.00 321 VAL A N 1
ATOM 2588 C CA . VAL A 1 321 ? -1.789 3.803 -20.874 1.00 85.00 321 VAL A CA 1
ATOM 2589 C C . VAL A 1 321 ? -1.042 5.131 -20.816 1.00 85.00 321 VAL A C 1
ATOM 2591 O O . VAL A 1 321 ? -1.593 6.125 -20.342 1.00 85.00 321 VAL A O 1
ATOM 2594 N N . ALA A 1 322 ? 0.202 5.172 -21.295 1.00 76.00 322 ALA A N 1
ATOM 2595 C CA . ALA A 1 322 ? 0.998 6.394 -21.308 1.00 76.00 322 ALA A CA 1
ATOM 2596 C C . ALA A 1 322 ? 0.352 7.500 -22.162 1.00 76.00 322 ALA A C 1
ATOM 2598 O O . ALA A 1 322 ? -0.282 7.243 -23.190 1.00 76.00 322 ALA A O 1
ATOM 2599 N N . GLY A 1 323 ? 0.571 8.757 -21.765 1.00 65.00 323 GLY A N 1
ATOM 2600 C CA . GLY A 1 323 ? 0.273 9.911 -22.615 1.00 65.00 323 GLY A CA 1
ATOM 2601 C C . GLY A 1 323 ? 1.134 9.913 -23.885 1.00 65.00 323 GLY A C 1
ATOM 2602 O O . GLY A 1 323 ? 2.229 9.341 -23.904 1.00 65.00 323 GLY A O 1
ATOM 2603 N N . LYS A 1 324 ? 0.659 10.571 -24.954 1.00 54.75 324 LYS A N 1
ATOM 2604 C CA . LYS A 1 324 ? 1.424 10.724 -26.207 1.00 54.75 324 LYS A CA 1
ATOM 2605 C C . LYS A 1 324 ? 2.809 11.325 -25.892 1.00 54.75 324 LYS A C 1
ATOM 2607 O O . LYS A 1 324 ? 2.892 12.342 -25.212 1.00 54.75 324 LYS A O 1
ATOM 2612 N N . ASN A 1 325 ? 3.885 10.688 -26.366 1.00 54.09 325 ASN A N 1
ATOM 2613 C CA . ASN A 1 325 ? 5.291 11.098 -26.178 1.00 54.09 325 ASN A CA 1
ATOM 2614 C C . ASN A 1 325 ? 5.829 11.111 -24.726 1.00 54.09 325 ASN A C 1
ATOM 2616 O O . ASN A 1 325 ? 6.881 11.700 -24.464 1.00 54.09 325 ASN A O 1
ATOM 2620 N N . SER A 1 326 ? 5.158 10.459 -23.769 1.00 54.88 326 SER A N 1
ATOM 2621 C CA . SER A 1 326 ? 5.643 10.384 -22.384 1.00 54.88 326 SER A CA 1
ATOM 2622 C C . SER A 1 326 ? 6.638 9.238 -22.171 1.00 54.88 326 SER A C 1
ATOM 2624 O O . SER A 1 326 ? 6.397 8.103 -22.569 1.00 54.88 326 SER A O 1
ATOM 2626 N N . ILE A 1 327 ? 7.736 9.522 -21.462 1.00 53.19 327 ILE A N 1
ATOM 2627 C CA . ILE A 1 327 ? 8.726 8.517 -21.025 1.00 53.19 327 ILE A CA 1
ATOM 2628 C C . ILE A 1 327 ? 8.186 7.658 -19.869 1.00 53.19 327 ILE A C 1
ATOM 2630 O O . ILE A 1 327 ? 8.696 6.572 -19.611 1.00 53.19 327 ILE A O 1
ATOM 2634 N N . THR A 1 328 ? 7.160 8.136 -19.159 1.00 52.62 328 THR A N 1
ATOM 2635 C CA . THR A 1 328 ? 6.560 7.426 -18.023 1.00 52.62 328 THR A CA 1
ATOM 2636 C C . THR A 1 328 ? 5.056 7.280 -18.208 1.00 52.62 328 THR A C 1
ATOM 2638 O O . THR A 1 328 ? 4.389 8.231 -18.609 1.00 52.62 328 THR A O 1
ATOM 2641 N N . THR A 1 329 ? 4.503 6.147 -17.808 1.00 49.00 329 THR A N 1
ATOM 2642 C CA . THR A 1 329 ? 3.064 5.835 -17.789 1.00 49.00 329 THR A CA 1
ATOM 2643 C C . THR A 1 329 ? 2.288 6.506 -16.639 1.00 49.00 329 THR A C 1
ATOM 2645 O O . THR A 1 329 ? 1.100 6.262 -16.449 1.00 49.00 329 THR A O 1
ATOM 2648 N N . HIS A 1 330 ? 2.925 7.393 -15.864 1.00 53.75 330 HIS A N 1
ATOM 2649 C CA . HIS A 1 330 ? 2.294 8.084 -14.738 1.00 53.75 330 HIS A CA 1
ATOM 2650 C C . HIS A 1 330 ? 1.036 8.881 -15.146 1.00 53.75 330 HIS A C 1
ATOM 2652 O O . HIS A 1 330 ? 1.123 9.903 -15.827 1.00 53.75 330 HIS A O 1
ATOM 2658 N N . VAL A 1 331 ? -0.118 8.452 -14.623 1.00 48.19 331 VAL A N 1
ATOM 2659 C CA . VAL A 1 331 ? -1.472 8.992 -14.878 1.00 48.19 331 VAL A CA 1
ATOM 2660 C C . VAL A 1 331 ? -1.613 10.514 -14.698 1.00 48.19 331 VAL A C 1
ATOM 2662 O O . VAL A 1 331 ? -2.228 11.127 -15.567 1.00 48.19 331 VAL A O 1
ATOM 2665 N N . PRO A 1 332 ? -0.986 11.192 -13.707 1.00 42.09 332 PRO A N 1
ATOM 2666 C CA . PRO A 1 332 ? -1.087 12.655 -13.571 1.00 42.09 332 PRO A CA 1
ATOM 2667 C C . PRO A 1 332 ? -0.483 13.467 -14.735 1.00 42.09 332 PRO A C 1
ATOM 2669 O O . PRO A 1 332 ? -0.339 14.682 -14.630 1.00 42.09 332 PRO A O 1
ATOM 2672 N N . ARG A 1 333 ? -0.031 12.811 -15.810 1.00 48.38 333 ARG A N 1
ATOM 2673 C CA . ARG A 1 333 ? 0.698 13.398 -16.944 1.00 48.38 333 ARG A CA 1
ATOM 2674 C C . ARG A 1 333 ? 0.084 13.008 -18.290 1.00 48.38 333 ARG A C 1
ATOM 2676 O O . ARG A 1 333 ? 0.806 12.809 -19.262 1.00 48.38 333 ARG A O 1
ATOM 2683 N N . GLY A 1 334 ? -1.245 12.883 -18.328 1.00 49.78 334 GLY A N 1
ATOM 2684 C CA . GLY A 1 334 ? -2.009 12.596 -19.548 1.00 49.78 334 GLY A CA 1
ATOM 2685 C C . GLY A 1 334 ? -2.118 11.111 -19.896 1.00 49.78 334 GLY A C 1
ATOM 2686 O O . GLY A 1 334 ? -2.451 10.781 -21.032 1.00 49.78 334 GLY A O 1
ATOM 2687 N N . GLY A 1 335 ? -1.809 10.222 -18.946 1.00 60.12 335 GLY A N 1
ATOM 2688 C CA . GLY A 1 335 ? -2.122 8.802 -19.074 1.00 60.12 335 GLY A CA 1
ATOM 2689 C C . GLY A 1 335 ? -3.583 8.533 -18.714 1.00 60.12 335 GLY A C 1
ATOM 2690 O O . GLY A 1 335 ? -4.159 9.251 -17.900 1.00 60.12 335 GLY A O 1
ATOM 2691 N N . SER A 1 336 ? -4.182 7.510 -19.315 1.00 72.44 336 SER A N 1
ATOM 2692 C CA . SER A 1 336 ? -5.570 7.111 -19.054 1.00 72.44 336 SER A CA 1
ATOM 2693 C C . SER A 1 336 ? -5.628 5.783 -18.311 1.00 72.44 336 SER A C 1
ATOM 2695 O O . SER A 1 336 ? -4.865 4.865 -18.625 1.00 72.44 336 SER A O 1
ATOM 2697 N N . ILE A 1 337 ? -6.562 5.681 -17.366 1.00 81.00 337 ILE A N 1
ATOM 2698 C CA . ILE A 1 337 ? -6.925 4.420 -16.721 1.00 81.00 337 ILE A CA 1
ATOM 2699 C C . ILE A 1 337 ? -7.854 3.659 -17.669 1.00 81.00 337 ILE A C 1
ATOM 2701 O O . ILE A 1 337 ? -8.803 4.234 -18.202 1.00 81.00 337 ILE A O 1
ATOM 2705 N N . ALA A 1 338 ? -7.575 2.380 -17.888 1.00 83.56 338 ALA A N 1
ATOM 2706 C CA . ALA A 1 338 ? -8.420 1.480 -18.659 1.00 83.56 338 ALA A CA 1
ATOM 2707 C C . ALA A 1 338 ? -8.575 0.146 -17.923 1.00 83.56 338 ALA A C 1
ATOM 2709 O O . ALA A 1 338 ? -7.700 -0.254 -17.151 1.00 83.56 338 ALA A O 1
ATOM 2710 N N . SER A 1 339 ? -9.680 -0.559 -18.169 1.00 90.31 339 SER A N 1
ATOM 2711 C CA . SER A 1 339 ? -9.813 -1.933 -17.689 1.00 90.31 339 SER A CA 1
ATOM 2712 C C . SER A 1 339 ? -8.876 -2.865 -18.472 1.00 90.31 339 SER A C 1
ATOM 2714 O O . SER A 1 339 ? -8.581 -2.598 -19.645 1.00 90.31 339 SER A O 1
ATOM 2716 N N . PRO A 1 340 ? -8.429 -3.980 -17.867 1.00 91.56 340 PRO A N 1
ATOM 2717 C CA . PRO A 1 340 ? -7.687 -5.016 -18.579 1.00 91.56 340 PRO A CA 1
ATOM 2718 C C . PRO A 1 340 ? -8.421 -5.493 -19.832 1.00 91.56 340 PRO A C 1
ATOM 2720 O O . PRO A 1 340 ? -7.801 -5.608 -20.881 1.00 91.56 340 PRO A O 1
ATOM 2723 N N . ASP A 1 341 ? -9.744 -5.659 -19.765 1.00 92.00 341 ASP A N 1
ATOM 2724 C CA . ASP A 1 341 ? -10.560 -6.087 -20.905 1.00 92.00 341 ASP A CA 1
ATOM 2725 C C . ASP A 1 341 ? -10.496 -5.107 -22.080 1.00 92.00 341 ASP A C 1
ATOM 2727 O O . ASP A 1 341 ? -10.350 -5.524 -23.227 1.00 92.00 341 ASP A O 1
ATOM 2731 N N . ALA A 1 342 ? -10.558 -3.800 -21.807 1.00 91.50 342 ALA A N 1
ATOM 2732 C CA . ALA A 1 342 ? -10.555 -2.774 -22.847 1.00 91.50 342 ALA A CA 1
ATOM 2733 C C . ALA A 1 342 ? -9.235 -2.719 -23.635 1.00 91.50 342 ALA A C 1
ATOM 2735 O O . ALA A 1 342 ? -9.224 -2.264 -24.779 1.00 91.50 342 ALA A O 1
ATOM 2736 N N . VAL A 1 343 ? -8.132 -3.168 -23.030 1.00 93.31 343 VAL A N 1
ATOM 2737 C CA . VAL A 1 343 ? -6.791 -3.110 -23.625 1.00 93.31 343 VAL A CA 1
ATOM 2738 C C . VAL A 1 343 ? -6.322 -4.487 -24.082 1.00 93.31 343 VAL A C 1
ATOM 2740 O O . VAL A 1 343 ? -5.977 -4.667 -25.247 1.00 93.31 343 VAL A O 1
ATOM 2743 N N . LEU A 1 344 ? -6.310 -5.469 -23.183 1.00 93.75 344 LEU A N 1
ATOM 2744 C CA . LEU A 1 344 ? -5.692 -6.769 -23.418 1.00 93.75 344 LEU A CA 1
ATOM 2745 C C . LEU A 1 344 ? -6.485 -7.619 -24.417 1.00 93.75 344 LEU A C 1
ATOM 2747 O O . LEU A 1 344 ? -5.867 -8.225 -25.285 1.00 93.75 344 LEU A O 1
ATOM 2751 N N . LYS A 1 345 ? -7.827 -7.582 -24.407 1.00 93.81 345 LYS A N 1
ATOM 2752 C CA . LYS A 1 345 ? -8.646 -8.296 -25.413 1.00 93.81 345 LYS A CA 1
ATOM 2753 C C . LYS A 1 345 ? -8.567 -7.694 -26.821 1.00 93.81 345 LYS A C 1
ATOM 2755 O O . LYS A 1 345 ? -9.050 -8.283 -27.778 1.00 93.81 345 LYS A O 1
ATOM 2760 N N . LYS A 1 346 ? -7.973 -6.506 -26.975 1.00 93.06 346 LYS A N 1
ATOM 2761 C CA . LYS A 1 346 ? -7.677 -5.919 -28.295 1.00 93.06 346 LYS A CA 1
ATOM 2762 C C . LYS A 1 346 ? -6.329 -6.375 -28.857 1.00 93.06 346 LYS A C 1
ATOM 2764 O O . LYS A 1 346 ? -6.049 -6.106 -30.019 1.00 93.06 346 LYS A O 1
ATOM 2769 N N . ILE A 1 347 ? -5.493 -7.019 -28.041 1.00 91.56 347 ILE A N 1
ATOM 2770 C CA . ILE A 1 347 ? -4.117 -7.425 -28.385 1.00 91.56 347 ILE A CA 1
ATOM 2771 C C . ILE A 1 347 ? -3.832 -8.911 -28.087 1.00 91.56 347 ILE A C 1
ATOM 2773 O O . ILE A 1 347 ? -2.680 -9.346 -28.188 1.00 91.56 347 ILE A O 1
ATOM 2777 N N . MET A 1 348 ? -4.850 -9.652 -27.648 1.00 93.19 348 MET A N 1
ATOM 2778 C CA . MET A 1 348 ? -4.857 -11.081 -27.324 1.00 93.19 348 MET A CA 1
ATOM 2779 C C . MET A 1 348 ? -6.233 -11.638 -27.689 1.00 93.19 348 MET A C 1
ATOM 2781 O O . MET A 1 348 ? -7.231 -10.927 -27.538 1.00 93.19 348 MET A O 1
ATOM 2785 N N . ASN A 1 349 ? -6.296 -12.895 -28.122 1.00 94.69 349 ASN A N 1
ATOM 2786 C CA . ASN A 1 349 ? -7.575 -13.604 -28.225 1.00 94.69 349 ASN A CA 1
ATOM 2787 C C . ASN A 1 349 ? -8.092 -14.028 -26.830 1.00 94.69 349 ASN A C 1
ATOM 2789 O O . ASN A 1 349 ? -7.379 -13.910 -25.832 1.00 94.69 349 ASN A O 1
ATOM 2793 N N . ASP A 1 350 ? -9.333 -14.518 -26.740 1.00 94.69 350 ASP A N 1
ATOM 2794 C CA . ASP A 1 350 ? -9.967 -14.823 -25.446 1.00 94.69 350 ASP A CA 1
ATOM 2795 C C . ASP A 1 350 ? -9.237 -15.916 -24.644 1.00 94.69 350 ASP A C 1
ATOM 2797 O O . ASP A 1 350 ? -9.093 -15.793 -23.425 1.00 94.69 350 ASP A O 1
ATOM 2801 N N . SER A 1 351 ? -8.722 -16.953 -25.314 1.00 96.25 351 SER A N 1
ATOM 2802 C CA . SER A 1 351 ? -7.967 -18.030 -24.658 1.00 96.25 351 SER A CA 1
ATOM 2803 C C . SER A 1 351 ? -6.629 -17.524 -24.116 1.00 96.25 351 SER A C 1
ATOM 2805 O O . SER A 1 351 ? -6.258 -17.813 -22.976 1.00 96.25 351 SER A O 1
ATOM 2807 N N . GLU A 1 352 ? -5.907 -16.734 -24.911 1.00 95.06 352 GLU A N 1
ATOM 2808 C CA . GLU A 1 352 ? -4.661 -16.087 -24.494 1.00 95.06 352 GLU A CA 1
ATOM 2809 C C . GLU A 1 352 ? -4.887 -15.127 -23.327 1.00 95.06 352 GLU A C 1
ATOM 2811 O O . GLU A 1 352 ? -4.097 -15.111 -22.382 1.00 95.06 352 GLU A O 1
ATOM 2816 N N . TYR A 1 353 ? -5.967 -14.346 -23.376 1.00 95.75 353 TYR A N 1
ATOM 2817 C CA . TYR A 1 353 ? -6.341 -13.417 -22.319 1.00 95.75 353 TYR A CA 1
ATOM 2818 C C . TYR A 1 353 ? -6.615 -14.152 -21.001 1.00 95.75 353 TYR A C 1
ATOM 2820 O O . TYR A 1 353 ? -6.050 -13.785 -19.969 1.00 95.75 353 TYR A O 1
ATOM 2828 N N . ALA A 1 354 ? -7.421 -15.218 -21.026 1.00 96.31 354 ALA A N 1
ATOM 2829 C CA . ALA A 1 354 ? -7.719 -16.011 -19.835 1.00 96.31 354 ALA A CA 1
ATOM 2830 C C . ALA A 1 354 ? -6.445 -16.630 -19.232 1.00 96.31 354 ALA A C 1
ATOM 2832 O O . ALA A 1 354 ? -6.168 -16.464 -18.041 1.00 96.31 354 ALA A O 1
ATOM 2833 N N . ALA A 1 355 ? -5.610 -17.258 -20.067 1.00 96.69 355 ALA A N 1
ATOM 2834 C CA . ALA A 1 355 ? -4.337 -17.831 -19.635 1.00 96.69 355 ALA A CA 1
ATOM 2835 C C . ALA A 1 355 ? -3.368 -16.765 -19.087 1.00 96.69 355 ALA A C 1
ATOM 2837 O O . ALA A 1 355 ? -2.642 -17.007 -18.115 1.00 96.69 355 ALA A O 1
ATOM 2838 N N . 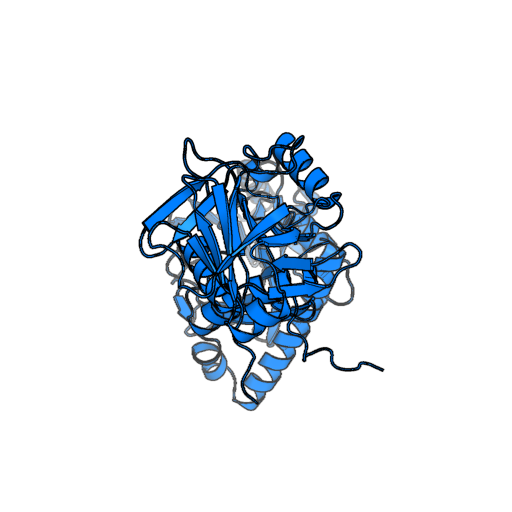PHE A 1 356 ? -3.355 -15.572 -19.688 1.00 96.56 356 PHE A N 1
ATOM 2839 C CA . PHE A 1 356 ? -2.560 -14.443 -19.217 1.00 96.56 356 PHE A CA 1
ATOM 2840 C C . PHE A 1 356 ? -3.023 -13.951 -17.845 1.00 96.56 356 PHE A C 1
ATOM 2842 O O . PHE A 1 356 ? -2.179 -13.750 -16.975 1.00 96.56 356 PHE A O 1
ATOM 2849 N N . MET A 1 357 ? -4.328 -13.786 -17.624 1.00 97.06 357 MET A N 1
ATOM 2850 C CA . MET A 1 357 ? -4.859 -13.309 -16.342 1.00 97.06 357 MET A CA 1
ATOM 2851 C C . MET A 1 357 ? -4.576 -14.291 -15.197 1.00 97.06 357 MET A C 1
ATOM 2853 O O . MET A 1 357 ? -4.205 -13.858 -14.104 1.00 97.06 357 MET A O 1
ATOM 2857 N N . GLU A 1 358 ? -4.636 -15.600 -15.454 1.00 97.25 358 GLU A N 1
ATOM 2858 C CA . GLU A 1 358 ? -4.233 -16.622 -14.477 1.00 97.25 358 GLU A CA 1
ATOM 2859 C C . GLU A 1 358 ? -2.724 -16.605 -14.193 1.00 97.25 358 GLU A C 1
ATOM 2861 O O . GLU A 1 358 ? -2.292 -16.723 -13.041 1.00 97.25 358 GLU A O 1
ATOM 2866 N N . ARG A 1 359 ? -1.887 -16.406 -15.221 1.00 96.94 359 ARG A N 1
ATOM 2867 C CA . ARG A 1 359 ? -0.439 -16.217 -15.031 1.00 96.94 359 ARG A CA 1
ATOM 2868 C C . ARG A 1 359 ? -0.145 -14.957 -14.220 1.00 96.94 359 ARG A C 1
ATOM 2870 O O . ARG A 1 359 ? 0.584 -15.037 -13.238 1.00 96.94 359 ARG A O 1
ATOM 2877 N N . LEU A 1 360 ? -0.760 -13.830 -14.577 1.00 97.69 360 LEU A N 1
ATOM 2878 C CA . LEU A 1 360 ? -0.641 -12.562 -13.862 1.00 97.69 360 LEU A CA 1
ATOM 2879 C C . LEU A 1 360 ? -1.009 -12.732 -12.387 1.00 97.69 360 LEU A C 1
ATOM 2881 O O . LEU A 1 360 ? -0.257 -12.297 -11.519 1.00 97.69 360 LEU A O 1
ATOM 2885 N N . ARG A 1 361 ? -2.131 -13.399 -12.093 1.00 97.94 361 ARG A N 1
ATOM 2886 C CA . ARG A 1 361 ? -2.560 -13.682 -10.720 1.00 97.94 361 ARG A CA 1
ATOM 2887 C C . ARG A 1 361 ? -1.494 -14.455 -9.943 1.00 97.94 361 ARG A C 1
ATOM 2889 O O . ARG A 1 361 ? -1.167 -14.043 -8.834 1.00 97.94 361 ARG A O 1
ATOM 2896 N N . ARG A 1 362 ? -0.948 -15.539 -10.505 1.00 97.56 362 ARG A N 1
ATOM 2897 C CA . ARG A 1 362 ? 0.109 -16.338 -9.854 1.00 97.56 362 ARG A CA 1
ATOM 2898 C C . ARG A 1 362 ? 1.371 -15.514 -9.601 1.00 97.56 362 ARG A C 1
ATOM 2900 O O . ARG A 1 362 ? 1.793 -15.415 -8.454 1.00 97.56 362 ARG A O 1
ATOM 2907 N N . THR A 1 363 ? 1.880 -14.823 -10.623 1.00 97.69 363 THR A N 1
ATOM 2908 C CA . THR A 1 363 ? 3.066 -13.958 -10.513 1.00 97.69 363 THR A CA 1
ATOM 2909 C C . THR A 1 363 ? 2.888 -12.869 -9.450 1.00 97.69 363 THR A C 1
ATOM 2911 O O . THR A 1 363 ? 3.780 -12.632 -8.640 1.00 97.69 363 THR A O 1
ATOM 2914 N N . VAL A 1 364 ? 1.722 -12.217 -9.403 1.00 97.88 364 VAL A N 1
ATOM 2915 C CA . VAL A 1 364 ? 1.407 -11.191 -8.394 1.00 97.88 364 VAL A CA 1
ATOM 2916 C C . VAL A 1 364 ? 1.450 -11.770 -6.978 1.00 97.88 364 VAL A C 1
ATOM 2918 O O . VAL A 1 364 ? 1.956 -11.114 -6.069 1.00 97.88 364 VAL A O 1
ATOM 2921 N N . LEU A 1 365 ? 0.920 -12.977 -6.773 1.00 98.00 365 LEU A N 1
ATOM 2922 C CA . LEU A 1 365 ? 0.910 -13.624 -5.460 1.00 98.00 365 LEU A CA 1
ATOM 2923 C C . LEU A 1 365 ? 2.312 -14.076 -5.027 1.00 98.00 365 LEU A C 1
ATOM 2925 O O . LEU A 1 365 ? 2.669 -13.894 -3.864 1.00 98.00 365 LEU A O 1
ATOM 2929 N N . GLU A 1 366 ? 3.130 -14.580 -5.950 1.00 97.50 366 GLU A N 1
ATOM 2930 C CA . GLU A 1 366 ? 4.537 -14.924 -5.694 1.00 97.50 366 GLU A CA 1
ATOM 2931 C C . GLU A 1 366 ? 5.371 -13.688 -5.330 1.00 97.50 366 GLU A C 1
ATOM 2933 O O . GLU A 1 366 ? 6.132 -13.707 -4.355 1.00 97.50 366 GLU A O 1
ATOM 2938 N N . LEU A 1 367 ? 5.182 -12.582 -6.059 1.00 97.44 367 LEU A N 1
ATOM 2939 C CA . LEU A 1 367 ? 5.789 -11.288 -5.739 1.00 97.44 367 LEU A CA 1
ATOM 2940 C C . LEU A 1 367 ? 5.325 -10.774 -4.373 1.00 97.44 367 LEU A C 1
ATOM 2942 O O . LEU A 1 367 ? 6.141 -10.265 -3.608 1.00 97.44 367 LEU A O 1
ATOM 2946 N N . ALA A 1 368 ? 4.039 -10.920 -4.041 1.00 96.94 368 ALA A N 1
ATOM 2947 C CA . ALA A 1 368 ? 3.501 -10.494 -2.752 1.00 96.94 368 ALA A CA 1
ATOM 2948 C C . ALA A 1 368 ? 4.091 -11.276 -1.579 1.00 96.94 368 ALA A C 1
ATOM 2950 O O . ALA A 1 368 ? 4.532 -10.663 -0.609 1.00 96.94 368 ALA A O 1
ATOM 2951 N N . SER A 1 369 ? 4.170 -12.602 -1.701 1.00 95.81 369 SER A N 1
ATOM 2952 C CA . SER A 1 369 ? 4.814 -13.452 -0.698 1.00 95.81 369 SER A CA 1
ATOM 2953 C C . SER A 1 369 ? 6.292 -13.092 -0.528 1.00 95.81 369 SER A C 1
ATOM 2955 O O . SER A 1 369 ? 6.764 -12.921 0.591 1.00 95.81 369 SER A O 1
ATOM 2957 N N . SER A 1 370 ? 7.012 -12.899 -1.637 1.00 95.75 370 SER A N 1
ATOM 2958 C CA . SER A 1 370 ? 8.436 -12.535 -1.623 1.00 95.75 370 SER A CA 1
ATOM 2959 C C . SER A 1 370 ? 8.691 -11.154 -1.004 1.00 95.75 370 SER A C 1
ATOM 2961 O O . SER A 1 370 ? 9.702 -10.943 -0.337 1.00 95.75 370 SER A O 1
ATOM 2963 N N . LEU A 1 371 ? 7.780 -10.198 -1.210 1.00 94.44 371 LEU A N 1
ATOM 2964 C CA . LEU A 1 371 ? 7.852 -8.878 -0.581 1.00 94.44 371 LEU A CA 1
ATOM 2965 C C . LEU A 1 371 ? 7.544 -8.934 0.913 1.00 94.44 371 LEU A C 1
ATOM 2967 O O . LEU A 1 371 ? 8.185 -8.216 1.672 1.00 94.44 371 LEU A O 1
ATOM 2971 N N . GLU A 1 372 ? 6.589 -9.753 1.345 1.00 94.06 372 GLU A N 1
ATOM 2972 C CA . GLU A 1 372 ? 6.279 -9.914 2.767 1.00 94.06 372 GLU A CA 1
ATOM 2973 C C . GLU A 1 372 ? 7.453 -10.504 3.558 1.00 94.06 372 GLU A C 1
ATOM 2975 O O . GLU A 1 372 ? 7.729 -10.046 4.665 1.00 94.06 372 GLU A O 1
ATOM 2980 N N . GLU A 1 373 ? 8.191 -11.452 2.980 1.00 92.62 373 GLU A N 1
ATOM 2981 C CA . GLU A 1 373 ? 9.412 -11.991 3.596 1.00 92.62 373 GLU A CA 1
ATOM 2982 C C . GLU A 1 373 ? 10.463 -10.895 3.847 1.00 92.62 373 GLU A C 1
ATOM 2984 O O . GLU A 1 373 ? 11.145 -10.897 4.870 1.00 92.62 373 GLU A O 1
ATOM 2989 N N . ALA A 1 374 ? 10.565 -9.9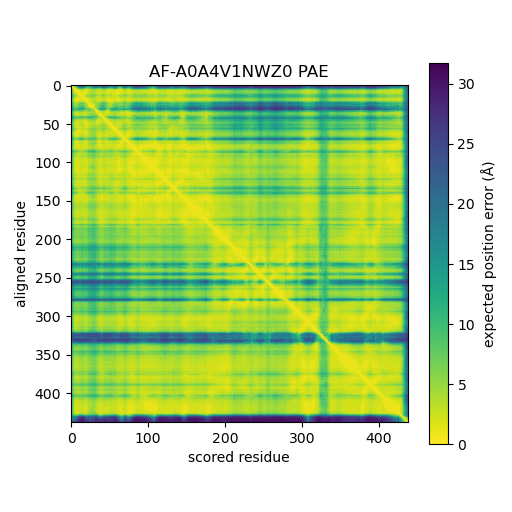25 2.935 1.00 89.94 374 ALA A N 1
ATOM 2990 C CA . ALA A 1 374 ? 11.490 -8.796 3.035 1.00 89.94 374 ALA A CA 1
ATOM 2991 C C . ALA A 1 374 ? 10.970 -7.653 3.923 1.00 89.94 374 ALA A C 1
ATOM 2993 O O . ALA A 1 374 ? 11.745 -6.907 4.525 1.00 89.94 374 ALA A O 1
ATOM 2994 N N . TYR A 1 375 ? 9.650 -7.491 3.966 1.00 90.81 375 TYR A N 1
ATOM 2995 C CA . TYR A 1 375 ? 8.941 -6.429 4.662 1.00 90.81 375 TYR A CA 1
ATOM 2996 C C . TYR A 1 375 ? 7.817 -7.056 5.493 1.00 90.81 375 TYR A C 1
ATOM 2998 O O . TYR A 1 375 ? 6.677 -7.140 5.029 1.00 90.81 375 TYR A O 1
ATOM 3006 N N . PRO A 1 376 ? 8.111 -7.485 6.731 1.00 89.94 376 PRO A N 1
ATOM 3007 C CA . PRO A 1 376 ? 7.106 -8.075 7.600 1.00 89.94 376 PRO A CA 1
ATOM 3008 C C . PRO A 1 376 ? 5.937 -7.122 7.874 1.00 89.94 376 PRO A C 1
ATOM 3010 O O . PRO A 1 376 ? 6.067 -5.894 7.817 1.00 89.94 376 PRO A O 1
ATOM 3013 N N . SER A 1 377 ? 4.788 -7.701 8.221 1.00 91.69 377 SER A N 1
ATOM 3014 C CA . SER A 1 377 ? 3.567 -6.962 8.567 1.00 91.69 377 SER A CA 1
ATOM 3015 C C . SER A 1 377 ? 2.983 -6.131 7.415 1.00 91.69 377 SER A C 1
ATOM 3017 O O . SER A 1 377 ? 2.362 -5.092 7.646 1.00 91.69 377 SER A O 1
ATOM 3019 N N . LEU A 1 378 ? 3.139 -6.571 6.165 1.00 95.69 378 LEU A N 1
ATOM 3020 C CA . LEU A 1 378 ? 2.373 -6.028 5.043 1.00 95.69 378 LEU A CA 1
ATOM 3021 C C . LEU A 1 378 ? 0.929 -6.562 5.056 1.00 95.69 378 LEU A C 1
ATOM 3023 O O . LEU A 1 378 ? 0.677 -7.748 5.260 1.00 95.69 378 LEU A O 1
ATOM 3027 N N . GLY A 1 379 ? -0.026 -5.667 4.821 1.00 96.94 379 GLY A N 1
ATOM 3028 C CA . GLY A 1 379 ? -1.450 -5.966 4.635 1.00 96.94 379 GLY A CA 1
ATOM 3029 C C . GLY A 1 379 ? -2.008 -5.465 3.305 1.00 96.94 379 GLY A C 1
ATOM 3030 O O . GLY A 1 379 ? -3.000 -5.992 2.808 1.00 96.94 379 GLY A O 1
ATOM 3031 N N . GLU A 1 380 ? -1.355 -4.478 2.693 1.00 97.94 380 GLU A N 1
ATOM 3032 C CA . GLU A 1 380 ? -1.685 -4.007 1.351 1.00 97.94 380 GLU A CA 1
ATOM 3033 C C . GLU A 1 380 ? -0.473 -3.413 0.646 1.00 97.94 380 GLU A C 1
ATOM 3035 O O . GLU A 1 380 ? 0.435 -2.894 1.295 1.00 97.94 380 GLU A O 1
ATOM 3040 N N . PHE A 1 381 ? -0.496 -3.414 -0.680 1.00 97.69 381 PHE A N 1
ATOM 3041 C CA . PHE A 1 381 ? 0.335 -2.549 -1.508 1.00 97.69 381 PHE A CA 1
ATOM 3042 C C . PHE A 1 381 ? -0.180 -2.569 -2.953 1.00 97.69 381 PHE A C 1
ATOM 3044 O O . PHE A 1 381 ? -0.953 -3.440 -3.349 1.00 97.69 381 PHE A O 1
ATOM 3051 N N . SER A 1 382 ? 0.244 -1.604 -3.767 1.00 97.00 382 SER A N 1
ATOM 3052 C CA . SER A 1 382 ? 0.081 -1.696 -5.224 1.00 97.00 382 SER A CA 1
ATOM 3053 C C . SER A 1 382 ? 1.405 -2.036 -5.885 1.00 97.00 382 SER A C 1
ATOM 3055 O O . SER A 1 382 ? 2.419 -1.490 -5.454 1.00 97.00 382 SER A O 1
ATOM 3057 N N . MET A 1 383 ? 1.392 -2.820 -6.955 1.00 95.50 383 MET A N 1
ATOM 3058 C CA . MET A 1 383 ? 2.542 -3.024 -7.837 1.00 95.50 383 MET A CA 1
ATOM 3059 C C . MET A 1 383 ? 2.218 -2.567 -9.258 1.00 95.50 383 MET A C 1
ATOM 3061 O O . MET A 1 383 ? 1.085 -2.724 -9.711 1.00 95.50 383 MET A O 1
ATOM 3065 N N . ASP A 1 384 ? 3.211 -2.011 -9.940 1.00 94.62 384 ASP A N 1
ATOM 3066 C CA . ASP A 1 384 ? 3.150 -1.636 -11.348 1.00 94.62 384 ASP A CA 1
ATOM 3067 C C . ASP A 1 384 ? 4.049 -2.623 -12.125 1.00 94.62 384 ASP A C 1
ATOM 3069 O O . ASP A 1 384 ? 5.230 -2.802 -11.796 1.00 94.62 384 ASP A O 1
ATOM 3073 N N . LEU A 1 385 ? 3.477 -3.295 -13.126 1.00 96.94 385 LEU A N 1
ATOM 3074 C CA . LEU A 1 385 ? 4.105 -4.348 -13.925 1.00 96.94 385 LEU A CA 1
ATOM 3075 C C . LEU A 1 385 ? 4.136 -3.957 -15.408 1.00 96.94 385 LEU A C 1
ATOM 3077 O O . LEU A 1 385 ? 3.140 -3.508 -15.973 1.00 96.94 385 LEU A O 1
ATOM 3081 N N . GLY A 1 386 ? 5.269 -4.169 -16.062 1.00 95.31 386 GLY A N 1
ATOM 3082 C CA . GLY A 1 386 ? 5.411 -4.116 -17.507 1.00 95.31 386 GLY A CA 1
ATOM 3083 C C . GLY A 1 386 ? 5.006 -5.425 -18.177 1.00 95.31 386 GLY A C 1
ATOM 3084 O O . GLY A 1 386 ? 5.163 -6.503 -17.608 1.00 95.31 386 GLY A O 1
ATOM 3085 N N . LEU A 1 387 ? 4.531 -5.324 -19.416 1.00 95.56 387 LEU A N 1
ATOM 3086 C CA . LEU A 1 387 ? 4.306 -6.458 -20.305 1.00 95.56 387 LEU A CA 1
ATOM 3087 C C . LEU A 1 387 ? 5.068 -6.210 -21.604 1.00 95.56 387 LEU A C 1
ATOM 3089 O O . LEU A 1 387 ? 4.908 -5.149 -22.201 1.00 95.56 387 LEU A O 1
ATOM 3093 N N . THR A 1 388 ? 5.888 -7.156 -22.044 1.00 95.12 388 THR A N 1
ATOM 3094 C CA . THR A 1 388 ? 6.651 -7.074 -23.303 1.00 95.12 388 THR A CA 1
ATOM 3095 C C . THR A 1 388 ? 5.921 -7.775 -24.456 1.00 95.12 388 THR A C 1
ATOM 3097 O O . THR A 1 388 ? 4.861 -8.382 -24.272 1.00 95.12 388 THR A O 1
ATOM 3100 N N . LYS A 1 389 ? 6.443 -7.657 -25.687 1.00 91.56 389 LYS A N 1
ATOM 3101 C CA . LYS A 1 389 ? 5.811 -8.235 -26.893 1.00 91.56 389 LYS A CA 1
ATOM 3102 C C . LYS A 1 389 ? 5.691 -9.762 -26.842 1.00 91.56 389 LYS A C 1
ATOM 3104 O O . LYS A 1 389 ? 4.658 -10.292 -27.234 1.00 91.56 389 LYS A O 1
ATOM 3109 N N . ASP A 1 390 ? 6.692 -10.426 -26.281 1.00 91.62 390 ASP A N 1
ATOM 3110 C CA . ASP A 1 390 ? 6.749 -11.859 -25.949 1.00 91.62 390 ASP A CA 1
ATOM 3111 C C . ASP A 1 390 ? 5.881 -12.240 -24.732 1.00 91.62 390 ASP A C 1
ATOM 3113 O O . ASP A 1 390 ? 5.925 -13.364 -24.245 1.00 91.62 390 ASP A O 1
ATOM 3117 N N . LYS A 1 391 ? 5.053 -11.312 -24.234 1.00 90.94 391 LYS A N 1
ATOM 3118 C CA . LYS A 1 391 ? 4.116 -11.503 -23.117 1.00 90.94 391 LYS A CA 1
ATOM 3119 C C . LYS A 1 391 ? 4.788 -11.866 -21.783 1.00 90.94 391 LYS A C 1
ATOM 3121 O O . LYS A 1 391 ? 4.117 -12.404 -20.888 1.00 90.94 391 LYS A O 1
ATOM 3126 N N . LYS A 1 392 ? 6.074 -11.531 -21.629 1.00 95.38 392 LYS A N 1
ATOM 3127 C CA . LYS A 1 392 ? 6.803 -11.616 -20.362 1.00 95.38 392 LYS A CA 1
ATOM 3128 C C . LYS A 1 392 ? 6.416 -10.449 -19.448 1.00 95.38 392 LYS A C 1
ATOM 3130 O O . LYS A 1 392 ? 6.296 -9.301 -19.881 1.00 95.38 392 LYS A O 1
ATOM 3135 N N . LEU A 1 393 ? 6.179 -10.770 -18.178 1.00 97.31 393 LEU A N 1
ATOM 3136 C CA . LEU A 1 393 ? 5.903 -9.790 -17.132 1.00 97.31 393 LEU A CA 1
ATOM 3137 C C . LEU A 1 393 ? 7.214 -9.267 -16.549 1.00 97.31 393 LEU A C 1
ATOM 3139 O O . LEU A 1 393 ? 8.154 -10.031 -16.351 1.00 97.31 393 LEU A O 1
ATOM 3143 N N . TRP A 1 394 ? 7.239 -7.977 -16.232 1.00 97.69 394 TRP A N 1
ATOM 3144 C CA . TRP A 1 394 ? 8.366 -7.330 -15.571 1.00 97.69 394 TRP A CA 1
ATOM 3145 C C . TRP A 1 394 ? 7.879 -6.483 -14.407 1.00 97.69 394 TRP A C 1
ATOM 3147 O O . TRP A 1 394 ? 6.988 -5.656 -14.560 1.00 97.69 394 TRP A O 1
ATOM 3157 N N . PHE A 1 395 ? 8.463 -6.654 -13.234 1.00 96.62 395 PHE A N 1
ATOM 3158 C CA . PHE A 1 395 ? 8.171 -5.844 -12.068 1.00 96.62 395 PHE A CA 1
ATOM 3159 C C . PHE A 1 395 ? 8.873 -4.487 -12.171 1.00 96.62 395 PHE A C 1
ATOM 3161 O O . PHE A 1 395 ? 10.097 -4.416 -12.298 1.00 96.62 395 PHE A O 1
ATOM 3168 N N . PHE A 1 396 ? 8.120 -3.389 -12.067 1.00 91.25 396 PHE A N 1
ATOM 3169 C CA . PHE A 1 396 ? 8.697 -2.045 -12.107 1.00 91.25 396 PHE A CA 1
ATOM 3170 C C . PHE A 1 396 ? 8.716 -1.357 -10.764 1.00 91.25 396 PHE A C 1
ATOM 3172 O O . PHE A 1 396 ? 9.741 -0.794 -10.402 1.00 91.25 396 PHE A O 1
ATOM 3179 N N . GLU A 1 397 ? 7.614 -1.332 -10.034 1.00 90.88 397 GLU A N 1
ATOM 3180 C CA . GLU A 1 397 ? 7.544 -0.595 -8.778 1.00 90.88 397 GLU A CA 1
ATOM 3181 C C . GLU A 1 397 ? 6.489 -1.212 -7.872 1.00 90.88 397 GLU A C 1
ATOM 3183 O O . GLU A 1 397 ? 5.518 -1.798 -8.341 1.00 90.88 397 GLU A O 1
ATOM 3188 N N . ALA A 1 398 ? 6.653 -1.037 -6.563 1.00 93.94 398 ALA A N 1
ATOM 3189 C CA . ALA A 1 398 ? 5.576 -1.235 -5.614 1.00 93.94 398 ALA A CA 1
ATOM 3190 C C . ALA A 1 398 ? 5.452 -0.027 -4.687 1.00 93.94 398 ALA A C 1
ATOM 3192 O O . ALA A 1 398 ? 6.419 0.685 -4.409 1.00 93.94 398 ALA A O 1
ATOM 3193 N N . ASN A 1 399 ? 4.246 0.184 -4.171 1.00 94.12 399 ASN A N 1
ATOM 3194 C CA . ASN A 1 399 ? 3.937 1.217 -3.200 1.00 94.12 399 ASN A CA 1
ATOM 3195 C C . ASN A 1 399 ? 3.187 0.603 -2.017 1.00 94.12 399 ASN A C 1
ATOM 3197 O O . ASN A 1 399 ? 2.038 0.188 -2.160 1.00 94.12 399 ASN A O 1
ATOM 3201 N N . ALA A 1 400 ? 3.847 0.594 -0.857 1.00 94.88 400 ALA A N 1
ATOM 3202 C CA . ALA A 1 400 ? 3.321 0.050 0.391 1.00 94.88 400 ALA A CA 1
ATOM 3203 C C . ALA A 1 400 ? 2.099 0.811 0.926 1.00 94.88 400 ALA A C 1
ATOM 3205 O O . ALA A 1 400 ? 1.357 0.287 1.736 1.00 94.88 400 ALA A O 1
ATOM 3206 N N . LYS A 1 401 ? 1.867 2.059 0.517 1.00 95.00 401 LYS A N 1
ATOM 3207 C CA . LYS A 1 401 ? 0.732 2.873 0.974 1.00 95.00 401 LYS A CA 1
ATOM 3208 C C . LYS A 1 401 ? -0.009 3.411 -0.251 1.00 95.00 401 LYS A C 1
ATOM 3210 O O . LYS A 1 401 ? 0.068 4.610 -0.543 1.00 95.00 401 LYS A O 1
ATOM 3215 N N . PRO A 1 402 ? -0.699 2.536 -1.010 1.00 93.31 402 PRO A N 1
ATOM 3216 C CA . PRO A 1 402 ? -1.289 2.903 -2.288 1.00 93.31 402 PRO A CA 1
ATOM 3217 C C . PRO A 1 402 ? -2.300 4.041 -2.121 1.00 93.31 402 PRO A C 1
ATOM 3219 O O . PRO A 1 402 ? -2.953 4.186 -1.082 1.00 93.31 402 PRO A O 1
ATOM 3222 N N . MET A 1 403 ? -2.405 4.882 -3.150 1.00 88.25 403 MET A N 1
ATOM 3223 C CA . MET A 1 403 ? -3.482 5.868 -3.245 1.00 88.25 403 MET A CA 1
ATOM 3224 C C . MET A 1 403 ? -4.811 5.167 -3.543 1.00 88.25 403 MET A C 1
ATOM 3226 O O . MET A 1 403 ? -4.829 4.001 -3.942 1.00 88.25 403 MET A O 1
ATOM 3230 N N . LYS A 1 404 ? -5.914 5.900 -3.369 1.00 86.69 404 LYS A N 1
ATOM 3231 C CA . LYS A 1 404 ? -7.245 5.457 -3.790 1.00 86.69 404 LYS A CA 1
ATOM 3232 C C . LYS A 1 404 ? -7.213 5.057 -5.273 1.00 86.69 404 LYS A C 1
ATOM 3234 O O . LYS A 1 404 ? -6.608 5.756 -6.082 1.00 86.69 404 LYS A O 1
ATOM 3239 N N . PHE A 1 405 ? -7.840 3.926 -5.579 1.00 88.38 405 PHE A N 1
ATOM 3240 C CA . PHE A 1 405 ? -8.169 3.510 -6.940 1.00 88.38 405 PHE A CA 1
ATOM 3241 C C . PHE A 1 405 ? -9.548 4.069 -7.289 1.00 88.38 405 PHE A C 1
ATOM 3243 O O . PHE A 1 405 ? -10.453 4.036 -6.446 1.00 88.38 405 PHE A O 1
ATOM 3250 N N . ASP A 1 406 ? -9.679 4.610 -8.496 1.00 84.12 406 ASP A N 1
ATOM 3251 C CA . ASP A 1 406 ? -10.891 5.298 -8.950 1.00 84.12 406 ASP A CA 1
ATOM 3252 C C . ASP A 1 406 ? -11.886 4.323 -9.596 1.00 84.12 406 ASP A C 1
ATOM 3254 O O . ASP A 1 406 ? -13.082 4.603 -9.662 1.00 84.12 406 ASP A O 1
ATOM 3258 N N . GLU A 1 407 ? -11.420 3.145 -10.015 1.00 89.62 407 GLU A N 1
ATOM 3259 C CA . GLU A 1 407 ? -12.240 2.076 -10.573 1.00 89.62 407 GLU A CA 1
ATOM 3260 C C . GLU A 1 407 ? -13.230 1.544 -9.514 1.00 89.62 407 GLU A C 1
ATOM 3262 O O . GLU A 1 407 ? -12.795 0.978 -8.504 1.00 89.62 407 GLU A O 1
ATOM 3267 N N . PRO A 1 408 ? -14.561 1.653 -9.720 1.00 91.31 408 PRO A N 1
ATOM 3268 C CA . PRO A 1 408 ? -15.545 1.381 -8.666 1.00 91.31 408 PRO A CA 1
ATOM 3269 C C . PRO A 1 408 ? -15.468 -0.024 -8.051 1.00 91.31 408 PRO A C 1
ATOM 3271 O O . PRO A 1 408 ? -15.585 -0.178 -6.836 1.00 91.31 408 PRO A O 1
ATOM 3274 N N . HIS A 1 409 ? -15.232 -1.053 -8.871 1.00 92.56 409 HIS A N 1
ATOM 3275 C CA . HIS A 1 409 ? -15.140 -2.440 -8.404 1.00 92.56 409 HIS A CA 1
ATOM 3276 C C . HIS A 1 409 ? -13.874 -2.690 -7.564 1.00 92.56 409 HIS A C 1
ATOM 3278 O O . HIS A 1 409 ? -13.943 -3.350 -6.522 1.00 92.56 409 HIS A O 1
ATOM 3284 N N . ILE A 1 410 ? -12.736 -2.106 -7.967 1.00 94.88 410 ILE A N 1
ATOM 3285 C CA . ILE A 1 410 ? -11.482 -2.149 -7.200 1.00 94.88 410 ILE A CA 1
ATOM 3286 C C . ILE A 1 410 ? -11.671 -1.389 -5.893 1.00 94.88 410 ILE A C 1
ATOM 3288 O O . ILE A 1 410 ? -11.282 -1.870 -4.831 1.00 94.88 410 ILE A O 1
ATOM 3292 N N . ARG A 1 411 ? -12.317 -0.218 -5.952 1.00 95.12 411 ARG A N 1
ATOM 3293 C CA . ARG A 1 411 ? -12.568 0.621 -4.782 1.00 95.12 411 ARG A CA 1
ATOM 3294 C C . ARG A 1 411 ? -13.418 -0.092 -3.739 1.00 95.12 411 ARG A C 1
ATOM 3296 O O . ARG A 1 411 ? -13.032 -0.101 -2.572 1.00 95.12 411 ARG A O 1
ATOM 3303 N N . LYS A 1 412 ? -14.534 -0.697 -4.153 1.00 96.75 412 LYS A N 1
ATOM 3304 C CA . LYS A 1 412 ? -15.415 -1.463 -3.263 1.00 96.75 412 LYS A CA 1
ATOM 3305 C C . LYS A 1 412 ? -14.643 -2.585 -2.565 1.00 96.75 412 LYS A C 1
ATOM 3307 O O . LYS A 1 412 ? -14.555 -2.590 -1.341 1.00 96.75 412 LYS A O 1
ATOM 3312 N N . THR A 1 413 ? -13.999 -3.452 -3.348 1.00 97.75 413 THR A N 1
ATOM 3313 C CA . THR A 1 413 ? -13.202 -4.579 -2.831 1.00 97.75 413 THR A CA 1
ATOM 3314 C C . THR A 1 413 ? -12.088 -4.098 -1.898 1.00 97.75 413 THR A C 1
ATOM 3316 O O . THR A 1 413 ? -11.824 -4.707 -0.863 1.00 97.75 413 THR A O 1
ATOM 3319 N N . SER A 1 414 ? -11.449 -2.975 -2.241 1.00 97.75 414 SER A N 1
ATOM 3320 C CA . SER A 1 414 ? -10.356 -2.400 -1.462 1.00 97.75 414 SER A CA 1
ATOM 3321 C C . SER A 1 414 ? -10.779 -1.967 -0.066 1.00 97.75 414 SER A C 1
ATOM 3323 O O . SER A 1 414 ? -10.082 -2.265 0.906 1.00 97.75 414 SER A O 1
ATOM 3325 N N . LEU A 1 415 ? -11.921 -1.287 0.032 1.00 98.00 415 LEU A N 1
ATOM 3326 C CA . LEU A 1 415 ? -12.481 -0.839 1.302 1.00 98.00 415 LEU A CA 1
ATOM 3327 C C . LEU A 1 415 ? -12.923 -2.021 2.168 1.00 98.00 415 LEU A C 1
ATOM 3329 O O . LEU A 1 415 ? -12.639 -2.040 3.365 1.00 98.00 415 LEU A O 1
ATOM 3333 N N . GLU A 1 416 ? -13.574 -3.017 1.564 1.00 98.06 416 GLU A N 1
ATOM 3334 C CA . GLU A 1 416 ? -14.022 -4.222 2.265 1.00 98.06 416 GLU A CA 1
ATOM 3335 C C . GLU A 1 416 ? -12.834 -4.993 2.856 1.00 98.06 416 GLU A C 1
ATOM 3337 O O . GLU A 1 416 ? -12.851 -5.332 4.042 1.00 98.06 416 GLU A O 1
ATOM 3342 N N . ARG A 1 417 ? -11.757 -5.188 2.083 1.00 98.06 417 ARG A N 1
ATOM 3343 C CA . ARG A 1 417 ? -10.572 -5.934 2.536 1.00 98.06 417 ARG A CA 1
ATOM 3344 C C . ARG A 1 417 ? -9.780 -5.246 3.640 1.00 98.06 417 ARG A C 1
ATOM 3346 O O . ARG A 1 417 ? -9.287 -5.940 4.521 1.00 98.06 417 ARG A O 1
ATOM 3353 N N . ILE A 1 418 ? -9.716 -3.910 3.663 1.00 98.12 418 ILE A N 1
ATOM 3354 C CA . ILE A 1 418 ? -9.106 -3.171 4.788 1.00 98.12 418 ILE A CA 1
ATOM 3355 C C . ILE A 1 418 ? -9.785 -3.558 6.109 1.00 98.12 418 ILE A C 1
ATOM 3357 O O . ILE A 1 418 ? -9.112 -3.803 7.111 1.00 98.12 418 ILE A O 1
ATOM 3361 N N . VAL A 1 419 ? -11.119 -3.646 6.110 1.00 98.31 419 VAL A N 1
ATOM 3362 C CA . VAL A 1 419 ? -11.895 -3.984 7.311 1.00 98.31 419 VAL A CA 1
ATOM 3363 C C . VAL A 1 419 ? -11.816 -5.474 7.624 1.00 98.31 419 VAL A C 1
ATOM 3365 O O . VAL A 1 419 ? -11.604 -5.840 8.777 1.00 98.31 419 VAL A O 1
ATOM 3368 N N . GLN A 1 420 ? -11.955 -6.335 6.616 1.00 98.00 420 GLN A N 1
ATOM 3369 C CA . GLN A 1 420 ? -11.892 -7.789 6.785 1.00 98.00 420 GLN A CA 1
ATOM 3370 C C . GLN A 1 420 ? -10.524 -8.237 7.311 1.00 98.00 420 GLN A C 1
ATOM 3372 O O . GLN A 1 420 ? -10.458 -9.034 8.243 1.00 98.00 420 GLN A O 1
ATOM 3377 N N . TYR A 1 421 ? -9.431 -7.686 6.779 1.00 98.25 421 TYR A N 1
ATOM 3378 C CA . TYR A 1 421 ? -8.093 -8.007 7.264 1.00 98.25 421 TYR A CA 1
ATOM 3379 C C . TYR A 1 421 ? -7.863 -7.500 8.691 1.00 98.25 421 TYR A C 1
ATOM 3381 O O . TYR A 1 421 ? -7.272 -8.196 9.513 1.00 98.25 421 TYR A O 1
ATOM 3389 N N . ALA A 1 422 ? -8.395 -6.325 9.041 1.00 98.06 422 ALA A N 1
ATOM 3390 C CA . ALA A 1 422 ? -8.362 -5.864 10.425 1.00 98.06 422 ALA A CA 1
ATOM 3391 C C . ALA A 1 422 ? -9.184 -6.776 11.357 1.00 98.06 422 ALA A C 1
ATOM 3393 O O . ALA A 1 422 ? -8.748 -7.065 12.470 1.00 98.06 422 ALA A O 1
ATOM 3394 N N . GLN A 1 423 ? -10.339 -7.282 10.912 1.00 97.19 423 GLN A N 1
ATOM 3395 C CA . GLN A 1 423 ? -11.124 -8.281 11.652 1.00 97.19 423 GLN A CA 1
ATOM 3396 C C . GLN A 1 423 ? -10.351 -9.591 11.846 1.00 97.19 423 GLN A C 1
ATOM 3398 O O . GLN A 1 423 ? -10.377 -10.131 12.949 1.00 97.19 423 GLN A O 1
ATOM 3403 N N . TYR A 1 424 ? -9.617 -10.048 10.829 1.00 97.19 424 TYR A N 1
ATOM 3404 C CA . TYR A 1 424 ? -8.706 -11.190 10.927 1.00 97.19 424 TYR A CA 1
ATOM 3405 C C . TYR A 1 424 ? -7.610 -10.956 11.974 1.00 97.19 424 TYR A C 1
ATOM 3407 O O . TYR A 1 424 ? -7.516 -11.704 12.943 1.00 97.19 424 TYR A O 1
ATOM 3415 N N . LEU A 1 425 ? -6.841 -9.869 11.839 1.00 96.62 425 LEU A N 1
ATOM 3416 C CA . LEU A 1 425 ? -5.731 -9.528 12.741 1.00 96.62 425 LEU A CA 1
ATOM 3417 C C . LEU A 1 425 ? -6.166 -9.407 14.205 1.00 96.62 425 LEU A C 1
ATOM 3419 O O . LEU A 1 425 ? -5.422 -9.747 15.123 1.00 96.62 425 LEU A O 1
ATOM 3423 N N . SER A 1 426 ? -7.378 -8.909 14.423 1.00 95.38 426 SER A N 1
ATOM 3424 C CA . SER A 1 426 ? -7.942 -8.706 15.752 1.00 95.38 426 SER A CA 1
ATOM 3425 C C . SER A 1 426 ? -8.776 -9.881 16.255 1.00 95.38 426 SER A C 1
ATOM 3427 O O . SER A 1 426 ? -9.306 -9.781 17.356 1.00 95.38 426 SER A O 1
ATOM 3429 N N . ASN A 1 427 ? -8.907 -10.989 15.517 1.00 93.94 427 ASN A N 1
ATOM 3430 C CA . ASN A 1 427 ? -9.764 -12.131 15.870 1.00 93.94 427 ASN A CA 1
ATOM 3431 C C . ASN A 1 427 ? -11.251 -11.768 16.078 1.00 93.94 427 ASN A C 1
ATOM 3433 O O . ASN A 1 427 ? -11.949 -12.371 16.896 1.00 93.94 427 ASN A O 1
ATOM 3437 N N . PHE A 1 428 ? -11.750 -10.786 15.329 1.00 92.88 428 PHE A N 1
ATOM 3438 C CA . PHE A 1 428 ? -13.169 -10.436 15.231 1.00 92.88 428 PHE A CA 1
ATOM 3439 C C . PHE A 1 428 ? -13.802 -10.944 13.921 1.00 92.88 428 PHE A C 1
ATOM 3441 O O . PHE A 1 428 ? -14.806 -10.400 13.459 1.00 92.88 428 PHE A O 1
ATOM 3448 N N . SER A 1 429 ? -13.241 -11.983 13.298 1.00 83.00 429 SER A N 1
ATOM 3449 C CA . SER A 1 429 ? -13.796 -12.571 12.074 1.00 83.00 429 SER A CA 1
ATOM 3450 C C . SER A 1 429 ? -15.235 -13.084 12.273 1.00 83.00 429 SER A C 1
ATOM 3452 O O . SER A 1 429 ? -15.606 -13.504 13.377 1.00 83.00 429 SER A O 1
ATOM 3454 N N . PRO A 1 430 ? -16.085 -13.063 11.228 1.00 70.44 430 PRO A N 1
ATOM 3455 C CA . PRO A 1 430 ? -17.400 -13.688 11.291 1.00 70.44 430 PRO A CA 1
ATOM 3456 C C . PRO A 1 430 ? -17.284 -15.168 11.679 1.00 70.44 430 PRO A C 1
ATOM 3458 O O . PRO A 1 430 ? -16.584 -15.937 11.025 1.00 70.44 430 PRO A O 1
ATOM 3461 N N . LYS A 1 431 ? -17.989 -15.590 12.737 1.00 52.81 431 LYS A N 1
ATOM 3462 C CA . LYS A 1 431 ? -18.139 -17.017 13.049 1.00 52.81 431 LYS A CA 1
ATOM 3463 C C . LYS A 1 431 ? -18.933 -17.668 11.909 1.00 52.81 431 LYS A C 1
ATOM 3465 O O . LYS A 1 431 ? -20.112 -17.363 11.756 1.00 52.81 431 LYS A O 1
ATOM 3470 N N . GLY A 1 432 ? -18.273 -18.504 11.105 1.00 46.12 432 GLY A N 1
ATOM 3471 C CA . GLY A 1 432 ? -18.870 -19.178 9.943 1.00 46.12 432 GLY A CA 1
ATOM 3472 C C . GLY A 1 432 ? -17.918 -19.463 8.773 1.00 46.12 432 GLY A C 1
ATOM 3473 O O . GLY A 1 432 ? -18.245 -20.306 7.951 1.00 46.12 432 GLY A O 1
ATOM 3474 N N . GLU A 1 433 ? -16.736 -18.837 8.720 1.00 36.19 433 GLU A N 1
ATOM 3475 C CA . GLU A 1 433 ? -15.731 -19.060 7.656 1.00 36.19 433 GLU A CA 1
ATOM 3476 C C . GLU A 1 433 ? -14.377 -19.554 8.196 1.00 36.19 433 GLU A C 1
ATOM 3478 O O . GLU A 1 433 ? -13.321 -19.316 7.620 1.00 36.19 433 GLU A O 1
ATOM 3483 N N . THR A 1 434 ? -14.375 -20.295 9.303 1.00 31.67 434 THR A N 1
ATOM 3484 C CA . THR A 1 434 ? -13.308 -21.280 9.514 1.00 31.67 434 THR A CA 1
ATOM 3485 C C . THR A 1 434 ? -13.593 -22.447 8.576 1.00 31.67 434 THR A C 1
ATOM 3487 O O . THR A 1 434 ? -14.326 -23.369 8.944 1.00 31.67 434 THR A O 1
ATOM 3490 N N . THR A 1 435 ? -13.051 -22.416 7.355 1.00 33.16 435 THR A N 1
ATOM 3491 C CA . THR A 1 435 ? -12.849 -23.665 6.620 1.00 33.16 435 THR A CA 1
ATOM 3492 C C . THR A 1 435 ? -11.978 -24.547 7.497 1.00 33.16 435 THR A C 1
ATOM 3494 O O . THR A 1 435 ? -10.857 -24.182 7.849 1.00 33.16 435 THR A O 1
ATOM 3497 N N . ARG A 1 436 ? -12.535 -25.693 7.892 1.00 31.42 436 ARG A N 1
ATOM 3498 C CA . ARG A 1 436 ? -11.763 -26.833 8.373 1.00 31.42 436 ARG A CA 1
ATOM 3499 C C . ARG A 1 436 ? -10.675 -27.095 7.330 1.00 31.42 436 ARG A C 1
ATOM 3501 O O . ARG A 1 436 ? -10.997 -27.510 6.223 1.00 31.42 436 ARG A O 1
ATOM 3508 N N . GLY A 1 437 ? -9.433 -26.781 7.665 1.00 29.83 437 GLY A N 1
ATOM 3509 C CA . GLY A 1 437 ? -8.261 -27.283 6.966 1.00 29.83 437 GLY A CA 1
ATOM 3510 C C . GLY A 1 437 ? -7.665 -28.373 7.836 1.00 29.83 437 GLY A C 1
ATOM 3511 O O . GLY A 1 437 ? -6.981 -28.053 8.805 1.00 29.83 437 GLY A O 1
ATOM 3512 N N . ASN A 1 438 ? -8.022 -29.620 7.527 1.00 29.27 438 ASN A N 1
ATOM 3513 C CA . ASN A 1 438 ? -7.090 -30.734 7.662 1.00 29.27 438 ASN A CA 1
ATOM 3514 C C . ASN A 1 438 ? -6.172 -30.715 6.444 1.00 29.27 438 ASN A C 1
ATOM 3516 O O . ASN A 1 438 ? -6.696 -30.376 5.354 1.00 29.27 438 ASN A O 1
#

Sequence (438 aa):
MTTPKLPILSFRPTSHQWTLHVPQTELQRLGNKELSVRFGAEKKSQKVALSTSSPQADSIASKVRVIQRQGGLSVGPFIGILTMSRGSEFKGNKNNYMDIIQTARQLGAFVYVFTVEDINWNNRTTKAFLYDPKVGWAKTTDLPLPDVVYNRIPYREDEMKDYVQTTLKRLQSMPNLQLYNNHFFNKWNLYETLGKNPRVADYIPESQKLSSRREFYYMLNKYSLLYLKPISGKAGKGIMRLESDQGIYTLKIRQGNKTIGKRYQDATALWNEIKSKVSTGYVVQEGITLLTYQGRPFDIRVLVQKDGTGTWKPSGVGIRVAGKNSITTHVPRGGSIASPDAVLKKIMNDSEYAAFMERLRRTVLELASSLEEAYPSLGEFSMDLGLTKDKKLWFFEANAKPMKFDEPHIRKTSLERIVQYAQYLSNFSPKGETTRGN

Secondary structure (DSSP, 8-state):
-PPPPPPEEEEETTTTEEEEE--HHHHHHH-SSEEEEEETT-SS-EEEEEESSPPPTTSEEEE-EEEEETTEEEEE-EEEEEE-EETTEE-S-HHHHHHHHHHHHHHT-EEEEEEEEEEETTTTEEEEEEEETTTEEEEEEEEEPPSEEEE----HHHHTSHHHHHHHHHHHTSTT-EEE--SPPPHHHHHHHHHT-TTTGGGSPPEEE--SHHHHHHHHHH-SEEEEEESS--TTTT-EEEEEETTEEEEEEEETTEEEEEEES-HHHHHHHHHHH--S-EEEEEPP---EETTEEEEEEEEEEE-TTS-EEEEEEEEEEPPTT-SS--GGGT-EEE-HHHHHTTTS-HHHHHHHHHHHHHHHHHHHHHHHHHSTT--EEEEEEEE-TT--EEEEEEESSPPPP-SHHHHHHHHHHHHHHHHHHTT---TT------

pLDDT: mean 89.5, std 12.71, range [29.27, 98.81]